Protein AF-0000000068499571 (afdb_homodimer)

Foldseek 3Di:
DAEEEEAADADPVLQVLCVVVVYHYHYHHDDQVCQLQVLLRHQEYEYEDPAAADPVSLVSNVVSVRHAEYEYLEQDPVRHPQVNCVVSRHHYYYQNQLQLLLLLVVQVVVVCCLQQVVLLCVPVVVVVDDPVVVGPGDQQAAFEEEEEADDSNNVSNCVVSVVSRYAYEYEDPVFDDPPPVSHHYDDLLVSQQRHLEYEYADDDDPVVWACAALVSLVSHAQAHEYEYLHEARNHDQVRVLVCCVVRSYNAYEYQYHVDPVDPPVSQVVPSRYHYHPNCSQPDPRSSVSSSVVVSVVVVVVVVVVCVVVVVVD/DAEEEEAADADPVLQVVCVVVVYHYHYHHDDQVCQLQVLLRHQEYEYEDPAAADPVSLVSNVVSVRHAEYEYLEQDPVRHPQVNCVVSRHHYYYQNQLQLLLLLVVQVVVVCCLQQVVLLCVPVVVVVDDPVVVGDGDQQAAFEEEEEADDSNNVSNCVVSVVSRYAYEYEDPVFDDPPPVSHHYDDLLVSQQRHLEYEYADDDDPVVFACAALVSLVSHAQAHEYEYLHEARNHDQVRVLVCCVVRSYNAYEYQYHVDPVDPPVSQVVPSRYHYHPNCSQPDPRSSVSSSVSVSVVVVVVVVVVCVVVVVVD

Sequence (626 aa):
MYNILVTDGIEKEAARKLRELDFNVIEQFYEKDVLGDKLKDVDVLVVRSATKVTKDVIDKALEGKKLKLIVRGGVGLDNIDVKYAQANGIKVMNTPNASSISVAELTIGQLFVLARFINTANVTMRDGKWEKKKYKGTEINGKTLGLIGFGRIAKEVAKRAELLGMNVIYTDIMGEAQGFNNYKFCDMEEVLENADFLSLHIPFDKNKGAVITEKEINKMKKGAYLINCARGGLVDEKDLLKALDEGKLSAAAIDVYEQEPTLNLDLVNHPRVSPTPHIGASTVEAQERIGDEIVNVIQDFFLDFNNLIGVALMYNILVTDGIEKEAARKLRELDFNVIEQFYEKDVLGDKLKDVDVLVVRSATKVTKDVIDKALEGKKLKLIVRGGVGLDNIDVKYAQANGIKVMNTPNASSISVAELTIGQLFVLARFINTANVTMRDGKWEKKKYKGTEINGKTLGLIGFGRIAKEVAKRAELLGMNVIYTDIMGEAQGFNNYKFCDMEEVLENADFLSLHIPFDKNKGAVITEKEINKMKKGAYLINCARGGLVDEKDLLKALDEGKLSAAAIDVYEQEPTLNLDLVNHPRVSPTPHIGASTVEAQERIGDEIVNVIQDFFLDFNNLIGVAL

Radius of gyration: 28.55 Å; Cα contacts (8 Å, |Δi|>4): 1311; chains: 2; bounding box: 55×104×70 Å

Secondary structure (DSSP, 8-state):
--EEEESS---HHHHHHHHHTT-EEEE----HHHHHHHGGG-SEEEE-SS--B-HHHHHHHHHHT---EEEESSS--TTB-HHHHHHTT-EEEE-TTTTHHHHHHHHHHHHHHHHTTHHHHHHHGGGT---GGG--B--STTPEEEEE--SHHHHHHHHHHHHTT-EEEEE-TT-SPTT-TTSEE--HHHHHHH-SEEEE-S---TTT--SB-HHHHHHSPTTEEEEE-S-TTSB-HHHHHHHHHTTSEEEEEES--SSSS---HHHHH-TTEEE--S-TT-BHHHHHHHHHHHHHHHHHHHHHHHHHHHHH-/--EEEESS---HHHHHHHHHTT-EEEE----HHHHHHHGGG-SEEEE-SS--B-HHHHHHHHHHT---EEEESSS--TTB-HHHHHHTT-EEEE-TTTTHHHHHHHHHHHHHHHHTTHHHHHHHGGGT---GGG--B--STTPEEEEE--SHHHHHHHHHHHHTT-EEEEE-TT-SPTT-TTSEE--HHHHHHH-SEEEE-S---TTT--SB-HHHHHHSPTTEEEEE-S-TTSB-HHHHHHHHHTTSEEEEEES--SSSS---HHHHH-TTEEE--S-TT-BHHHHHHHHHHHHHHHHHHHHHHHHHHHHH-

Solvent-accessible surface area (backbone atoms only — not comparable to full-atom values): 31541 Å² total; per-residue (Å²): 118,54,32,32,38,25,39,62,70,72,40,68,66,30,54,51,51,40,41,73,70,53,34,47,75,44,78,54,69,61,54,64,91,51,37,14,66,60,30,24,74,19,31,30,41,36,32,37,83,83,51,62,44,39,67,70,31,50,56,41,16,56,73,42,70,41,49,41,38,37,36,31,60,34,66,74,62,85,45,40,44,55,69,63,39,46,75,71,67,22,47,75,47,63,24,66,72,34,29,27,64,38,32,21,48,49,54,55,21,42,52,35,29,60,32,54,38,42,47,41,30,44,46,43,39,57,72,71,47,75,60,45,87,76,41,63,23,46,61,60,56,74,33,30,38,16,30,43,25,68,45,75,38,37,47,49,34,46,55,45,40,43,67,56,42,25,42,47,32,29,24,39,95,86,50,77,63,84,92,46,79,89,40,46,73,41,54,67,65,56,30,36,48,60,18,46,32,38,37,47,42,48,85,66,46,82,91,74,45,46,73,38,36,60,73,50,55,69,47,29,33,80,49,20,34,41,37,36,70,52,42,36,39,32,52,32,65,69,41,50,51,51,32,45,76,70,49,43,27,60,31,36,31,38,25,42,46,77,46,84,80,66,79,58,56,71,59,44,55,33,71,49,35,38,35,40,62,60,45,41,50,34,22,57,60,20,44,50,38,26,21,51,43,50,44,50,52,54,51,52,50,52,54,51,47,48,52,53,51,54,66,74,98,120,55,32,32,39,27,39,63,70,75,40,68,66,30,54,50,52,41,40,74,71,54,34,47,77,44,80,54,70,61,56,67,89,50,37,13,66,60,30,23,77,19,30,31,40,36,34,38,82,83,52,63,43,42,67,68,29,49,55,41,16,56,74,44,71,41,51,40,37,38,36,31,60,35,65,75,61,86,45,40,42,55,69,62,39,46,76,70,67,22,46,75,47,62,24,64,72,32,29,27,64,40,32,20,48,49,52,55,21,43,53,35,28,60,32,54,37,42,47,41,30,45,47,43,39,58,71,72,47,77,59,46,88,76,40,63,23,48,61,61,56,73,34,31,38,16,29,43,26,69,47,74,38,36,48,49,35,48,55,45,41,42,68,55,43,25,43,48,32,29,24,41,96,86,49,75,65,85,92,46,79,88,39,46,71,41,54,67,66,57,29,35,48,60,17,46,32,37,38,46,41,48,86,65,44,81,90,74,45,47,72,38,35,58,73,50,56,69,49,29,34,80,47,20,32,41,39,35,70,51,42,37,40,33,51,34,65,68,41,49,50,51,33,46,74,71,49,43,27,60,32,35,32,37,24,43,46,77,44,84,79,68,80,58,56,70,60,45,54,33,72,50,34,39,34,40,60,60,45,43,50,34,21,56,60,22,43,50,39,25,20,50,43,50,44,50,51,54,51,50,49,51,54,52,49,47,52,52,51,56,65,72,98

Nearest PDB structures (foldseek):
  1yba-assembly1_C  TM=8.613E-01  e=1.405E-28  Escherichia coli
  2p9g-assembly1_A  TM=8.781E-01  e=6.003E-27  Escherichia coli
  2p9e-assembly1_C  TM=8.666E-01  e=3.652E-27  Escherichia coli
  2yq5-assembly1_A  TM=8.136E-01  e=5.345E-24  Lactobacillus delbrueckii subsp. bulgaricus
  4xkj-assembly1_B  TM=7.640E-01  e=1.640E-22  Sporolactobacillus inulinus CASD

InterPro domains:
  IPR006139 D-isomer specific 2-hydroxyacid dehydrogenase, catalytic domain [PF00389] (4-302)
  IPR006140 D-isomer specific 2-hydroxyacid dehydrogenase, NAD-binding domain [PF02826] (109-280)
  IPR029753 D-isomer specific 2-hydroxyacid dehydrogenase, NAD-binding domain conserved site [PS00671] (220-236)
  IPR036291 NAD(P)-binding domain superfamily [SSF51735] (102-281)
  IPR050418 D-isomer specific 2-hydroxyacid dehydrogenase, PdxB subfamily [PTHR43761] (11-302)

Organism: Clostridioides difficile (strain 630) (NCBI:txid272563)

Structure (mmCIF, N/CA/C/O backbone):
data_AF-0000000068499571-model_v1
#
loop_
_entity.id
_entity.type
_entity.pdbx_description
1 polymer 'D-3-phosphoglycerate dehydrogenase'
#
loop_
_atom_site.group_PDB
_atom_site.id
_atom_site.type_symbol
_atom_site.label_atom_id
_atom_site.label_alt_id
_atom_site.label_comp_id
_atom_site.label_asym_id
_atom_site.label_entity_id
_atom_site.label_seq_id
_atom_site.pdbx_PDB_ins_code
_atom_site.Cartn_x
_atom_site.Cartn_y
_atom_site.Cartn_z
_atom_site.occupancy
_atom_site.B_iso_or_equiv
_atom_site.auth_seq_id
_atom_site.auth_comp_id
_atom_site.auth_asym_id
_atom_site.auth_atom_id
_atom_site.pdbx_PDB_model_num
ATOM 1 N N . MET A 1 1 ? 10.773 44.812 13 1 88.44 1 MET A N 1
ATOM 2 C CA . MET A 1 1 ? 10.914 43.406 12.68 1 88.44 1 MET A CA 1
ATOM 3 C C . MET A 1 1 ? 9.852 42.562 13.406 1 88.44 1 MET A C 1
ATOM 5 O O . MET A 1 1 ? 9.664 42.719 14.617 1 88.44 1 MET A O 1
ATOM 9 N N . TYR A 1 2 ? 9.031 41.844 12.688 1 95.25 2 TYR A N 1
ATOM 10 C CA . TYR A 1 2 ? 7.961 41.062 13.289 1 95.25 2 TYR A CA 1
ATOM 11 C C . TYR A 1 2 ? 8.5 39.781 13.891 1 95.25 2 TYR A C 1
ATOM 13 O O . TYR A 1 2 ? 9.398 39.156 13.32 1 95.25 2 TYR A O 1
ATOM 21 N N . ASN A 1 3 ? 7.945 39.406 15.07 1 97.88 3 ASN A N 1
ATOM 22 C CA . ASN A 1 3 ? 8.344 38.219 15.781 1 97.88 3 ASN A CA 1
ATOM 23 C C . ASN A 1 3 ? 7.434 37.031 15.43 1 97.88 3 ASN A C 1
ATOM 25 O O . ASN A 1 3 ? 6.211 37.156 15.516 1 97.88 3 ASN A O 1
ATOM 29 N N . ILE A 1 4 ? 8.062 35.969 14.992 1 98.5 4 ILE A N 1
ATOM 30 C CA . ILE A 1 4 ? 7.359 34.75 14.703 1 98.5 4 ILE A CA 1
ATOM 31 C C . ILE A 1 4 ? 7.77 33.656 15.711 1 98.5 4 ILE A C 1
ATOM 33 O O . ILE A 1 4 ? 8.961 33.344 15.852 1 98.5 4 ILE A O 1
ATOM 37 N N . LEU A 1 5 ? 6.816 33.125 16.438 1 98.62 5 LEU A N 1
ATOM 38 C CA . LEU A 1 5 ? 7.074 32 17.328 1 98.62 5 LEU A CA 1
ATOM 39 C C . LEU A 1 5 ? 6.633 30.688 16.688 1 98.62 5 LEU A C 1
ATOM 41 O O . LEU A 1 5 ? 5.473 30.547 16.281 1 98.62 5 LEU A O 1
ATOM 45 N N . VAL A 1 6 ? 7.559 29.797 16.5 1 98.38 6 VAL A N 1
ATOM 46 C CA . VAL A 1 6 ? 7.305 28.438 16.016 1 98.38 6 VAL A CA 1
ATOM 47 C C . VAL A 1 6 ? 7.422 27.453 17.172 1 98.38 6 VAL A C 1
ATOM 49 O O . VAL A 1 6 ? 8.523 27.219 17.688 1 98.38 6 VAL A O 1
ATOM 52 N N . THR A 1 7 ? 6.32 26.828 17.484 1 97.25 7 THR A N 1
ATOM 53 C CA . THR A 1 7 ? 6.332 26.047 18.719 1 97.25 7 THR A CA 1
ATOM 54 C C . THR A 1 7 ? 6.586 24.578 18.438 1 97.25 7 THR A C 1
ATOM 56 O O . THR A 1 7 ? 7.199 23.875 19.25 1 97.25 7 THR A O 1
ATOM 59 N N . ASP A 1 8 ? 6.113 24.047 17.344 1 95 8 ASP A N 1
ATOM 60 C CA . ASP A 1 8 ? 6.113 22.609 17.094 1 95 8 ASP A CA 1
ATOM 61 C C . ASP A 1 8 ? 7.148 22.234 16.047 1 95 8 ASP A C 1
ATOM 63 O O . ASP A 1 8 ? 7.113 21.125 15.5 1 95 8 ASP A O 1
ATOM 67 N N . GLY A 1 9 ? 7.949 23.172 15.711 1 93.25 9 GLY A N 1
ATOM 68 C CA . GLY A 1 9 ? 8.953 22.938 14.688 1 93.25 9 GLY A CA 1
ATOM 69 C C . GLY A 1 9 ? 8.508 23.328 13.297 1 93.25 9 GLY A C 1
ATOM 70 O O . GLY A 1 9 ? 7.305 23.406 13.023 1 93.25 9 GLY A O 1
ATOM 71 N N . ILE A 1 10 ? 9.5 23.609 12.422 1 95.19 10 ILE A N 1
ATOM 72 C CA . ILE A 1 10 ? 9.312 23.984 11.023 1 95.19 10 ILE A CA 1
ATOM 73 C C . ILE A 1 10 ? 10.523 23.547 10.203 1 95.19 10 ILE A C 1
ATOM 75 O O . ILE A 1 10 ? 11.609 23.359 10.742 1 95.19 10 ILE A O 1
ATOM 79 N N . GLU A 1 11 ? 10.258 23.328 8.977 1 95.31 11 GLU A N 1
ATOM 80 C CA . GLU A 1 11 ? 11.383 22.953 8.125 1 95.31 11 GLU A CA 1
ATOM 81 C C . GLU A 1 11 ? 12.461 24.031 8.133 1 95.31 11 GLU A C 1
ATOM 83 O O . GLU A 1 11 ? 12.156 25.234 8.125 1 95.31 11 GLU A O 1
ATOM 88 N N . LYS A 1 12 ? 13.734 23.609 8.125 1 96.5 12 LYS A N 1
ATOM 89 C CA . LYS A 1 12 ? 14.867 24.516 8.219 1 96.5 12 LYS A CA 1
ATOM 90 C C . LYS A 1 12 ? 14.844 25.547 7.098 1 96.5 12 LYS A C 1
ATOM 92 O O . LYS A 1 12 ? 15.102 26.734 7.332 1 96.5 12 LYS A O 1
ATOM 97 N N . GLU A 1 13 ? 14.523 25.078 5.965 1 97.06 13 GLU A N 1
ATOM 98 C CA . GLU A 1 13 ? 14.5 25.969 4.816 1 97.06 13 GLU A CA 1
ATOM 99 C C . GLU A 1 13 ? 13.414 27.031 4.969 1 97.06 13 GLU A C 1
ATOM 101 O O . GLU A 1 13 ? 13.594 28.188 4.539 1 97.06 13 GLU A O 1
ATOM 106 N N . ALA A 1 14 ? 12.312 26.656 5.48 1 97.81 14 ALA A N 1
ATOM 107 C CA . ALA A 1 14 ? 11.227 27.594 5.703 1 97.81 14 ALA A CA 1
ATOM 108 C C . ALA A 1 14 ? 11.617 28.656 6.727 1 97.81 14 ALA A C 1
ATOM 110 O O . ALA A 1 14 ? 11.359 29.844 6.531 1 97.81 14 ALA A O 1
ATOM 111 N N . ALA A 1 15 ? 12.25 28.266 7.816 1 97.88 15 ALA A N 1
ATOM 112 C CA . ALA A 1 15 ? 12.734 29.203 8.828 1 97.88 15 ALA A CA 1
ATOM 113 C C . ALA A 1 15 ? 13.758 30.172 8.234 1 97.88 15 ALA A C 1
ATOM 115 O O . ALA A 1 15 ? 13.719 31.375 8.523 1 97.88 15 ALA A O 1
ATOM 116 N N . ARG A 1 16 ? 14.633 29.594 7.453 1 98.06 16 ARG A N 1
ATOM 117 C CA . ARG A 1 16 ? 15.648 30.422 6.801 1 98.06 16 ARG A CA 1
ATOM 118 C C . ARG A 1 16 ? 15.016 31.469 5.895 1 98.06 16 ARG A C 1
ATOM 120 O O . ARG A 1 16 ? 15.398 32.625 5.922 1 98.06 16 ARG A O 1
ATOM 127 N N . LYS A 1 17 ? 14.062 31.031 5.141 1 97.94 17 LYS A N 1
ATOM 128 C CA . LYS A 1 17 ? 13.383 31.953 4.234 1 97.94 17 LYS A CA 1
ATOM 129 C C . LYS A 1 17 ? 12.688 33.062 5.004 1 97.94 17 LYS A C 1
ATOM 131 O O . LYS A 1 17 ? 12.727 34.25 4.586 1 97.94 17 LYS A O 1
ATOM 136 N N . LEU A 1 18 ? 12.07 32.75 6.102 1 97.94 18 LEU A N 1
ATOM 137 C CA . LEU A 1 18 ? 11.398 33.75 6.922 1 97.94 18 LEU A CA 1
ATOM 138 C C . LEU A 1 18 ? 12.406 34.75 7.48 1 97.94 18 LEU A C 1
ATOM 140 O O . LEU A 1 18 ? 12.141 35.969 7.508 1 97.94 18 LEU A O 1
ATOM 144 N N . ARG A 1 19 ? 13.539 34.25 7.879 1 97.81 19 ARG A N 1
ATOM 145 C CA . ARG A 1 19 ? 14.586 35.125 8.383 1 97.81 19 ARG A CA 1
ATOM 146 C C . ARG A 1 19 ? 15.125 36.031 7.277 1 97.81 19 ARG A C 1
ATOM 148 O O . ARG A 1 19 ? 15.414 37.219 7.512 1 97.81 19 ARG A O 1
ATOM 155 N N . GLU A 1 20 ? 15.211 35.469 6.133 1 97.12 20 GLU A N 1
ATOM 156 C CA . GLU A 1 20 ? 15.664 36.25 4.98 1 97.12 20 GLU A CA 1
ATOM 157 C C . GLU A 1 20 ? 14.664 37.344 4.633 1 97.12 20 GLU A C 1
ATOM 159 O O . GLU A 1 20 ? 15.039 38.375 4.062 1 97.12 20 GLU A O 1
ATOM 164 N N . LEU A 1 21 ? 13.461 37.125 4.992 1 95.5 21 LEU A N 1
ATOM 165 C CA . LEU A 1 21 ? 12.422 38.125 4.758 1 95.5 21 LEU A CA 1
ATOM 166 C C . LEU A 1 21 ? 12.352 39.125 5.91 1 95.5 21 LEU A C 1
ATOM 168 O O . LEU A 1 21 ? 11.383 39.875 6.023 1 95.5 21 LEU A O 1
ATOM 172 N N . ASP A 1 22 ? 13.328 39.031 6.84 1 95.12 22 ASP A N 1
ATOM 173 C CA . ASP A 1 22 ? 13.539 40 7.93 1 95.12 22 ASP A CA 1
ATOM 174 C C . ASP A 1 22 ? 12.539 39.75 9.062 1 95.12 22 ASP A C 1
ATOM 176 O O . ASP A 1 22 ? 12.07 40.719 9.688 1 95.12 22 ASP A O 1
ATOM 180 N N . PHE A 1 23 ? 12.078 38.531 9.195 1 97.25 23 PHE A N 1
ATOM 181 C CA . PHE A 1 23 ? 11.336 38.156 10.383 1 97.25 23 PHE A CA 1
ATOM 182 C C . PHE A 1 23 ? 12.273 37.594 11.453 1 97.25 23 PHE A C 1
ATOM 184 O O . PHE A 1 23 ? 13.289 36.969 11.141 1 97.25 23 PHE A O 1
ATOM 191 N N . ASN A 1 24 ? 11.953 37.938 12.695 1 98.06 24 ASN A N 1
ATOM 192 C CA . ASN A 1 24 ? 12.625 37.25 13.805 1 98.06 24 ASN A CA 1
ATOM 193 C C . ASN A 1 24 ? 11.922 35.938 14.164 1 98.06 24 ASN A C 1
ATOM 195 O O . ASN A 1 24 ? 10.852 35.938 14.781 1 98.06 24 ASN A O 1
ATOM 199 N N . VAL A 1 25 ? 12.562 34.812 13.789 1 98.38 25 VAL A N 1
ATOM 200 C CA . VAL A 1 25 ? 11.938 33.5 13.977 1 98.38 25 VAL A CA 1
ATOM 201 C C . VAL A 1 25 ? 12.453 32.844 15.258 1 98.38 25 VAL A C 1
ATOM 203 O O . VAL A 1 25 ? 13.648 32.562 15.375 1 98.38 25 VAL A O 1
ATOM 206 N N . ILE A 1 26 ? 11.57 32.625 16.203 1 97.88 26 ILE A N 1
ATOM 207 C CA . ILE A 1 26 ? 11.875 31.969 17.469 1 97.88 26 ILE A CA 1
ATOM 208 C C . ILE A 1 26 ? 11.312 30.547 17.438 1 97.88 26 ILE A C 1
ATOM 210 O O . ILE A 1 26 ? 10.102 30.344 17.359 1 97.88 26 ILE A O 1
ATOM 214 N N . GLU A 1 27 ? 12.164 29.516 17.438 1 97.62 27 GLU A N 1
ATOM 215 C CA . GLU A 1 27 ? 11.742 28.125 17.469 1 97.62 27 GLU A CA 1
ATOM 216 C C . GLU A 1 27 ? 11.867 27.547 18.875 1 97.62 27 GLU A C 1
ATOM 218 O O . GLU A 1 27 ? 12.961 27.203 19.312 1 97.62 27 GLU A O 1
ATOM 223 N N . GLN A 1 28 ? 10.75 27.438 19.516 1 97.06 28 GLN A N 1
ATOM 224 C CA . GLN A 1 28 ? 10.75 26.953 20.891 1 97.06 28 GLN A CA 1
ATOM 225 C C . GLN A 1 28 ? 9.359 26.469 21.312 1 97.06 28 GLN A C 1
ATOM 227 O O . GLN A 1 28 ? 8.367 27.172 21.094 1 97.06 28 GLN A O 1
ATOM 232 N N . PHE A 1 29 ? 9.336 25.297 21.891 1 96 29 PHE A N 1
ATOM 233 C CA . PHE A 1 29 ? 8.078 24.766 22.422 1 96 29 PHE A CA 1
ATOM 234 C C . PHE A 1 29 ? 7.785 25.344 23.797 1 96 29 PHE A C 1
ATOM 236 O O . PHE A 1 29 ? 8.688 25.5 24.625 1 96 29 PHE A O 1
ATOM 243 N N . TYR A 1 30 ? 6.574 25.688 24.031 1 95.69 30 TYR A N 1
ATOM 244 C CA . TYR A 1 30 ? 6.098 26.109 25.344 1 95.69 30 TYR A CA 1
ATOM 245 C C . TYR A 1 30 ? 4.848 25.344 25.75 1 95.69 30 TYR A C 1
ATOM 247 O O . TYR A 1 30 ? 3.975 25.078 24.922 1 95.69 30 TYR A O 1
ATOM 255 N N . GLU A 1 31 ? 4.801 25.031 26.984 1 93.62 31 GLU A N 1
ATOM 256 C CA . GLU A 1 31 ? 3.574 24.438 27.516 1 93.62 31 GLU A CA 1
ATOM 257 C C . GLU A 1 31 ? 2.434 25.453 27.516 1 93.62 31 GLU A C 1
ATOM 259 O O . GLU A 1 31 ? 2.668 26.656 27.484 1 93.62 31 GLU A O 1
ATOM 264 N N . LYS A 1 32 ? 1.321 24.891 27.578 1 91 32 LYS A N 1
ATOM 265 C CA . LYS A 1 32 ? 0.109 25.688 27.453 1 91 32 LYS A CA 1
ATOM 266 C C . LYS A 1 32 ? 0.099 26.828 28.484 1 91 32 LYS A C 1
ATOM 268 O O . LYS A 1 32 ? -0.304 27.938 28.172 1 91 32 LYS A O 1
ATOM 273 N N . ASP A 1 33 ? 0.549 26.578 29.703 1 90.62 33 ASP A N 1
ATOM 274 C CA . ASP A 1 33 ? 0.456 27.531 30.812 1 90.62 33 ASP A CA 1
ATOM 275 C C . ASP A 1 33 ? 1.426 28.703 30.625 1 90.62 33 ASP A C 1
ATOM 277 O O . ASP A 1 33 ? 1.234 29.781 31.188 1 90.62 33 ASP A O 1
ATOM 281 N N . VAL A 1 34 ? 2.445 28.438 29.781 1 96.06 34 VAL A N 1
ATOM 282 C CA . VAL A 1 34 ? 3.461 29.469 29.562 1 96.06 34 VAL A CA 1
ATOM 283 C C . VAL A 1 34 ? 3.244 30.125 28.203 1 96.06 34 VAL A C 1
ATOM 285 O O . VAL A 1 34 ? 3.621 31.281 28 1 96.06 34 VAL A O 1
ATOM 288 N N . LEU A 1 35 ? 2.645 29.438 27.25 1 97.56 35 LEU A N 1
ATOM 289 C CA . LEU A 1 35 ? 2.506 29.844 25.859 1 97.56 35 LEU A CA 1
ATOM 290 C C . LEU A 1 35 ? 1.808 31.203 25.766 1 97.56 35 LEU A C 1
ATOM 292 O O . LEU A 1 35 ? 2.256 32.094 25.031 1 97.56 35 LEU A O 1
ATOM 296 N N . GLY A 1 36 ? 0.755 31.359 26.531 1 96.69 36 GLY A N 1
ATOM 297 C CA . GLY A 1 36 ? 0.006 32.594 26.5 1 96.69 36 GLY A CA 1
ATOM 298 C C . GLY A 1 36 ? 0.856 33.812 26.797 1 96.69 36 GLY A C 1
ATOM 299 O O . GLY A 1 36 ? 0.752 34.844 26.125 1 96.69 36 GLY A O 1
ATOM 300 N N . ASP A 1 37 ? 1.643 33.719 27.844 1 97.25 37 ASP A N 1
ATOM 301 C CA . ASP A 1 37 ? 2.512 34.812 28.25 1 97.25 37 ASP A CA 1
ATOM 302 C C . ASP A 1 37 ? 3.533 35.125 27.172 1 97.25 37 ASP A C 1
ATOM 304 O O . ASP A 1 37 ? 3.824 36.312 26.906 1 97.25 37 ASP A O 1
ATOM 308 N N . LYS A 1 38 ? 4.082 34.125 26.547 1 97.62 38 LYS A N 1
ATOM 309 C CA . LYS A 1 38 ? 5.086 34.312 25.5 1 97.62 38 LYS A CA 1
ATOM 310 C C . LYS A 1 38 ? 4.473 34.969 24.266 1 97.62 38 LYS A C 1
ATOM 312 O O . LYS A 1 38 ? 5.152 35.719 23.547 1 97.62 38 LYS A O 1
ATOM 317 N N . LEU A 1 39 ? 3.207 34.781 24.047 1 98.06 39 LEU A N 1
ATOM 318 C CA . LEU A 1 39 ? 2.525 35.25 22.859 1 98.06 39 LEU A CA 1
ATOM 319 C C . LEU A 1 39 ? 2.266 36.75 22.953 1 98.06 39 LEU A C 1
ATOM 321 O O . LEU A 1 39 ? 1.938 37.406 21.953 1 98.06 39 LEU A O 1
ATOM 325 N N . LYS A 1 40 ? 2.48 37.375 24.156 1 97.12 40 LYS A N 1
ATOM 326 C CA . LYS A 1 40 ? 2.277 38.812 24.359 1 97.12 40 LYS A CA 1
ATOM 327 C C . LYS A 1 40 ? 3.252 39.625 23.5 1 97.12 40 LYS A C 1
ATOM 329 O O . LYS A 1 40 ? 2.963 40.781 23.141 1 97.12 40 LYS A O 1
ATOM 334 N N . ASP A 1 41 ? 4.367 39 23.172 1 96.25 41 ASP A N 1
ATOM 335 C CA . ASP A 1 41 ? 5.41 39.719 22.453 1 96.25 41 ASP A CA 1
ATOM 336 C C . ASP A 1 41 ? 5.602 39.125 21.047 1 96.25 41 ASP A C 1
ATOM 338 O O . ASP A 1 41 ? 6.652 39.344 20.438 1 96.25 41 ASP A O 1
ATOM 342 N N . VAL A 1 42 ? 4.68 38.406 20.547 1 97.56 42 VAL A N 1
ATOM 343 C CA . VAL A 1 42 ? 4.797 37.688 19.281 1 97.56 42 VAL A CA 1
ATOM 344 C C . VAL A 1 42 ? 3.742 38.219 18.297 1 97.56 42 VAL A C 1
ATOM 346 O O . VAL A 1 42 ? 2.602 38.469 18.688 1 97.56 42 VAL A O 1
ATOM 349 N N . ASP A 1 43 ? 4.125 38.375 17.031 1 97.81 43 ASP A N 1
ATOM 350 C CA . ASP A 1 43 ? 3.207 38.844 16 1 97.81 43 ASP A CA 1
ATOM 351 C C . ASP A 1 43 ? 2.518 37.688 15.297 1 97.81 43 ASP A C 1
ATOM 353 O O . ASP A 1 43 ? 1.365 37.812 14.875 1 97.81 43 ASP A O 1
ATOM 357 N N . VAL A 1 44 ? 3.254 36.562 15.094 1 98.5 44 VAL A N 1
ATOM 358 C CA . VAL A 1 44 ? 2.768 35.406 14.383 1 98.5 44 VAL A CA 1
ATOM 359 C C . VAL A 1 44 ? 3.102 34.125 15.18 1 98.5 44 VAL A C 1
ATOM 361 O O . VAL A 1 44 ? 4.227 33.969 15.656 1 98.5 44 VAL A O 1
ATOM 364 N N . LEU A 1 45 ? 2.148 33.312 15.367 1 98.69 45 LEU A N 1
ATOM 365 C CA . LEU A 1 45 ? 2.348 31.984 15.961 1 98.69 45 LEU A CA 1
ATOM 366 C C . LEU A 1 45 ? 2.205 30.891 14.906 1 98.69 45 LEU A C 1
ATOM 368 O O . LEU A 1 45 ? 1.212 30.844 14.18 1 98.69 45 LEU A O 1
ATOM 372 N N . VAL A 1 46 ? 3.205 30.109 14.75 1 98.5 46 VAL A N 1
ATOM 373 C CA . VAL A 1 46 ? 3.16 28.938 13.875 1 98.5 46 VAL A CA 1
ATOM 374 C C . VAL A 1 46 ? 3.111 27.672 14.727 1 98.5 46 VAL A C 1
ATOM 376 O O . VAL A 1 46 ? 3.986 27.438 15.562 1 98.5 46 VAL A O 1
ATOM 379 N N . VAL A 1 47 ? 2.066 26.906 14.508 1 97.75 47 VAL A N 1
ATOM 380 C CA . VAL A 1 47 ? 1.905 25.688 15.305 1 97.75 47 VAL A CA 1
ATOM 381 C C . VAL A 1 47 ? 1.636 24.5 14.383 1 97.75 47 VAL A C 1
ATOM 383 O O . VAL A 1 47 ? 1.438 24.672 13.18 1 97.75 47 VAL A O 1
ATOM 386 N N . ARG A 1 48 ? 1.791 23.312 14.969 1 93.81 48 ARG A N 1
ATOM 387 C CA . ARG A 1 48 ? 1.265 22.078 14.406 1 93.81 48 ARG A CA 1
ATOM 388 C C . ARG A 1 48 ? 0.279 21.406 15.367 1 93.81 48 ARG A C 1
ATOM 390 O O . ARG A 1 48 ? -0.556 22.094 15.969 1 93.81 48 ARG A O 1
ATOM 397 N N . SER A 1 49 ? 0.315 20.078 15.5 1 90.25 49 SER A N 1
ATOM 398 C CA . SER A 1 49 ? -0.743 19.391 16.219 1 90.25 49 SER A CA 1
ATOM 399 C C . SER A 1 49 ? -0.467 19.375 17.719 1 90.25 49 SER A C 1
ATOM 401 O O . SER A 1 49 ? -1.391 19.234 18.531 1 90.25 49 SER A O 1
ATOM 403 N N . ALA A 1 50 ? 0.714 19.562 18.094 1 89.75 50 ALA A N 1
ATOM 404 C CA . ALA A 1 50 ? 1.087 19.375 19.484 1 89.75 50 ALA A CA 1
ATOM 405 C C . ALA A 1 50 ? 0.642 20.578 20.328 1 89.75 50 ALA A C 1
ATOM 407 O O . ALA A 1 50 ? 0.261 20.406 21.5 1 89.75 50 ALA A O 1
ATOM 408 N N . THR A 1 51 ? 0.71 21.766 19.812 1 95.25 51 THR A N 1
ATOM 409 C CA . THR A 1 51 ? 0.359 22.969 20.531 1 95.25 51 THR A CA 1
ATOM 410 C C . THR A 1 51 ? -1.141 23.25 20.438 1 95.25 51 THR A C 1
ATOM 412 O O . THR A 1 51 ? -1.708 23.266 19.344 1 95.25 51 THR A O 1
ATOM 415 N N . LYS A 1 52 ? -1.743 23.422 21.578 1 94.88 52 LYS A N 1
ATOM 416 C CA . LYS A 1 52 ? -3.156 23.781 21.656 1 94.88 52 LYS A CA 1
ATOM 417 C C . LYS A 1 52 ? -3.334 25.266 21.906 1 94.88 52 LYS A C 1
ATOM 419 O O . LYS A 1 52 ? -2.83 25.797 22.906 1 94.88 52 LYS A O 1
ATOM 424 N N . VAL A 1 53 ? -4.016 25.922 21.062 1 97.69 53 VAL A N 1
ATOM 425 C CA . VAL A 1 53 ? -4.27 27.359 21.188 1 97.69 53 VAL A CA 1
ATOM 426 C C . VAL A 1 53 ? -5.73 27.578 21.562 1 97.69 53 VAL A C 1
ATOM 428 O O . VAL A 1 53 ? -6.551 27.953 20.719 1 97.69 53 VAL A O 1
ATOM 431 N N . THR A 1 54 ? -5.965 27.469 22.875 1 97.06 54 THR A N 1
ATOM 432 C CA . THR A 1 54 ? -7.316 27.547 23.422 1 97.06 54 THR A CA 1
ATOM 433 C C . THR A 1 54 ? -7.66 28.984 23.812 1 97.06 54 THR A C 1
ATOM 435 O O . THR A 1 54 ? -6.82 29.875 23.688 1 97.06 54 THR A O 1
ATOM 438 N N . LYS A 1 55 ? -8.898 29.125 24.234 1 97.56 55 LYS A N 1
ATOM 439 C CA . LYS A 1 55 ? -9.398 30.453 24.609 1 97.56 55 LYS A CA 1
ATOM 440 C C . LYS A 1 55 ? -8.5 31.094 25.656 1 97.56 55 LYS A C 1
ATOM 442 O O . LYS A 1 55 ? -8.203 32.281 25.578 1 97.56 55 LYS A O 1
ATOM 447 N N . ASP A 1 56 ? -8.094 30.312 26.609 1 97.44 56 ASP A N 1
ATOM 448 C CA . ASP A 1 56 ? -7.277 30.859 27.703 1 97.44 56 ASP A CA 1
ATOM 449 C C . ASP A 1 56 ? -5.922 31.328 27.188 1 97.44 56 ASP A C 1
ATOM 451 O O . ASP A 1 56 ? -5.406 32.344 27.641 1 97.44 56 ASP A O 1
ATOM 455 N N . VAL A 1 57 ? -5.34 30.594 26.25 1 97.94 57 VAL A N 1
ATOM 456 C CA . VAL A 1 57 ? -4.066 30.969 25.641 1 97.94 57 VAL A CA 1
ATOM 457 C C . VAL A 1 57 ? -4.234 32.25 24.859 1 97.94 57 VAL A C 1
ATOM 459 O O . VAL A 1 57 ? -3.393 33.156 24.953 1 97.94 57 VAL A O 1
ATOM 462 N N . ILE A 1 58 ? -5.336 32.406 24.141 1 98 58 ILE A N 1
ATOM 463 C CA . ILE A 1 58 ? -5.621 33.594 23.312 1 98 58 ILE A CA 1
ATOM 464 C C . ILE A 1 58 ? -5.863 34.781 24.219 1 98 58 ILE A C 1
ATOM 466 O O . ILE A 1 58 ? -5.371 35.875 23.938 1 98 58 ILE A O 1
ATOM 470 N N . ASP A 1 59 ? -6.605 34.562 25.312 1 97.62 59 ASP A N 1
ATOM 471 C CA . ASP A 1 59 ? -6.863 35.625 26.266 1 97.62 59 ASP A CA 1
ATOM 472 C C . ASP A 1 59 ? -5.559 36.25 26.75 1 97.62 59 ASP A C 1
ATOM 474 O O . ASP A 1 59 ? -5.43 37.469 26.797 1 97.62 59 ASP A O 1
ATOM 478 N N . LYS A 1 60 ? -4.684 35.438 27.094 1 97.38 60 LYS A N 1
ATOM 479 C CA . LYS A 1 60 ? -3.391 35.906 27.578 1 97.38 60 LYS A CA 1
ATOM 480 C C . LYS A 1 60 ? -2.641 36.656 26.469 1 97.38 60 LYS A C 1
ATOM 482 O O . LYS A 1 60 ? -2.037 37.688 26.719 1 97.38 60 LYS A O 1
ATOM 487 N N . ALA A 1 61 ? -2.625 36.094 25.281 1 96.94 61 ALA A N 1
ATOM 488 C CA . ALA A 1 61 ? -1.952 36.719 24.141 1 96.94 61 ALA A CA 1
ATOM 489 C C . ALA A 1 61 ? -2.484 38.125 23.875 1 96.94 61 ALA A C 1
ATOM 491 O O . ALA A 1 61 ? -1.722 39.031 23.531 1 96.94 61 ALA A O 1
ATOM 492 N N . LEU A 1 62 ? -3.764 38.312 24.062 1 96.69 62 LEU A N 1
ATOM 493 C CA . LEU A 1 62 ? -4.434 39.562 23.75 1 96.69 62 LEU A CA 1
ATOM 494 C C . LEU A 1 62 ? -3.979 40.688 24.703 1 96.69 62 LEU A C 1
ATOM 496 O O . LEU A 1 62 ? -4.09 41.875 24.375 1 96.69 62 LEU A O 1
ATOM 500 N N . GLU A 1 63 ? -3.488 40.219 25.844 1 96.75 63 GLU A N 1
ATOM 501 C CA . GLU A 1 63 ? -2.945 41.219 26.781 1 96.75 63 GLU A CA 1
ATOM 502 C C . GLU A 1 63 ? -1.759 41.938 26.156 1 96.75 63 GLU A C 1
ATOM 504 O O . GLU A 1 63 ? -1.498 43.094 26.5 1 96.75 63 GLU A O 1
ATOM 509 N N . GLY A 1 64 ? -1.055 41.344 25.344 1 94.62 64 GLY A N 1
ATOM 510 C CA . GLY A 1 64 ? 0.091 41.938 24.672 1 94.62 64 GLY A CA 1
ATOM 511 C C . GLY A 1 64 ? -0.286 42.75 23.453 1 94.62 64 GLY A C 1
ATOM 512 O O . GLY A 1 64 ? 0.478 43.625 23.016 1 94.62 64 GLY A O 1
ATOM 513 N N . LYS A 1 65 ? -1.411 42.469 22.781 1 93.5 65 LYS A N 1
ATOM 514 C CA . LYS A 1 65 ? -1.979 43.188 21.641 1 93.5 65 LYS A CA 1
ATOM 515 C C . LYS A 1 65 ? -1.045 43.125 20.438 1 93.5 65 LYS A C 1
ATOM 517 O O . LYS A 1 65 ? -0.987 44.062 19.641 1 93.5 65 LYS A O 1
ATOM 522 N N . LYS A 1 66 ? -0.267 42.125 20.281 1 96.19 66 LYS A N 1
ATOM 523 C CA . LYS A 1 66 ? 0.684 42.062 19.172 1 96.19 66 LYS A CA 1
ATOM 524 C C . LYS A 1 66 ? 0.296 40.938 18.203 1 96.19 66 LYS A C 1
ATOM 526 O O . LYS A 1 66 ? 0.448 41.094 17 1 96.19 66 LYS A O 1
ATOM 531 N N . LEU A 1 67 ? -0.193 39.844 18.719 1 97.94 67 LEU A N 1
ATOM 532 C CA . LEU A 1 67 ? -0.47 38.688 17.922 1 97.94 67 LEU A CA 1
ATOM 533 C C . LEU A 1 67 ? -1.49 39 16.828 1 97.94 67 LEU A C 1
ATOM 535 O O . LEU A 1 67 ? -2.6 39.438 17.125 1 97.94 67 LEU A O 1
ATOM 539 N N . LYS A 1 68 ? -1.137 38.719 15.586 1 97.25 68 LYS A N 1
ATOM 540 C CA . LYS A 1 68 ? -1.974 39.062 14.438 1 97.25 68 LYS A CA 1
ATOM 541 C C . LYS A 1 68 ? -2.398 37.844 13.656 1 97.25 68 LYS A C 1
ATOM 543 O O . LYS A 1 68 ? -3.459 37.812 13.031 1 97.25 68 LYS A O 1
ATOM 548 N N . LEU A 1 69 ? -1.546 36.812 13.664 1 98.12 69 LEU A N 1
ATOM 549 C CA . LEU A 1 69 ? -1.724 35.688 12.766 1 98.12 69 LEU A CA 1
ATOM 550 C C . LEU A 1 69 ? -1.298 34.375 13.445 1 98.12 69 LEU A C 1
ATOM 552 O O . LEU A 1 69 ? -0.256 34.344 14.102 1 98.12 69 LEU A O 1
ATOM 556 N N . ILE A 1 70 ? -2.129 33.406 13.438 1 98.56 70 ILE A N 1
ATOM 557 C CA . ILE A 1 70 ? -1.79 32.031 13.797 1 98.56 70 ILE A CA 1
ATOM 558 C C . ILE A 1 70 ? -1.818 31.141 12.555 1 98.56 70 ILE A C 1
ATOM 560 O O . ILE A 1 70 ? -2.809 31.125 11.82 1 98.56 70 ILE A O 1
ATOM 564 N N . VAL A 1 71 ? -0.697 30.484 12.266 1 98.44 71 VAL A N 1
ATOM 565 C CA . VAL A 1 71 ? -0.617 29.578 11.125 1 98.44 71 VAL A CA 1
ATOM 566 C C . VAL A 1 71 ? -0.435 28.141 11.617 1 98.44 71 VAL A C 1
ATOM 568 O O . VAL A 1 71 ? 0.505 27.844 12.359 1 98.44 71 VAL A O 1
ATOM 571 N N . ARG A 1 72 ? -1.312 27.344 11.289 1 97.81 72 ARG A N 1
ATOM 572 C CA . ARG A 1 72 ? -1.174 25.922 11.609 1 97.81 72 ARG A CA 1
ATOM 573 C C . ARG A 1 72 ? -0.576 25.156 10.43 1 97.81 72 ARG A C 1
ATOM 575 O O . ARG A 1 72 ? -1.158 25.125 9.344 1 97.81 72 ARG A O 1
ATOM 582 N N . GLY A 1 73 ? 0.599 24.594 10.633 1 96 73 GLY A N 1
ATOM 583 C CA . GLY A 1 73 ? 1.166 23.688 9.641 1 96 73 GLY A CA 1
ATOM 584 C C . GLY A 1 73 ? 0.416 22.375 9.523 1 96 73 GLY A C 1
ATOM 585 O O . GLY A 1 73 ? 0.746 21.406 10.211 1 96 73 GLY A O 1
ATOM 586 N N . GLY A 1 74 ? -0.473 22.234 8.586 1 94 74 GLY A N 1
ATOM 587 C CA . GLY A 1 74 ? -1.342 21.078 8.406 1 94 74 GLY A CA 1
ATOM 588 C C . GLY A 1 74 ? -2.715 21.438 7.875 1 94 74 GLY A C 1
ATOM 589 O O . GLY A 1 74 ? -3.016 22.625 7.676 1 94 74 GLY A O 1
ATOM 590 N N . VAL A 1 75 ? -3.549 20.438 7.715 1 90.12 75 VAL A N 1
ATOM 591 C CA . VAL A 1 75 ? -4.859 20.641 7.105 1 90.12 75 VAL A CA 1
ATOM 592 C C . VAL A 1 75 ? -5.871 21.031 8.18 1 90.12 75 VAL A C 1
ATOM 594 O O . VAL A 1 75 ? -6.59 22.031 8.031 1 90.12 75 VAL A O 1
ATOM 597 N N . GLY A 1 76 ? -5.945 20.297 9.258 1 89.81 76 GLY A N 1
ATOM 598 C CA . GLY A 1 76 ? -6.941 20.516 10.305 1 89.81 76 GLY A CA 1
ATOM 599 C C . GLY A 1 76 ? -6.59 21.641 11.242 1 89.81 76 GLY A C 1
ATOM 600 O O . GLY A 1 76 ? -5.41 21.969 11.414 1 89.81 76 GLY A O 1
ATOM 601 N N . LEU A 1 77 ? -7.594 22.266 11.898 1 93.81 77 LEU A N 1
ATOM 602 C CA . LEU A 1 77 ? -7.426 23.359 12.836 1 93.81 77 LEU A CA 1
ATOM 603 C C . LEU A 1 77 ? -7.996 23 14.203 1 93.81 77 LEU A C 1
ATOM 605 O O . LEU A 1 77 ? -8.336 23.891 14.992 1 93.81 77 LEU A O 1
ATOM 609 N N . ASP A 1 78 ? -8.055 21.719 14.453 1 89.44 78 ASP A N 1
ATOM 610 C CA . ASP A 1 78 ? -8.758 21.188 15.617 1 89.44 78 ASP A CA 1
ATOM 611 C C . ASP A 1 78 ? -8.102 21.641 16.906 1 89.44 78 ASP A C 1
ATOM 613 O O . ASP A 1 78 ? -8.758 21.719 17.953 1 89.44 78 ASP A O 1
ATOM 617 N N . ASN A 1 79 ? -6.863 22.047 16.859 1 92.56 79 ASN A N 1
ATOM 618 C CA . ASN A 1 79 ? -6.137 22.391 18.078 1 92.56 79 ASN A CA 1
ATOM 619 C C . ASN A 1 79 ? -6.145 23.891 18.328 1 92.56 79 ASN A C 1
ATOM 621 O O . ASN A 1 79 ? -5.488 24.375 19.266 1 92.56 79 ASN A O 1
ATOM 625 N N . ILE A 1 80 ? -6.883 24.672 17.594 1 96.94 80 ILE A N 1
ATOM 626 C CA . ILE A 1 80 ? -6.98 26.109 17.719 1 96.94 80 ILE A CA 1
ATOM 627 C C . ILE A 1 80 ? -8.445 26.531 17.891 1 96.94 80 ILE A C 1
ATOM 629 O O . ILE A 1 80 ? -9.32 26.016 17.188 1 96.94 80 ILE A O 1
ATOM 633 N N . ASP A 1 81 ? -8.734 27.359 18.844 1 97.31 81 ASP A N 1
ATOM 634 C CA . ASP A 1 81 ? -10.047 27.984 18.922 1 97.31 81 ASP A CA 1
ATOM 635 C C . ASP A 1 81 ? -10.188 29.094 17.859 1 97.31 81 ASP A C 1
ATOM 637 O O . ASP A 1 81 ? -10.109 30.281 18.188 1 97.31 81 ASP A O 1
ATOM 641 N N . VAL A 1 82 ? -10.5 28.672 16.703 1 97.75 82 VAL A N 1
ATOM 642 C CA . VAL A 1 82 ? -10.477 29.531 15.523 1 97.75 82 VAL A CA 1
ATOM 643 C C . VAL A 1 82 ? -11.508 30.656 15.688 1 97.75 82 VAL A C 1
ATOM 645 O O . VAL A 1 82 ? -11.195 31.828 15.469 1 97.75 82 VAL A O 1
ATOM 648 N N . LYS A 1 83 ? -12.719 30.328 16.062 1 96.94 83 LYS A N 1
ATOM 649 C CA . LYS A 1 83 ? -13.789 31.312 16.203 1 96.94 83 LYS A CA 1
ATOM 650 C C . LYS A 1 83 ? -13.406 32.406 17.188 1 96.94 83 LYS A C 1
ATOM 652 O O . LYS A 1 83 ? -13.594 33.594 16.906 1 96.94 83 LYS A O 1
ATOM 657 N N . TYR A 1 84 ? -12.891 31.969 18.312 1 97.88 84 TYR A N 1
ATOM 658 C CA . TYR A 1 84 ? -12.523 32.938 19.344 1 97.88 84 TYR A CA 1
ATOM 659 C C . TYR A 1 84 ? -11.367 33.812 18.891 1 97.88 84 TYR A C 1
ATOM 661 O O . TYR A 1 84 ? -11.367 35.031 19.141 1 97.88 84 TYR A O 1
ATOM 669 N N . ALA A 1 85 ? -10.352 33.219 18.25 1 98.25 85 ALA A N 1
ATOM 670 C CA . ALA A 1 85 ? -9.219 34 17.734 1 98.25 85 ALA A CA 1
ATOM 671 C C . ALA A 1 85 ? -9.688 35.062 16.75 1 98.25 85 ALA A C 1
ATOM 673 O O . ALA A 1 85 ? -9.344 36.219 16.891 1 98.25 85 ALA A O 1
ATOM 674 N N . GLN A 1 86 ? -10.492 34.656 15.82 1 97.81 86 GLN A N 1
ATOM 675 C CA . GLN A 1 86 ? -10.961 35.562 14.773 1 97.81 86 GLN A CA 1
ATOM 676 C C . GLN A 1 86 ? -11.852 36.656 15.352 1 97.81 86 GLN A C 1
ATOM 678 O O . GLN A 1 86 ? -11.781 37.812 14.922 1 97.81 86 GLN A O 1
ATOM 683 N N . ALA A 1 87 ? -12.672 36.312 16.328 1 97.62 87 ALA A N 1
ATOM 684 C CA . ALA A 1 87 ? -13.547 37.281 16.984 1 97.62 87 ALA A CA 1
ATOM 685 C C . ALA A 1 87 ? -12.727 38.344 17.703 1 97.62 87 ALA A C 1
ATOM 687 O O . ALA A 1 87 ? -13.227 39.438 17.984 1 97.62 87 ALA A O 1
ATOM 688 N N . ASN A 1 88 ? -11.531 38.062 18 1 97.44 88 ASN A N 1
ATOM 689 C CA . ASN A 1 88 ? -10.68 39.031 18.719 1 97.44 88 ASN A CA 1
ATOM 690 C C . ASN A 1 88 ? -9.602 39.594 17.812 1 97.44 88 ASN A C 1
ATOM 692 O O . ASN A 1 88 ? -8.562 40.062 18.297 1 97.44 88 ASN A O 1
ATOM 696 N N . GLY A 1 89 ? -9.812 39.469 16.516 1 96.31 89 GLY A N 1
ATOM 697 C CA . GLY A 1 89 ? -9 40.188 15.555 1 96.31 89 GLY A CA 1
ATOM 698 C C . GLY A 1 89 ? -7.746 39.438 15.148 1 96.31 89 GLY A C 1
ATOM 699 O O . GLY A 1 89 ? -6.852 40 14.516 1 96.31 89 GLY A O 1
ATOM 700 N N . ILE A 1 90 ? -7.586 38.188 15.523 1 97.75 90 ILE A N 1
ATOM 701 C CA . ILE A 1 90 ? -6.441 37.375 15.148 1 97.75 90 ILE A CA 1
ATOM 702 C C . ILE A 1 90 ? -6.805 36.5 13.953 1 97.75 90 ILE A C 1
ATOM 704 O O . ILE A 1 90 ? -7.754 35.719 14.016 1 97.75 90 ILE A O 1
ATOM 708 N N . LYS A 1 91 ? -6.07 36.625 12.852 1 97.81 91 LYS A N 1
ATOM 709 C CA . LYS A 1 91 ? -6.297 35.781 11.68 1 97.81 91 LYS A CA 1
ATOM 710 C C . LYS A 1 91 ? -5.742 34.375 11.906 1 97.81 91 LYS A C 1
ATOM 712 O O . LYS A 1 91 ? -4.684 34.219 12.516 1 97.81 91 LYS A O 1
ATOM 717 N N . VAL A 1 92 ? -6.469 33.375 11.508 1 98.38 92 VAL A N 1
ATOM 718 C CA . VAL A 1 92 ? -6.016 31.984 11.586 1 98.38 92 VAL A CA 1
ATOM 719 C C . VAL A 1 92 ? -5.969 31.375 10.188 1 98.38 92 VAL A C 1
ATOM 721 O O . VAL A 1 92 ? -6.949 31.438 9.445 1 98.38 92 VAL A O 1
ATOM 724 N N . MET A 1 93 ? -4.801 30.875 9.797 1 97.69 93 MET A N 1
ATOM 725 C CA . MET A 1 93 ? -4.598 30.234 8.5 1 97.69 93 MET A CA 1
ATOM 726 C C . MET A 1 93 ? -3.941 28.875 8.672 1 97.69 93 MET A C 1
ATOM 728 O O . MET A 1 93 ? -3.336 28.594 9.711 1 97.69 93 MET A O 1
ATOM 732 N N . ASN A 1 94 ? -4.16 28 7.762 1 97.25 94 ASN A N 1
ATOM 733 C CA . ASN A 1 94 ? -3.51 26.688 7.746 1 97.25 94 ASN A CA 1
ATOM 734 C C . ASN A 1 94 ? -2.832 26.422 6.406 1 97.25 94 ASN A C 1
ATOM 736 O O . ASN A 1 94 ? -2.611 27.344 5.621 1 97.25 94 ASN A O 1
ATOM 740 N N . THR A 1 95 ? -2.264 25.219 6.215 1 95.56 95 THR A N 1
ATOM 741 C CA . THR A 1 95 ? -1.587 24.797 4.988 1 95.56 95 THR A CA 1
ATOM 742 C C . THR A 1 95 ? -2.293 23.609 4.355 1 95.56 95 THR A C 1
ATOM 744 O O . THR A 1 95 ? -1.728 22.516 4.281 1 95.56 95 THR A O 1
ATOM 747 N N . PRO A 1 96 ? -3.471 23.75 3.799 1 91.75 96 PRO A N 1
ATOM 748 C CA . PRO A 1 96 ? -4.375 22.672 3.414 1 91.75 96 PRO A CA 1
ATOM 749 C C . PRO A 1 96 ? -3.898 21.922 2.176 1 91.75 96 PRO A C 1
ATOM 751 O O . PRO A 1 96 ? -4.328 20.781 1.933 1 91.75 96 PRO A O 1
ATOM 754 N N . ASN A 1 97 ? -3.027 22.422 1.358 1 91 97 ASN A N 1
ATOM 755 C CA . ASN A 1 97 ? -2.652 21.812 0.088 1 91 97 ASN A CA 1
ATOM 756 C C . ASN A 1 97 ? -1.403 20.953 0.229 1 91 97 ASN A C 1
ATOM 758 O O . ASN A 1 97 ? -1.15 20.078 -0.603 1 91 97 ASN A O 1
ATOM 762 N N . ALA A 1 98 ? -0.707 21.172 1.234 1 93.56 98 ALA A N 1
ATOM 763 C CA . ALA A 1 98 ? 0.677 20.703 1.328 1 93.56 98 ALA A CA 1
ATOM 764 C C . ALA A 1 98 ? 0.745 19.188 1.508 1 93.56 98 ALA A C 1
ATOM 766 O O . ALA A 1 98 ? 1.717 18.562 1.095 1 93.56 98 ALA A O 1
ATOM 767 N N . SER A 1 99 ? -0.291 18.594 2.051 1 95.88 99 SER A N 1
ATOM 768 C CA . SER A 1 99 ? -0.138 17.188 2.43 1 95.88 99 SER A CA 1
ATOM 769 C C . SER A 1 99 ? -1.089 16.297 1.642 1 95.88 99 SER A C 1
ATOM 771 O O . SER A 1 99 ? -1.17 15.094 1.895 1 95.88 99 SER A O 1
ATOM 773 N N . SER A 1 100 ? -1.781 16.812 0.652 1 97 100 SER A N 1
ATOM 774 C CA . SER A 1 100 ? -2.842 16.094 -0.044 1 97 100 SER A CA 1
ATOM 775 C C . SER A 1 100 ? -2.312 14.812 -0.688 1 97 100 SER A C 1
ATOM 777 O O . SER A 1 100 ? -2.893 13.742 -0.521 1 97 100 SER A O 1
ATOM 779 N N . ILE A 1 101 ? -1.166 14.906 -1.333 1 97.62 101 ILE A N 1
ATOM 780 C CA . ILE A 1 101 ? -0.598 13.758 -2.029 1 97.62 101 ILE A CA 1
ATOM 781 C C . ILE A 1 101 ? -0.141 12.719 -1.012 1 97.62 101 ILE A C 1
ATOM 783 O O . ILE A 1 101 ? -0.404 11.523 -1.177 1 97.62 101 ILE A O 1
ATOM 787 N N . SER A 1 102 ? 0.498 13.18 0.039 1 98.38 102 SER A N 1
ATOM 788 C CA . SER A 1 102 ? 1.009 12.273 1.064 1 98.38 102 SER A CA 1
ATOM 789 C C . SER A 1 102 ? -0.121 11.484 1.715 1 98.38 102 SER A C 1
ATOM 791 O O . SER A 1 102 ? -0.017 10.266 1.881 1 98.38 102 SER A O 1
ATOM 793 N N . VAL A 1 103 ? -1.177 12.148 2.053 1 98.5 103 VAL A N 1
ATOM 794 C CA . VAL A 1 103 ? -2.299 11.477 2.699 1 98.5 103 VAL A CA 1
ATOM 795 C C . VAL A 1 103 ? -2.963 10.516 1.716 1 98.5 103 VAL A C 1
ATOM 797 O O . VAL A 1 103 ? -3.363 9.406 2.092 1 98.5 103 VAL A O 1
ATOM 800 N N . ALA A 1 104 ? -3.072 10.922 0.455 1 98.56 104 ALA A N 1
ATOM 801 C CA . ALA A 1 104 ? -3.65 10.062 -0.574 1 98.56 104 ALA A CA 1
ATOM 802 C C . ALA A 1 104 ? -2.83 8.789 -0.749 1 98.56 104 ALA A C 1
ATOM 804 O O . ALA A 1 104 ? -3.389 7.695 -0.868 1 98.56 104 ALA A O 1
ATOM 805 N N . GLU A 1 105 ? -1.508 8.93 -0.726 1 98.69 105 GLU A N 1
ATOM 806 C CA . GLU A 1 105 ? -0.632 7.773 -0.89 1 98.69 105 GLU A CA 1
ATOM 807 C C . GLU A 1 105 ? -0.768 6.809 0.283 1 98.69 105 GLU A C 1
ATOM 809 O O . GLU A 1 105 ? -0.778 5.59 0.093 1 98.69 105 GLU A O 1
ATOM 814 N N . LEU A 1 106 ? -0.876 7.379 1.456 1 98.88 106 LEU A N 1
ATOM 815 C CA . LEU A 1 106 ? -1.082 6.5 2.602 1 98.88 106 LEU A CA 1
ATOM 816 C C . LEU A 1 106 ? -2.406 5.75 2.482 1 98.88 106 LEU A C 1
ATOM 818 O O . LEU A 1 106 ? -2.475 4.551 2.764 1 98.88 106 LEU A O 1
ATOM 822 N N . THR A 1 107 ? -3.436 6.457 2.047 1 98.88 107 THR A N 1
ATOM 823 C CA . THR A 1 107 ? -4.754 5.855 1.874 1 98.88 107 THR A CA 1
ATOM 824 C C . THR A 1 107 ? -4.695 4.707 0.874 1 98.88 107 THR A C 1
ATOM 826 O O . THR A 1 107 ? -5.16 3.602 1.164 1 98.88 107 THR A O 1
ATOM 829 N N . ILE A 1 108 ? -4.059 4.922 -0.283 1 98.81 108 ILE A N 1
ATOM 830 C CA . ILE A 1 108 ? -3.928 3.902 -1.317 1 98.81 108 ILE A CA 1
ATOM 831 C C . ILE A 1 108 ? -3.094 2.736 -0.79 1 98.81 108 ILE A C 1
ATOM 833 O O . ILE A 1 108 ? -3.441 1.571 -1 1 98.81 108 ILE A O 1
ATOM 837 N N . GLY A 1 109 ? -1.981 3.068 -0.125 1 98.81 109 GLY A N 1
ATOM 838 C CA . GLY A 1 109 ? -1.175 2.023 0.484 1 98.81 109 GLY A CA 1
ATOM 839 C C . GLY A 1 109 ? -1.965 1.13 1.421 1 98.81 109 GLY A C 1
ATOM 840 O O . GLY A 1 109 ? -1.821 -0.094 1.389 1 98.81 109 GLY A O 1
ATOM 841 N N . GLN A 1 110 ? -2.822 1.741 2.189 1 98.88 110 GLN A N 1
ATOM 842 C CA . GLN A 1 110 ? -3.615 0.999 3.162 1 98.88 110 GLN A CA 1
ATOM 843 C C . GLN A 1 110 ? -4.645 0.107 2.471 1 98.88 110 GLN A C 1
ATOM 845 O O . GLN A 1 110 ? -4.961 -0.978 2.961 1 98.88 110 GLN A O 1
ATOM 850 N N . LEU A 1 111 ? -5.176 0.525 1.311 1 98.75 111 LEU A N 1
ATOM 851 C CA . LEU A 1 111 ? -6.051 -0.34 0.525 1 98.75 111 LEU A CA 1
ATOM 852 C C . LEU A 1 111 ? -5.367 -1.668 0.217 1 98.75 111 LEU A C 1
ATOM 854 O O . LEU A 1 111 ? -5.934 -2.734 0.458 1 98.75 111 LEU A O 1
ATOM 858 N N . PHE A 1 112 ? -4.141 -1.586 -0.217 1 98.81 112 PHE A N 1
ATOM 859 C CA . PHE A 1 112 ? -3.389 -2.783 -0.575 1 98.81 112 PHE A CA 1
ATOM 860 C C . PHE A 1 112 ? -3.064 -3.609 0.664 1 98.81 112 PHE A C 1
ATOM 862 O O . PHE A 1 112 ? -3.129 -4.84 0.63 1 98.81 112 PHE A O 1
ATOM 869 N N . VAL A 1 113 ? -2.689 -2.895 1.718 1 98.88 113 VAL A N 1
ATOM 870 C CA . VAL A 1 113 ? -2.301 -3.553 2.959 1 98.88 113 VAL A CA 1
ATOM 871 C C . VAL A 1 113 ? -3.443 -4.441 3.453 1 98.88 113 VAL A C 1
ATOM 873 O O . VAL A 1 113 ? -3.227 -5.602 3.803 1 98.88 113 VAL A O 1
ATOM 876 N N . LEU A 1 114 ? -4.656 -3.914 3.391 1 98.88 114 LEU A N 1
ATOM 877 C CA . LEU A 1 114 ? -5.824 -4.66 3.842 1 98.88 114 LEU A CA 1
ATOM 878 C C . LEU A 1 114 ? -6.172 -5.773 2.859 1 98.88 114 LEU A C 1
ATOM 880 O O . LEU A 1 114 ? -6.391 -6.918 3.264 1 98.88 114 LEU A O 1
ATOM 884 N N . ALA A 1 115 ? -6.152 -5.453 1.605 1 98.81 115 ALA A N 1
ATOM 885 C CA . ALA A 1 115 ? -6.582 -6.371 0.555 1 98.81 115 ALA A CA 1
ATOM 886 C C . ALA A 1 115 ? -5.668 -7.586 0.479 1 98.81 115 ALA A C 1
ATOM 888 O O . ALA A 1 115 ? -6.102 -8.672 0.087 1 98.81 115 ALA A O 1
ATOM 889 N N . ARG A 1 116 ? -4.43 -7.387 0.938 1 98.81 116 ARG A N 1
ATOM 890 C CA . ARG A 1 116 ? -3.438 -8.414 0.646 1 98.81 116 ARG A CA 1
ATOM 891 C C . ARG A 1 116 ? -2.824 -8.961 1.931 1 98.81 116 ARG A C 1
ATOM 893 O O . ARG A 1 116 ? -1.771 -9.602 1.898 1 98.81 116 ARG A O 1
ATOM 900 N N . PHE A 1 117 ? -3.389 -8.656 3.074 1 98.75 117 PHE A N 1
ATOM 901 C CA . PHE A 1 117 ? -3.023 -9.211 4.375 1 98.75 117 PHE A CA 1
ATOM 902 C C . PHE A 1 117 ? -1.604 -8.812 4.754 1 98.75 117 PHE A C 1
ATOM 904 O O . PHE A 1 117 ? -0.923 -9.531 5.484 1 98.75 117 PHE A O 1
ATOM 911 N N . ILE A 1 118 ? -1.129 -7.668 4.234 1 98.75 118 ILE A N 1
ATOM 912 C CA . ILE A 1 118 ? 0.241 -7.266 4.535 1 98.75 118 ILE A CA 1
ATOM 913 C C . ILE A 1 118 ? 0.373 -6.953 6.023 1 98.75 118 ILE A C 1
ATOM 915 O O . ILE A 1 118 ? 1.335 -7.375 6.672 1 98.75 118 ILE A O 1
ATOM 919 N N . ASN A 1 119 ? -0.629 -6.238 6.598 1 98.44 119 ASN A N 1
ATOM 920 C CA . ASN A 1 119 ? -0.632 -5.926 8.023 1 98.44 119 ASN A CA 1
ATOM 921 C C . ASN A 1 119 ? -0.59 -7.191 8.875 1 98.44 119 ASN A C 1
ATOM 923 O O . ASN A 1 119 ? 0.223 -7.301 9.797 1 98.44 119 ASN A O 1
ATOM 927 N N . THR A 1 120 ? -1.41 -8.18 8.547 1 98.06 120 THR A N 1
ATOM 928 C CA . THR A 1 120 ? -1.504 -9.438 9.281 1 98.06 120 THR A CA 1
ATOM 929 C C . THR A 1 120 ? -0.199 -10.219 9.172 1 98.06 120 THR A C 1
ATOM 931 O O . THR A 1 120 ? 0.316 -10.719 10.18 1 98.06 120 THR A O 1
ATOM 934 N N . ALA A 1 121 ? 0.335 -10.266 7.988 1 98.5 121 ALA A N 1
ATOM 935 C CA . ALA A 1 121 ? 1.556 -11.023 7.734 1 98.5 121 ALA A CA 1
ATOM 936 C C . ALA A 1 121 ? 2.738 -10.43 8.492 1 98.5 121 ALA A C 1
ATOM 938 O O . ALA A 1 121 ? 3.574 -11.164 9.031 1 98.5 121 ALA A O 1
ATOM 939 N N . ASN A 1 122 ? 2.83 -9.07 8.539 1 97.94 122 ASN A N 1
ATOM 940 C CA . ASN A 1 122 ? 3.934 -8.406 9.227 1 97.94 122 ASN A CA 1
ATOM 941 C C . ASN A 1 122 ? 3.951 -8.75 10.711 1 97.94 122 ASN A C 1
ATOM 943 O O . ASN A 1 122 ? 5.008 -8.719 11.352 1 97.94 122 ASN A O 1
ATOM 947 N N . VAL A 1 123 ? 2.828 -9.133 11.227 1 97.25 123 VAL A N 1
ATOM 948 C CA . VAL A 1 123 ? 2.738 -9.461 12.641 1 97.25 123 VAL A CA 1
ATOM 949 C C . VAL A 1 123 ? 2.955 -10.961 12.836 1 97.25 123 VAL A C 1
ATOM 951 O O . VAL A 1 123 ? 3.824 -11.375 13.609 1 97.25 123 VAL A O 1
ATOM 954 N N . THR A 1 124 ? 2.256 -11.789 12.062 1 97.5 124 THR A N 1
ATOM 955 C CA . THR A 1 124 ? 2.238 -13.227 12.305 1 97.5 124 THR A CA 1
ATOM 956 C C . THR A 1 124 ? 3.58 -13.852 11.93 1 97.5 124 THR A C 1
ATOM 958 O O . THR A 1 124 ? 4.023 -14.805 12.578 1 97.5 124 THR A O 1
ATOM 961 N N . MET A 1 125 ? 4.258 -13.367 10.914 1 98 125 MET A N 1
ATOM 962 C CA . MET A 1 125 ? 5.535 -13.945 10.508 1 98 125 MET A CA 1
ATOM 963 C C . MET A 1 125 ? 6.613 -13.68 11.555 1 98 125 MET A C 1
ATOM 965 O O . MET A 1 125 ? 7.535 -14.477 11.719 1 98 125 MET A O 1
ATOM 969 N N . ARG A 1 126 ? 6.516 -12.586 12.234 1 96.94 126 ARG A N 1
ATOM 970 C CA . ARG A 1 126 ? 7.453 -12.289 13.312 1 96.94 126 ARG A CA 1
ATOM 971 C C . ARG A 1 126 ? 7.223 -13.211 14.508 1 96.94 126 ARG A C 1
ATOM 973 O O . ARG A 1 126 ? 8.086 -13.336 15.375 1 96.94 126 ARG A O 1
ATOM 980 N N . ASP A 1 127 ? 6.094 -13.781 14.547 1 95.31 127 ASP A N 1
ATOM 981 C CA . ASP A 1 127 ? 5.793 -14.797 15.547 1 95.31 127 ASP A CA 1
ATOM 982 C C . ASP A 1 127 ? 6.211 -16.188 15.062 1 95.31 127 ASP A C 1
ATOM 984 O O . ASP A 1 127 ? 5.906 -17.188 15.711 1 95.31 127 ASP A O 1
ATOM 988 N N . GLY A 1 128 ? 6.828 -16.266 13.914 1 96.19 128 GLY A N 1
ATOM 989 C CA . GLY A 1 128 ? 7.32 -17.516 13.367 1 96.19 128 GLY A CA 1
ATOM 990 C C . GLY A 1 128 ? 6.273 -18.266 12.57 1 96.19 128 GLY A C 1
ATOM 991 O O . GLY A 1 128 ? 6.461 -19.438 12.242 1 96.19 128 GLY A O 1
ATOM 992 N N . LYS A 1 129 ? 5.164 -17.609 12.234 1 96.69 129 LYS A N 1
ATOM 993 C CA . LYS A 1 129 ? 4.078 -18.297 11.539 1 96.69 129 LYS A CA 1
ATOM 994 C C . LYS A 1 129 ? 4.18 -18.109 10.031 1 96.69 129 LYS A C 1
ATOM 996 O O . LYS A 1 129 ? 4.531 -17.016 9.562 1 96.69 129 LYS A O 1
ATOM 1001 N N . TRP A 1 130 ? 4.035 -19.156 9.328 1 96.94 130 TRP A N 1
ATOM 1002 C CA . TRP A 1 130 ? 3.914 -19.156 7.875 1 96.94 130 TRP A CA 1
ATOM 1003 C C . TRP A 1 130 ? 2.496 -19.5 7.441 1 96.94 130 TRP A C 1
ATOM 1005 O O . TRP A 1 130 ? 2.203 -20.672 7.145 1 96.94 130 TRP A O 1
ATOM 1015 N N . GLU A 1 131 ? 1.603 -18.516 7.332 1 96.75 131 GLU A N 1
ATOM 1016 C CA . GLU A 1 131 ? 0.17 -18.734 7.16 1 96.75 131 GLU A CA 1
ATOM 1017 C C . GLU A 1 131 ? -0.274 -18.422 5.738 1 96.75 131 GLU A C 1
ATOM 1019 O O . GLU A 1 131 ? -1.299 -17.766 5.535 1 96.75 131 GLU A O 1
ATOM 1024 N N . LYS A 1 132 ? 0.518 -18.828 4.809 1 94.75 132 LYS A N 1
ATOM 1025 C CA . LYS A 1 132 ? 0.256 -18.578 3.393 1 94.75 132 LYS A CA 1
ATOM 1026 C C . LYS A 1 132 ? -1.172 -18.969 3.021 1 94.75 132 LYS A C 1
ATOM 1028 O O . LYS A 1 132 ? -1.866 -18.234 2.33 1 94.75 132 LYS A O 1
ATOM 1033 N N . LYS A 1 133 ? -1.683 -20.094 3.496 1 92.38 133 LYS A N 1
ATOM 1034 C CA . LYS A 1 133 ? -2.979 -20.656 3.125 1 92.38 133 LYS A CA 1
ATOM 1035 C C . LYS A 1 133 ? -4.121 -19.797 3.67 1 92.38 133 LYS A C 1
ATOM 1037 O O . LYS A 1 133 ? -5.234 -19.828 3.139 1 92.38 133 LYS A O 1
ATOM 1042 N N . LYS A 1 134 ? -3.82 -19.031 4.699 1 96.56 134 LYS A N 1
ATOM 1043 C CA . LYS A 1 134 ? -4.852 -18.234 5.348 1 96.56 134 LYS A CA 1
ATOM 1044 C C . LYS A 1 134 ? -4.973 -16.859 4.691 1 96.56 134 LYS A C 1
ATOM 1046 O O . LYS A 1 134 ? -5.945 -16.141 4.922 1 96.56 134 LYS A O 1
ATOM 1051 N N . TYR A 1 135 ? -4.047 -16.531 3.865 1 97.56 135 TYR A N 1
ATOM 1052 C CA . TYR A 1 135 ? -3.973 -15.156 3.369 1 97.56 135 TYR A CA 1
ATOM 1053 C C . TYR A 1 135 ? -4.348 -15.086 1.894 1 97.56 135 TYR A C 1
ATOM 1055 O O . TYR A 1 135 ? -3.566 -14.609 1.068 1 97.56 135 TYR A O 1
ATOM 1063 N N . LYS A 1 136 ? -5.535 -15.617 1.56 1 97.44 136 LYS A N 1
ATOM 1064 C CA . LYS A 1 136 ? -6.109 -15.383 0.238 1 97.44 136 LYS A CA 1
ATOM 1065 C C . LYS A 1 136 ? -6.797 -14.023 0.172 1 97.44 136 LYS A C 1
ATOM 1067 O O . LYS A 1 136 ? -7.91 -13.859 0.674 1 97.44 136 LYS A O 1
ATOM 1072 N N . GLY A 1 137 ? -6.129 -13.086 -0.39 1 98.38 137 GLY A N 1
ATOM 1073 C CA . GLY A 1 137 ? -6.637 -11.727 -0.458 1 98.38 137 GLY A CA 1
ATOM 1074 C C . GLY A 1 137 ? -7.484 -11.469 -1.689 1 98.38 137 GLY A C 1
ATOM 1075 O O . GLY A 1 137 ? -8.023 -12.398 -2.285 1 98.38 137 GLY A O 1
ATOM 1076 N N . THR A 1 138 ? -7.684 -10.18 -1.996 1 98.69 138 THR A N 1
ATOM 1077 C CA . THR A 1 138 ? -8.422 -9.742 -3.178 1 98.69 138 THR A CA 1
ATOM 1078 C C . THR A 1 138 ? -7.625 -8.688 -3.945 1 98.69 138 THR A C 1
ATOM 1080 O O . THR A 1 138 ? -6.805 -7.977 -3.363 1 98.69 138 THR A O 1
ATOM 1083 N N . GLU A 1 139 ? -7.715 -8.672 -5.219 1 98.69 139 GLU A N 1
ATOM 1084 C CA . GLU A 1 139 ? -7.242 -7.527 -6 1 98.69 139 GLU A CA 1
ATOM 1085 C C . GLU A 1 139 ? -8.117 -6.301 -5.766 1 98.69 139 GLU A C 1
ATOM 1087 O O . GLU A 1 139 ? -9.305 -6.426 -5.465 1 98.69 139 GLU A O 1
ATOM 1092 N N . ILE A 1 140 ? -7.5 -5.086 -5.895 1 98.62 140 ILE A N 1
ATOM 1093 C CA . ILE A 1 140 ? -8.336 -3.895 -5.836 1 98.62 140 ILE A CA 1
ATOM 1094 C C . ILE A 1 140 ? -8.836 -3.547 -7.238 1 98.62 140 ILE A C 1
ATOM 1096 O O . ILE A 1 140 ? -9.828 -2.826 -7.387 1 98.62 140 ILE A O 1
ATOM 1100 N N . ASN A 1 141 ? -8.055 -4.051 -8.25 1 97.81 141 ASN A N 1
ATOM 1101 C CA . ASN A 1 141 ? -8.508 -3.9 -9.633 1 97.81 141 ASN A CA 1
ATOM 1102 C C . ASN A 1 141 ? -9.93 -4.414 -9.812 1 97.81 141 ASN A C 1
ATOM 1104 O O . ASN A 1 141 ? -10.242 -5.543 -9.43 1 97.81 141 ASN A O 1
ATOM 1108 N N . GLY A 1 142 ? -10.789 -3.561 -10.328 1 98 142 GLY A N 1
ATOM 1109 C CA . GLY A 1 142 ? -12.164 -3.947 -10.594 1 98 142 GLY A CA 1
ATOM 1110 C C . GLY A 1 142 ? -13.086 -3.725 -9.414 1 98 142 GLY A C 1
ATOM 1111 O O . GLY A 1 142 ? -14.305 -3.852 -9.539 1 98 142 GLY A O 1
ATOM 1112 N N . LYS A 1 143 ? -12.586 -3.406 -8.273 1 98.81 143 LYS A N 1
ATOM 1113 C CA . LYS A 1 143 ? -13.398 -3.186 -7.09 1 98.81 143 LYS A CA 1
ATOM 1114 C C . LYS A 1 143 ? -13.875 -1.736 -7.008 1 98.81 143 LYS A C 1
ATOM 1116 O O . LYS A 1 143 ? -13.352 -0.867 -7.707 1 98.81 143 LYS A O 1
ATOM 1121 N N . THR A 1 144 ? -14.82 -1.483 -6.188 1 98.94 144 THR A N 1
ATOM 1122 C CA . THR A 1 144 ? -15.398 -0.151 -6.047 1 98.94 144 THR A CA 1
ATOM 1123 C C . THR A 1 144 ? -14.891 0.527 -4.777 1 98.94 144 THR A C 1
ATOM 1125 O O . THR A 1 144 ? -14.969 -0.042 -3.689 1 98.94 144 THR A O 1
ATOM 1128 N N . LEU A 1 145 ? -14.352 1.7 -4.98 1 98.94 145 LEU A N 1
ATOM 1129 C CA . LEU A 1 145 ? -13.977 2.562 -3.865 1 98.94 145 LEU A CA 1
ATOM 1130 C C . LEU A 1 145 ? -15.039 3.625 -3.617 1 98.94 145 LEU A C 1
ATOM 1132 O O . LEU A 1 145 ? -15.383 4.395 -4.52 1 98.94 145 LEU A O 1
ATOM 1136 N N . GLY A 1 146 ? -15.633 3.582 -2.418 1 98.94 146 GLY A N 1
ATOM 1137 C CA . GLY A 1 146 ? -16.516 4.648 -1.979 1 98.94 146 GLY A CA 1
ATOM 1138 C C . GLY A 1 146 ? -15.805 5.715 -1.164 1 98.94 146 GLY A C 1
ATOM 1139 O O . GLY A 1 146 ? -15.047 5.398 -0.245 1 98.94 146 GLY A O 1
ATOM 1140 N N . LEU A 1 147 ? -16.016 6.977 -1.514 1 98.94 147 LEU A N 1
ATOM 1141 C CA . LEU A 1 147 ? -15.43 8.102 -0.802 1 98.94 147 LEU A CA 1
ATOM 1142 C C . LEU A 1 147 ? -16.5 8.938 -0.109 1 98.94 147 LEU A C 1
ATOM 1144 O O . LEU A 1 147 ? -17.469 9.359 -0.743 1 98.94 147 LEU A O 1
ATOM 1148 N N . ILE A 1 148 ? -16.375 9.117 1.205 1 98.88 148 ILE A N 1
ATOM 1149 C CA . ILE A 1 148 ? -17.203 10.062 1.938 1 98.88 148 ILE A CA 1
ATOM 1150 C C . ILE A 1 148 ? -16.453 11.391 2.082 1 98.88 148 ILE A C 1
ATOM 1152 O O . ILE A 1 148 ? -15.539 11.508 2.895 1 98.88 148 ILE A O 1
ATOM 1156 N N . GLY A 1 149 ? -16.938 12.359 1.423 1 98.56 149 GLY A N 1
ATOM 1157 C CA . GLY A 1 149 ? -16.188 13.586 1.201 1 98.56 149 GLY A CA 1
ATOM 1158 C C . GLY A 1 149 ? -15.398 13.57 -0.095 1 98.56 149 GLY A C 1
ATOM 1159 O O . GLY A 1 149 ? -14.828 12.547 -0.475 1 98.56 149 GLY A O 1
ATOM 1160 N N . PHE A 1 150 ? -15.406 14.688 -0.761 1 98.38 150 PHE A N 1
ATOM 1161 C CA . PHE A 1 150 ? -14.727 14.766 -2.049 1 98.38 150 PHE A CA 1
ATOM 1162 C C . PHE A 1 150 ? -13.961 16.078 -2.184 1 98.38 150 PHE A C 1
ATOM 1164 O O . PHE A 1 150 ? -14.125 16.797 -3.168 1 98.38 150 PHE A O 1
ATOM 1171 N N . GLY A 1 151 ? -13.195 16.344 -1.129 1 96.81 151 GLY A N 1
ATOM 1172 C CA . GLY A 1 151 ? -12.297 17.484 -1.136 1 96.81 151 GLY A CA 1
ATOM 1173 C C . GLY A 1 151 ? -10.961 17.203 -1.791 1 96.81 151 GLY A C 1
ATOM 1174 O O . GLY A 1 151 ? -10.859 16.297 -2.631 1 96.81 151 GLY A O 1
ATOM 1175 N N . ARG A 1 152 ? -9.945 17.938 -1.51 1 95.56 152 ARG A N 1
ATOM 1176 C CA . ARG A 1 152 ? -8.633 17.906 -2.139 1 95.56 152 ARG A CA 1
ATOM 1177 C C . ARG A 1 152 ? -8.008 16.516 -2.012 1 95.56 152 ARG A C 1
ATOM 1179 O O . ARG A 1 152 ? -7.562 15.938 -3.006 1 95.56 152 ARG A O 1
ATOM 1186 N N . ILE A 1 153 ? -7.984 15.977 -0.809 1 97.62 153 ILE A N 1
ATOM 1187 C CA . ILE A 1 153 ? -7.348 14.688 -0.557 1 97.62 153 ILE A CA 1
ATOM 1188 C C . ILE A 1 153 ? -8.133 13.578 -1.253 1 97.62 153 ILE A C 1
ATOM 1190 O O . ILE A 1 153 ? -7.547 12.719 -1.913 1 97.62 153 ILE A O 1
ATOM 1194 N N . ALA A 1 154 ? -9.484 13.602 -1.123 1 98.5 154 ALA A N 1
ATOM 1195 C CA . ALA A 1 154 ? -10.328 12.586 -1.746 1 98.5 154 ALA A CA 1
ATOM 1196 C C . ALA A 1 154 ? -10.148 12.57 -3.262 1 98.5 154 ALA A C 1
ATOM 1198 O O . ALA A 1 154 ? -10.164 11.508 -3.889 1 98.5 154 ALA A O 1
ATOM 1199 N N . LYS A 1 155 ? -10.023 13.742 -3.812 1 98 155 LYS A N 1
ATOM 1200 C CA . LYS A 1 155 ? -9.812 13.836 -5.254 1 98 155 LYS A CA 1
ATOM 1201 C C . LYS A 1 155 ? -8.5 13.188 -5.664 1 98 155 LYS A C 1
ATOM 1203 O O . LYS A 1 155 ? -8.43 12.5 -6.688 1 98 155 LYS A O 1
ATOM 1208 N N . GLU A 1 156 ? -7.441 13.422 -4.883 1 97.5 156 GLU A N 1
ATOM 1209 C CA . GLU A 1 156 ? -6.164 12.766 -5.141 1 97.5 156 GLU A CA 1
ATOM 1210 C C . GLU A 1 156 ? -6.289 11.25 -4.996 1 97.5 156 GLU A C 1
ATOM 1212 O O . GLU A 1 156 ? -5.703 10.5 -5.777 1 97.5 156 GLU A O 1
ATOM 1217 N N . VAL A 1 157 ? -7.051 10.773 -4.008 1 98.62 157 VAL A N 1
ATOM 1218 C CA . VAL A 1 157 ? -7.285 9.344 -3.811 1 98.62 157 VAL A CA 1
ATOM 1219 C C . VAL A 1 157 ? -8.055 8.773 -5 1 98.62 157 VAL A C 1
ATOM 1221 O O . VAL A 1 157 ? -7.691 7.723 -5.535 1 98.62 157 VAL A O 1
ATOM 1224 N N . ALA A 1 158 ? -9.086 9.492 -5.414 1 98.62 158 ALA A N 1
ATOM 1225 C CA . ALA A 1 158 ? -9.93 9.055 -6.523 1 98.62 158 ALA A CA 1
ATOM 1226 C C . ALA A 1 158 ? -9.109 8.883 -7.801 1 98.62 158 ALA A C 1
ATOM 1228 O O . ALA A 1 158 ? -9.234 7.867 -8.492 1 98.62 158 ALA A O 1
ATOM 1229 N N . LYS A 1 159 ? -8.305 9.859 -8.07 1 97.06 159 LYS A N 1
ATOM 1230 C CA . LYS A 1 159 ? -7.465 9.82 -9.258 1 97.06 159 LYS A CA 1
ATOM 1231 C C . LYS A 1 159 ? -6.574 8.586 -9.258 1 97.06 159 LYS A C 1
ATOM 1233 O O . LYS A 1 159 ? -6.508 7.859 -10.258 1 97.06 159 LYS A O 1
ATOM 1238 N N . ARG A 1 160 ? -5.949 8.305 -8.227 1 97.56 160 ARG A N 1
ATOM 1239 C CA . ARG A 1 160 ? -5.027 7.18 -8.109 1 97.56 160 ARG A CA 1
ATOM 1240 C C . ARG A 1 160 ? -5.777 5.852 -8.148 1 97.56 160 ARG A C 1
ATOM 1242 O O . ARG A 1 160 ? -5.344 4.906 -8.812 1 97.56 160 ARG A O 1
ATOM 1249 N N . ALA A 1 161 ? -6.906 5.797 -7.453 1 98.25 161 ALA A N 1
ATOM 1250 C CA . ALA A 1 161 ? -7.715 4.582 -7.43 1 98.25 161 ALA A CA 1
ATOM 1251 C C . ALA A 1 161 ? -8.195 4.215 -8.828 1 98.25 161 ALA A C 1
ATOM 1253 O O . ALA A 1 161 ? -8.141 3.051 -9.234 1 98.25 161 ALA A O 1
ATOM 1254 N N . GLU A 1 162 ? -8.672 5.203 -9.539 1 97.12 162 GLU A N 1
ATOM 1255 C CA . GLU A 1 162 ? -9.133 4.973 -10.906 1 97.12 162 GLU A CA 1
ATOM 1256 C C . GLU A 1 162 ? -8.008 4.422 -11.781 1 97.12 162 GLU A C 1
ATOM 1258 O O . GLU A 1 162 ? -8.211 3.475 -12.539 1 97.12 162 GLU A O 1
ATOM 1263 N N . LEU A 1 163 ? -6.906 5.008 -11.641 1 93.75 163 LEU A N 1
ATOM 1264 C CA . LEU A 1 163 ? -5.754 4.609 -12.438 1 93.75 163 LEU A CA 1
ATOM 1265 C C . LEU A 1 163 ? -5.305 3.197 -12.078 1 93.75 163 LEU A C 1
ATOM 1267 O O . LEU A 1 163 ? -4.707 2.504 -12.906 1 93.75 163 LEU A O 1
ATOM 1271 N N . LEU A 1 164 ? -5.566 2.717 -10.922 1 97.25 164 LEU A N 1
ATOM 1272 C CA . LEU A 1 164 ? -5.238 1.375 -10.453 1 97.25 164 LEU A CA 1
ATOM 1273 C C . LEU A 1 164 ? -6.344 0.389 -10.805 1 97.25 164 LEU A C 1
ATOM 1275 O O . LEU A 1 164 ? -6.289 -0.779 -10.414 1 97.25 164 LEU A O 1
ATOM 1279 N N . GLY A 1 165 ? -7.383 0.864 -11.5 1 97 165 GLY A N 1
ATOM 1280 C CA . GLY A 1 165 ? -8.398 -0.014 -12.055 1 97 165 GLY A CA 1
ATOM 1281 C C . GLY A 1 165 ? -9.641 -0.115 -11.188 1 97 165 GLY A C 1
ATOM 1282 O O . GLY A 1 165 ? -10.484 -0.99 -11.398 1 97 165 GLY A O 1
ATOM 1283 N N . MET A 1 166 ? -9.789 0.748 -10.227 1 98.44 166 MET A N 1
ATOM 1284 C CA . MET A 1 166 ? -10.969 0.72 -9.367 1 98.44 166 MET A CA 1
ATOM 1285 C C . MET A 1 166 ? -12.086 1.568 -9.961 1 98.44 166 MET A C 1
ATOM 1287 O O . MET A 1 166 ? -11.828 2.492 -10.734 1 98.44 166 MET A O 1
ATOM 1291 N N . ASN A 1 167 ? -13.297 1.183 -9.609 1 98.56 167 ASN A N 1
ATOM 1292 C CA . ASN A 1 167 ? -14.438 2.082 -9.758 1 98.56 167 ASN A CA 1
ATOM 1293 C C . ASN A 1 167 ? -14.578 3.016 -8.562 1 98.56 167 ASN A C 1
ATOM 1295 O O . ASN A 1 167 ? -14.406 2.596 -7.418 1 98.56 167 ASN A O 1
ATOM 1299 N N . VAL A 1 168 ? -14.852 4.309 -8.836 1 98.88 168 VAL A N 1
ATOM 1300 C CA . VAL A 1 168 ? -14.922 5.258 -7.73 1 98.88 168 VAL A CA 1
ATOM 1301 C C . VAL A 1 168 ? -16.328 5.852 -7.652 1 98.88 168 VAL A C 1
ATOM 1303 O O . VAL A 1 168 ? -16.859 6.328 -8.656 1 98.88 168 VAL A O 1
ATOM 1306 N N . ILE A 1 169 ? -16.938 5.793 -6.508 1 98.94 169 ILE A N 1
ATOM 1307 C CA . ILE A 1 169 ? -18.188 6.488 -6.184 1 98.94 169 ILE A CA 1
ATOM 1308 C C . ILE A 1 169 ? -17.984 7.371 -4.957 1 98.94 169 ILE A C 1
ATOM 1310 O O . ILE A 1 169 ? -17.109 7.094 -4.125 1 98.94 169 ILE A O 1
ATOM 1314 N N . TYR A 1 170 ? -18.688 8.477 -4.91 1 98.88 170 TYR A N 1
ATOM 1315 C CA . TYR A 1 170 ? -18.438 9.375 -3.791 1 98.88 170 TYR A CA 1
ATOM 1316 C C . TYR A 1 170 ? -19.688 10.148 -3.414 1 98.88 170 TYR A C 1
ATOM 1318 O O . TYR A 1 170 ? -20.641 10.211 -4.195 1 98.88 170 TYR A O 1
ATOM 1326 N N . THR A 1 171 ? -19.719 10.625 -2.195 1 98.75 171 THR A N 1
ATOM 1327 C CA . THR A 1 171 ? -20.719 11.586 -1.729 1 98.75 171 THR A CA 1
ATOM 1328 C C . THR A 1 171 ? -20.047 12.797 -1.093 1 98.75 171 THR A C 1
ATOM 1330 O O . THR A 1 171 ? -18.922 12.695 -0.589 1 98.75 171 THR A O 1
ATOM 1333 N N . ASP A 1 172 ? -20.656 13.859 -1.223 1 98.19 172 ASP A N 1
ATOM 1334 C CA . ASP A 1 172 ? -20.188 15.117 -0.645 1 98.19 172 ASP A CA 1
ATOM 1335 C C . ASP A 1 172 ? -21.359 16.031 -0.315 1 98.19 172 ASP A C 1
ATOM 1337 O O . ASP A 1 172 ? -22.328 16.109 -1.069 1 98.19 172 ASP A O 1
ATOM 1341 N N . ILE A 1 173 ? -21.25 16.719 0.745 1 96.38 173 ILE A N 1
ATOM 1342 C CA . ILE A 1 173 ? -22.328 17.594 1.188 1 96.38 173 ILE A CA 1
ATOM 1343 C C . ILE A 1 173 ? -22.484 18.766 0.217 1 96.38 173 ILE A C 1
ATOM 1345 O O . ILE A 1 173 ? -23.562 19.359 0.128 1 96.38 173 ILE A O 1
ATOM 1349 N N . MET A 1 174 ? -21.484 19.062 -0.539 1 96.31 174 MET A N 1
ATOM 1350 C CA . MET A 1 174 ? -21.531 20.188 -1.47 1 96.31 174 MET A CA 1
ATOM 1351 C C . MET A 1 174 ? -22.109 19.766 -2.812 1 96.31 174 MET A C 1
ATOM 1353 O O . MET A 1 174 ? -22.234 20.578 -3.727 1 96.31 174 MET A O 1
ATOM 1357 N N . GLY A 1 175 ? -22.375 18.5 -2.936 1 96.56 175 GLY A N 1
ATOM 1358 C CA . GLY A 1 175 ? -22.953 18 -4.172 1 96.56 175 GLY A CA 1
ATOM 1359 C C . GLY A 1 175 ? -21.922 17.469 -5.148 1 96.56 175 GLY A C 1
ATOM 1360 O O . GLY A 1 175 ? -20.797 17.172 -4.758 1 96.56 175 GLY A O 1
ATOM 1361 N N . GLU A 1 176 ? -22.375 17.297 -6.336 1 97.12 176 GLU A N 1
ATOM 1362 C CA . GLU A 1 176 ? -21.516 16.719 -7.379 1 97.12 176 GLU A CA 1
ATOM 1363 C C . GLU A 1 176 ? -20.406 17.703 -7.773 1 97.12 176 GLU A C 1
ATOM 1365 O O . GLU A 1 176 ? -20.672 18.875 -8.008 1 97.12 176 GLU A O 1
ATOM 1370 N N . ALA A 1 177 ? -19.219 17.234 -7.789 1 96.25 177 ALA A N 1
ATOM 1371 C CA . ALA A 1 177 ? -18.062 18.062 -8.141 1 96.25 177 ALA A CA 1
ATOM 1372 C C . ALA A 1 177 ? -18 18.297 -9.648 1 96.25 177 ALA A C 1
ATOM 1374 O O . ALA A 1 177 ? -18.156 17.375 -10.43 1 96.25 177 ALA A O 1
ATOM 1375 N N . GLN A 1 178 ? -17.75 19.484 -10 1 95.06 178 GLN A N 1
ATOM 1376 C CA . GLN A 1 178 ? -17.609 19.828 -11.406 1 95.06 178 GLN A CA 1
ATOM 1377 C C . GLN A 1 178 ? -16.281 19.344 -11.969 1 95.06 178 GLN A C 1
ATOM 1379 O O . GLN A 1 178 ? -15.234 19.516 -11.336 1 95.06 178 GLN A O 1
ATOM 1384 N N . GLY A 1 179 ? -16.328 18.734 -13.117 1 94.88 179 GLY A N 1
ATOM 1385 C CA . GLY A 1 179 ? -15.102 18.312 -13.781 1 94.88 179 GLY A CA 1
ATOM 1386 C C . GLY A 1 179 ? -14.648 16.922 -13.391 1 94.88 179 GLY A C 1
ATOM 1387 O O . GLY A 1 179 ? -13.594 16.453 -13.836 1 94.88 179 GLY A O 1
ATOM 1388 N N . PHE A 1 180 ? -15.383 16.266 -12.539 1 96.06 180 PHE A N 1
ATOM 1389 C CA . PHE A 1 180 ? -15.031 14.938 -12.07 1 96.06 180 PHE A CA 1
ATOM 1390 C C . PHE A 1 180 ? -16.109 13.93 -12.438 1 96.06 180 PHE A C 1
ATOM 1392 O O . PHE A 1 180 ? -16.5 13.102 -11.609 1 96.06 180 PHE A O 1
ATOM 1399 N N . ASN A 1 181 ? -16.531 13.922 -13.656 1 93.62 181 ASN A N 1
ATOM 1400 C CA . ASN A 1 181 ? -17.688 13.156 -14.133 1 93.62 181 ASN A CA 1
ATOM 1401 C C . ASN A 1 181 ? -17.344 11.68 -14.289 1 93.62 181 ASN A C 1
ATOM 1403 O O . ASN A 1 181 ? -18.234 10.844 -14.422 1 93.62 181 ASN A O 1
ATOM 1407 N N . ASN A 1 182 ? -16.062 11.367 -14.242 1 95.12 182 ASN A N 1
ATOM 1408 C CA . ASN A 1 182 ? -15.656 9.969 -14.336 1 95.12 182 ASN A CA 1
ATOM 1409 C C . ASN A 1 182 ? -15.969 9.211 -13.047 1 95.12 182 ASN A C 1
ATOM 1411 O O . ASN A 1 182 ? -15.945 7.977 -13.031 1 95.12 182 ASN A O 1
ATOM 1415 N N . TYR A 1 183 ? -16.219 9.969 -11.969 1 97.62 183 TYR A N 1
ATOM 1416 C CA . TYR A 1 183 ? -16.609 9.359 -10.695 1 97.62 183 TYR A CA 1
ATOM 1417 C C . TYR A 1 183 ? -18.094 9.539 -10.438 1 97.62 183 TYR A C 1
ATOM 1419 O O . TYR A 1 183 ? -18.656 10.617 -10.68 1 97.62 183 TYR A O 1
ATOM 1427 N N . LYS A 1 184 ? -18.719 8.547 -10.047 1 98.31 184 LYS A N 1
ATOM 1428 C CA . LYS A 1 184 ? -20.172 8.609 -9.852 1 98.31 184 LYS A CA 1
ATOM 1429 C C . LYS A 1 184 ? -20.516 9.25 -8.516 1 98.31 184 LYS A C 1
ATOM 1431 O O . LYS A 1 184 ? -20.109 8.758 -7.461 1 98.31 184 LYS A O 1
ATOM 1436 N N . PHE A 1 185 ? -21.25 10.344 -8.609 1 98.5 185 PHE A N 1
ATOM 1437 C CA . PHE A 1 185 ? -21.797 10.969 -7.414 1 98.5 185 PHE A CA 1
ATOM 1438 C C . PHE A 1 185 ? -23.031 10.219 -6.926 1 98.5 185 PHE A C 1
ATOM 1440 O O . PHE A 1 185 ? -23.938 9.906 -7.715 1 98.5 185 PHE A O 1
ATOM 1447 N N . CYS A 1 186 ? -23 9.891 -5.59 1 98 186 CYS A N 1
ATOM 1448 C CA . CYS A 1 186 ? -24.078 9.133 -4.949 1 98 186 CYS A CA 1
ATOM 1449 C C . CYS A 1 186 ? -24.5 9.789 -3.639 1 98 186 CYS A C 1
ATOM 1451 O O . CYS A 1 186 ? -23.812 10.688 -3.141 1 98 186 CYS A O 1
ATOM 1453 N N . ASP A 1 187 ? -25.625 9.375 -3.209 1 97.94 187 ASP A N 1
ATOM 1454 C CA . ASP A 1 187 ? -25.906 9.727 -1.82 1 97.94 187 ASP A CA 1
ATOM 1455 C C . ASP A 1 187 ? -25.156 8.797 -0.857 1 97.94 187 ASP A C 1
ATOM 1457 O O . ASP A 1 187 ? -24.531 7.824 -1.281 1 97.94 187 ASP A O 1
ATOM 1461 N N . MET A 1 188 ? -25.25 9.086 0.351 1 98.12 188 MET A N 1
ATOM 1462 C CA . MET A 1 188 ? -24.5 8.375 1.386 1 98.12 188 MET A CA 1
ATOM 1463 C C . MET A 1 188 ? -24.875 6.895 1.396 1 98.12 188 MET A C 1
ATOM 1465 O O . MET A 1 188 ? -23.984 6.035 1.459 1 98.12 188 MET A O 1
ATOM 1469 N N . GLU A 1 189 ? -26.094 6.555 1.343 1 98.44 189 GLU A N 1
ATOM 1470 C CA . GLU A 1 189 ? -26.562 5.172 1.396 1 98.44 189 GLU A CA 1
ATOM 1471 C C . GLU A 1 189 ? -26.031 4.367 0.21 1 98.44 189 GLU A C 1
ATOM 1473 O O . GLU A 1 189 ? -25.594 3.225 0.373 1 98.44 189 GLU A O 1
ATOM 1478 N N . GLU A 1 190 ? -26.109 4.949 -0.916 1 98.69 190 GLU A N 1
ATOM 1479 C CA . GLU A 1 190 ? -25.641 4.277 -2.121 1 98.69 190 GLU A CA 1
ATOM 1480 C C . GLU A 1 190 ? -24.141 3.984 -2.033 1 98.69 190 GLU A C 1
ATOM 1482 O O . GLU A 1 190 ? -23.688 2.928 -2.475 1 98.69 190 GLU A O 1
ATOM 1487 N N . VAL A 1 191 ? -23.391 4.938 -1.528 1 98.88 191 VAL A N 1
ATOM 1488 C CA . VAL A 1 191 ? -21.953 4.73 -1.368 1 98.88 191 VAL A CA 1
ATOM 1489 C C . VAL A 1 191 ? -21.703 3.562 -0.417 1 98.88 191 VAL A C 1
ATOM 1491 O O . VAL A 1 191 ? -20.922 2.664 -0.72 1 98.88 191 VAL A O 1
ATOM 1494 N N . LEU A 1 192 ? -22.391 3.553 0.695 1 98.88 192 LEU A N 1
ATOM 1495 C CA . LEU A 1 192 ? -22.219 2.51 1.699 1 98.88 192 LEU A CA 1
ATOM 1496 C C . LEU A 1 192 ? -22.578 1.142 1.128 1 98.88 192 LEU A C 1
ATOM 1498 O O . LEU A 1 192 ? -21.844 0.169 1.326 1 98.88 192 LEU A O 1
ATOM 1502 N N . GLU A 1 193 ? -23.594 1.044 0.325 1 98.81 193 GLU A N 1
ATOM 1503 C CA . GLU A 1 193 ? -24.156 -0.218 -0.148 1 98.81 193 GLU A CA 1
ATOM 1504 C C . GLU A 1 193 ? -23.328 -0.805 -1.28 1 98.81 193 GLU A C 1
ATOM 1506 O O . GLU A 1 193 ? -23.344 -2.016 -1.515 1 98.81 193 GLU A O 1
ATOM 1511 N N . ASN A 1 194 ? -22.562 0.022 -1.921 1 98.81 194 ASN A N 1
ATOM 1512 C CA . ASN A 1 194 ? -21.953 -0.45 -3.16 1 98.81 194 ASN A CA 1
ATOM 1513 C C . ASN A 1 194 ? -20.438 -0.508 -3.051 1 98.81 194 ASN A C 1
ATOM 1515 O O . ASN A 1 194 ? -19.781 -1.143 -3.873 1 98.81 194 ASN A O 1
ATOM 1519 N N . ALA A 1 195 ? -19.875 0.109 -2.088 1 98.94 195 ALA A N 1
ATOM 1520 C CA . ALA A 1 195 ? -18.422 0.176 -1.963 1 98.94 195 ALA A CA 1
ATOM 1521 C C . ALA A 1 195 ? -17.844 -1.143 -1.445 1 98.94 195 ALA A C 1
ATOM 1523 O O . ALA A 1 195 ? -18.375 -1.718 -0.488 1 98.94 195 ALA A O 1
ATOM 1524 N N . ASP A 1 196 ? -16.828 -1.664 -2.135 1 98.94 196 ASP A N 1
ATOM 1525 C CA . ASP A 1 196 ? -16.016 -2.732 -1.566 1 98.94 196 ASP A CA 1
ATOM 1526 C C . ASP A 1 196 ? -15.039 -2.184 -0.525 1 98.94 196 ASP A C 1
ATOM 1528 O O . ASP A 1 196 ? -14.758 -2.846 0.476 1 98.94 196 ASP A O 1
ATOM 1532 N N . PHE A 1 197 ? -14.5 -1.012 -0.798 1 98.94 197 PHE A N 1
ATOM 1533 C CA . PHE A 1 197 ? -13.648 -0.221 0.077 1 98.94 197 PHE A CA 1
ATOM 1534 C C . PHE A 1 197 ? -14.273 1.142 0.358 1 98.94 197 PHE A C 1
ATOM 1536 O O . PHE A 1 197 ? -14.695 1.839 -0.566 1 98.94 197 PHE A O 1
ATOM 1543 N N . LEU A 1 198 ? -14.344 1.507 1.652 1 99 198 LEU A N 1
ATOM 1544 C CA . LEU A 1 198 ? -14.859 2.812 2.049 1 99 198 LEU A CA 1
ATOM 1545 C C . LEU A 1 198 ? -13.766 3.656 2.693 1 99 198 LEU A C 1
ATOM 1547 O O . LEU A 1 198 ? -13.062 3.188 3.594 1 99 198 LEU A O 1
ATOM 1551 N N . SER A 1 199 ? -13.578 4.836 2.221 1 98.94 199 SER A N 1
ATOM 1552 C CA . SER A 1 199 ? -12.594 5.754 2.795 1 98.94 199 SER A CA 1
ATOM 1553 C C . SER A 1 199 ? -13.242 7.086 3.162 1 98.94 199 SER A C 1
ATOM 1555 O O . SER A 1 199 ? -14.07 7.605 2.418 1 98.94 199 SER A O 1
ATOM 1557 N N . LEU A 1 200 ? -12.883 7.656 4.301 1 98.88 200 LEU A N 1
ATOM 1558 C CA . LEU A 1 200 ? -13.469 8.891 4.812 1 98.88 200 LEU A CA 1
ATOM 1559 C C . LEU A 1 200 ? -12.531 10.07 4.586 1 98.88 200 LEU A C 1
ATOM 1561 O O . LEU A 1 200 ? -11.32 9.953 4.766 1 98.88 200 LEU A O 1
ATOM 1565 N N . HIS A 1 201 ? -13.109 11.188 4.195 1 98.44 201 HIS A N 1
ATOM 1566 C CA . HIS A 1 201 ? -12.352 12.391 3.867 1 98.44 201 HIS A CA 1
ATOM 1567 C C . HIS A 1 201 ? -13.125 13.648 4.238 1 98.44 201 HIS A C 1
ATOM 1569 O O . HIS A 1 201 ? -13.203 14.594 3.449 1 98.44 201 HIS A O 1
ATOM 1575 N N . ILE A 1 202 ? -13.68 13.641 5.402 1 97.12 202 ILE A N 1
ATOM 1576 C CA . ILE A 1 202 ? -14.469 14.773 5.887 1 97.12 202 ILE A CA 1
ATOM 1577 C C . ILE A 1 202 ? -13.938 15.219 7.25 1 97.12 202 ILE A C 1
ATOM 1579 O O . ILE A 1 202 ? -13.273 14.445 7.945 1 97.12 202 ILE A O 1
ATOM 1583 N N . PRO A 1 203 ? -14.203 16.469 7.641 1 93.94 203 PRO A N 1
ATOM 1584 C CA . PRO A 1 203 ? -13.875 16.875 9 1 93.94 203 PRO A CA 1
ATOM 1585 C C . PRO A 1 203 ? -14.758 16.219 10.055 1 93.94 203 PRO A C 1
ATOM 1587 O O . PRO A 1 203 ? -15.781 15.609 9.719 1 93.94 203 PRO A O 1
ATOM 1590 N N . PHE A 1 204 ? -14.32 16.281 11.266 1 94.19 204 PHE A N 1
ATOM 1591 C CA . PHE A 1 204 ? -15.102 15.75 12.383 1 94.19 204 PHE A CA 1
ATOM 1592 C C . PHE A 1 204 ? -15.906 16.859 13.047 1 94.19 204 PHE A C 1
ATOM 1594 O O . PHE A 1 204 ? -15.375 17.938 13.328 1 94.19 204 PHE A O 1
ATOM 1601 N N . ASP A 1 205 ? -17.141 16.609 13.195 1 92.5 205 ASP A N 1
ATOM 1602 C CA . ASP A 1 205 ? -18.031 17.5 13.938 1 92.5 205 ASP A CA 1
ATOM 160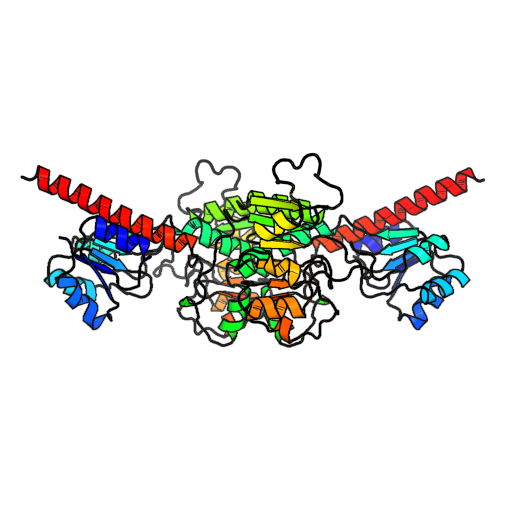3 C C . ASP A 1 205 ? -18.391 16.922 15.305 1 92.5 205 ASP A C 1
ATOM 1605 O O . ASP A 1 205 ? -19.203 16 15.398 1 92.5 205 ASP A O 1
ATOM 1609 N N . LYS A 1 206 ? -17.875 17.516 16.297 1 88.75 206 LYS A N 1
ATOM 1610 C CA . LYS A 1 206 ? -18.062 17 17.656 1 88.75 206 LYS A CA 1
ATOM 1611 C C . LYS A 1 206 ? -19.531 17 18.047 1 88.75 206 LYS A C 1
ATOM 1613 O O . LYS A 1 206 ? -19.969 16.172 18.844 1 88.75 206 LYS A O 1
ATOM 1618 N N . ASN A 1 207 ? -20.266 17.969 17.531 1 91.81 207 ASN A N 1
ATOM 1619 C CA . ASN A 1 207 ? -21.672 18.078 17.875 1 91.81 207 ASN A CA 1
ATOM 1620 C C . ASN A 1 207 ? -22.5 16.984 17.219 1 91.81 207 ASN A C 1
ATOM 1622 O O . ASN A 1 207 ? -23.547 16.578 17.75 1 91.81 207 ASN A O 1
ATOM 1626 N N . LYS A 1 208 ? -22.078 16.438 16.062 1 93.81 208 LYS A N 1
ATOM 1627 C CA . LYS A 1 208 ? -22.797 15.398 15.32 1 93.81 208 LYS A CA 1
ATOM 1628 C C . LYS A 1 208 ? -22.312 14.008 15.695 1 93.81 208 LYS A C 1
ATOM 1630 O O . LYS A 1 208 ? -23.062 13.031 15.594 1 93.81 208 LYS A O 1
ATOM 1635 N N . GLY A 1 209 ? -21.047 14 16.156 1 95.38 209 GLY A N 1
ATOM 1636 C CA . GLY A 1 209 ? -20.469 12.719 16.516 1 95.38 209 GLY A CA 1
ATOM 1637 C C . GLY A 1 209 ? -20 11.914 15.312 1 95.38 209 GLY A C 1
ATOM 1638 O O . GLY A 1 209 ? -19.688 12.477 14.266 1 95.38 209 GLY A O 1
ATOM 1639 N N . ALA A 1 210 ? -19.953 10.547 15.539 1 98.06 210 ALA A N 1
ATOM 1640 C CA . ALA A 1 210 ? -19.406 9.656 14.523 1 98.06 210 ALA A CA 1
ATOM 1641 C C . ALA A 1 210 ? -20.328 9.578 13.312 1 98.06 210 ALA A C 1
ATOM 1643 O O . ALA A 1 210 ? -21.562 9.547 13.461 1 98.06 210 ALA A O 1
ATOM 1644 N N . VAL A 1 211 ? -19.734 9.562 12.172 1 98.31 211 VAL A N 1
ATOM 1645 C CA . VAL A 1 211 ? -20.469 9.43 10.914 1 98.31 211 VAL A CA 1
ATOM 1646 C C . VAL A 1 211 ? -20.703 7.949 10.609 1 98.31 211 VAL A C 1
ATOM 1648 O O . VAL A 1 211 ? -21.734 7.582 10.039 1 98.31 211 VAL A O 1
ATOM 1651 N N . ILE A 1 212 ? -19.734 7.09 10.93 1 98.81 212 ILE A N 1
ATOM 1652 C CA . ILE A 1 212 ? -19.828 5.648 10.719 1 98.81 212 ILE A CA 1
ATOM 1653 C C . ILE A 1 212 ? -20.047 4.953 12.062 1 98.81 212 ILE A C 1
ATOM 1655 O O . ILE A 1 212 ? -19.125 4.824 12.867 1 98.81 212 ILE A O 1
ATOM 1659 N N . THR A 1 213 ? -21.219 4.598 12.281 1 98.75 213 THR A N 1
ATOM 1660 C CA . THR A 1 213 ? -21.656 3.822 13.438 1 98.75 213 THR A CA 1
ATOM 1661 C C . THR A 1 213 ? -22.219 2.471 13.008 1 98.75 213 THR A C 1
ATOM 1663 O O . THR A 1 213 ? -22.125 2.102 11.836 1 98.75 213 THR A O 1
ATOM 1666 N N . GLU A 1 214 ? -22.75 1.754 13.945 1 98.69 214 GLU A N 1
ATOM 1667 C CA . GLU A 1 214 ? -23.359 0.463 13.641 1 98.69 214 GLU A CA 1
ATOM 1668 C C . GLU A 1 214 ? -24.391 0.586 12.516 1 98.69 214 GLU A C 1
ATOM 1670 O O . GLU A 1 214 ? -24.469 -0.285 11.648 1 98.69 214 GLU A O 1
ATOM 1675 N N . LYS A 1 215 ? -25.109 1.663 12.539 1 98.62 215 LYS A N 1
ATOM 1676 C CA . LYS A 1 215 ? -26.156 1.896 11.547 1 98.62 215 LYS A CA 1
ATOM 1677 C C . LYS A 1 215 ? -25.578 1.938 10.141 1 98.62 215 LYS A C 1
ATOM 1679 O O . LYS A 1 215 ? -26.062 1.244 9.242 1 98.62 215 LYS A O 1
ATOM 1684 N N . GLU A 1 216 ? -24.578 2.719 9.914 1 98.88 216 GLU A N 1
ATOM 1685 C CA . GLU A 1 216 ? -23.969 2.844 8.602 1 98.88 216 GLU A CA 1
ATOM 1686 C C . GLU A 1 216 ? -23.234 1.562 8.219 1 98.88 216 GLU A C 1
ATOM 1688 O O . GLU A 1 216 ? -23.266 1.14 7.059 1 98.88 216 GLU A O 1
ATOM 1693 N N . ILE A 1 217 ? -22.562 0.904 9.141 1 98.88 217 ILE A N 1
ATOM 1694 C CA . ILE A 1 217 ? -21.828 -0.33 8.891 1 98.88 217 ILE A CA 1
ATOM 1695 C C . ILE A 1 217 ? -22.781 -1.416 8.406 1 98.88 217 ILE A C 1
ATOM 1697 O O . ILE A 1 217 ? -22.453 -2.174 7.488 1 98.88 217 ILE A O 1
ATOM 1701 N N . ASN A 1 218 ? -23.938 -1.462 8.977 1 98.62 218 ASN A N 1
ATOM 1702 C CA . ASN A 1 218 ? -24.922 -2.465 8.594 1 98.62 218 ASN A CA 1
ATOM 1703 C C . ASN A 1 218 ? -25.359 -2.301 7.145 1 98.62 218 ASN A C 1
ATOM 1705 O O . ASN A 1 218 ? -25.797 -3.264 6.508 1 98.62 218 ASN A O 1
ATOM 1709 N N . LYS A 1 219 ? -25.219 -1.122 6.641 1 98.75 219 LYS A N 1
ATOM 1710 C CA . LYS A 1 219 ? -25.609 -0.853 5.258 1 98.75 219 LYS A CA 1
ATOM 1711 C C . LYS A 1 219 ? -24.5 -1.239 4.289 1 98.75 219 LYS A C 1
ATOM 1713 O O . LYS A 1 219 ? -24.734 -1.377 3.088 1 98.75 219 LYS A O 1
ATOM 1718 N N . MET A 1 220 ? -23.312 -1.358 4.773 1 98.88 220 MET A N 1
ATOM 1719 C CA . MET A 1 220 ? -22.172 -1.696 3.922 1 98.88 220 MET A CA 1
ATOM 1720 C C . MET A 1 220 ? -22.266 -3.137 3.43 1 98.88 220 MET A C 1
ATOM 1722 O O . MET A 1 220 ? -22.953 -3.959 4.035 1 98.88 220 MET A O 1
ATOM 1726 N N . LYS A 1 221 ? -21.562 -3.43 2.338 1 98.56 221 LYS A N 1
ATOM 1727 C CA . LYS A 1 221 ? -21.438 -4.809 1.871 1 98.56 221 LYS A CA 1
ATOM 1728 C C . LYS A 1 221 ? -20.828 -5.703 2.943 1 98.56 221 LYS A C 1
ATOM 1730 O O . LYS A 1 221 ? -19.922 -5.281 3.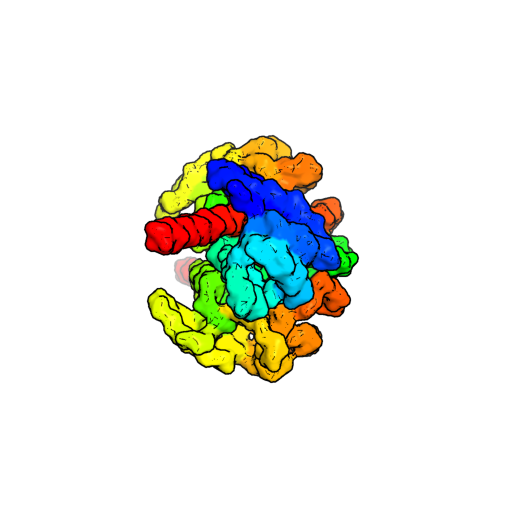666 1 98.56 221 LYS A O 1
ATOM 1735 N N . LYS A 1 222 ? -21.375 -6.898 3.049 1 98.38 222 LYS A N 1
ATOM 1736 C CA . LYS A 1 222 ? -20.672 -7.867 3.873 1 98.38 222 LYS A CA 1
ATOM 1737 C C . LYS A 1 222 ? -19.234 -8.062 3.381 1 98.38 222 LYS A C 1
ATOM 1739 O O . LYS A 1 222 ? -19 -8.258 2.186 1 98.38 222 LYS A O 1
ATOM 1744 N N . GLY A 1 223 ? -18.281 -7.883 4.309 1 98.38 223 GLY A N 1
ATOM 1745 C CA . GLY A 1 223 ? -16.891 -8.094 3.951 1 98.38 223 GLY A CA 1
ATOM 1746 C C . GLY A 1 223 ? -16.203 -6.844 3.438 1 98.38 223 GLY A C 1
ATOM 1747 O O . GLY A 1 223 ? -15.055 -6.891 2.996 1 98.38 223 GLY A O 1
ATOM 1748 N N . ALA A 1 224 ? -16.859 -5.684 3.475 1 98.88 224 ALA A N 1
ATOM 1749 C CA . ALA A 1 224 ? -16.25 -4.438 3.012 1 98.88 224 ALA A CA 1
ATOM 1750 C C . ALA A 1 224 ? -15.039 -4.062 3.863 1 98.88 224 ALA A C 1
ATOM 1752 O O . ALA A 1 224 ? -14.844 -4.621 4.945 1 98.88 224 ALA A O 1
ATOM 1753 N N . TYR A 1 225 ? -14.211 -3.213 3.312 1 98.94 225 TYR A N 1
ATOM 1754 C CA . TYR A 1 225 ? -13.039 -2.666 3.982 1 98.94 225 TYR A CA 1
ATOM 1755 C C . TYR A 1 225 ? -13.242 -1.197 4.332 1 98.94 225 TYR A C 1
ATOM 1757 O O . TYR A 1 225 ? -13.883 -0.458 3.582 1 98.94 225 TYR A O 1
ATOM 1765 N N . LEU A 1 226 ? -12.703 -0.799 5.484 1 98.94 226 LEU A N 1
ATOM 1766 C CA . LEU A 1 226 ? -12.867 0.582 5.922 1 98.94 226 LEU A CA 1
ATOM 1767 C C . LEU A 1 226 ? -11.508 1.244 6.152 1 98.94 226 LEU A C 1
ATOM 1769 O O . LEU A 1 226 ? -10.633 0.664 6.797 1 98.94 226 LEU A O 1
ATOM 1773 N N . ILE A 1 227 ? -11.312 2.432 5.574 1 98.94 227 ILE A N 1
ATOM 1774 C CA . ILE A 1 227 ? -10.086 3.207 5.75 1 98.94 227 ILE A CA 1
ATOM 1775 C C . ILE A 1 227 ? -10.43 4.586 6.309 1 98.94 227 ILE A C 1
ATOM 1777 O O . ILE A 1 227 ? -11.297 5.281 5.781 1 98.94 227 ILE A O 1
ATOM 1781 N N . ASN A 1 228 ? -9.758 4.945 7.387 1 98.88 228 ASN A N 1
ATOM 1782 C CA . ASN A 1 228 ? -9.906 6.293 7.93 1 98.88 228 ASN A CA 1
ATOM 1783 C C . ASN A 1 228 ? -8.555 6.953 8.188 1 98.88 228 ASN A C 1
ATOM 1785 O O . ASN A 1 228 ? -7.895 6.656 9.18 1 98.88 228 ASN A O 1
ATOM 1789 N N . CYS A 1 229 ? -8.18 7.852 7.293 1 98.25 229 CYS A N 1
ATOM 1790 C CA . CYS A 1 229 ? -6.988 8.68 7.441 1 98.25 229 CYS A CA 1
ATOM 1791 C C . CYS A 1 229 ? -7.359 10.148 7.602 1 98.25 229 CYS A C 1
ATOM 1793 O O . CYS A 1 229 ? -6.535 11.031 7.363 1 98.25 229 CYS A O 1
ATOM 1795 N N . ALA A 1 230 ? -8.609 10.414 7.895 1 97.19 230 ALA A N 1
ATOM 1796 C CA . ALA A 1 230 ? -9.117 11.781 7.965 1 97.19 230 ALA A CA 1
ATOM 1797 C C . ALA A 1 230 ? -9.055 12.32 9.391 1 97.19 230 ALA A C 1
ATOM 1799 O O . ALA A 1 230 ? -8.062 12.93 9.789 1 97.19 230 ALA A O 1
ATOM 1800 N N . ARG A 1 231 ? -10.102 11.93 10.188 1 97 231 ARG A N 1
ATOM 1801 C CA . ARG A 1 231 ? -10.133 12.398 11.57 1 97 231 ARG A CA 1
ATOM 1802 C C . ARG A 1 231 ? -10.609 11.305 12.516 1 97 231 ARG A C 1
ATOM 1804 O O . ARG A 1 231 ? -11.492 10.516 12.164 1 97 231 ARG A O 1
ATOM 1811 N N . GLY A 1 232 ? -9.984 11.344 13.703 1 96.75 232 GLY A N 1
ATOM 1812 C CA . GLY A 1 232 ? -10.539 10.5 14.75 1 96.75 232 GLY A CA 1
ATOM 1813 C C . GLY A 1 232 ? -11.953 10.891 15.141 1 96.75 232 GLY A C 1
ATOM 1814 O O . GLY A 1 232 ? -12.312 12.07 15.125 1 96.75 232 GLY A O 1
ATOM 1815 N N . GLY A 1 233 ? -12.719 9.922 15.508 1 97.06 233 GLY A N 1
ATOM 1816 C CA . GLY A 1 233 ? -14.086 10.195 15.914 1 97.06 233 GLY A CA 1
ATOM 1817 C C . GLY A 1 233 ? -15.094 10.031 14.781 1 97.06 233 GLY A C 1
ATOM 1818 O O . GLY A 1 233 ? -16.297 9.891 15.031 1 97.06 233 GLY A O 1
ATOM 1819 N N . LEU A 1 234 ? -14.641 10.016 13.555 1 98.56 234 LEU A N 1
ATOM 1820 C CA . LEU A 1 234 ? -15.539 9.828 12.422 1 98.56 234 LEU A CA 1
ATOM 1821 C C . LEU A 1 234 ? -16.125 8.422 12.422 1 98.56 234 LEU A C 1
ATOM 1823 O O . LEU A 1 234 ? -17.25 8.211 11.953 1 98.56 234 LEU A O 1
ATOM 1827 N N . VAL A 1 235 ? -15.383 7.48 12.859 1 98.81 235 VAL A N 1
ATOM 1828 C CA . VAL A 1 235 ? -15.805 6.094 13.016 1 98.81 235 VAL A CA 1
ATOM 1829 C C . VAL A 1 235 ? -15.922 5.746 14.492 1 98.81 235 VAL A C 1
ATOM 1831 O O . VAL A 1 235 ? -14.984 5.969 15.266 1 98.81 235 VAL A O 1
ATOM 1834 N N . ASP A 1 236 ? -17.109 5.289 14.898 1 98.75 236 ASP A N 1
ATOM 1835 C CA . ASP A 1 236 ? -17.234 4.785 16.266 1 98.75 236 ASP A CA 1
ATOM 1836 C C . ASP A 1 236 ? -16.359 3.545 16.469 1 98.75 236 ASP A C 1
ATOM 1838 O O . ASP A 1 236 ? -16.609 2.504 15.859 1 98.75 236 ASP A O 1
ATOM 1842 N N . GLU A 1 237 ? -15.383 3.664 17.375 1 98.75 237 GLU A N 1
ATOM 1843 C CA . GLU A 1 237 ? -14.391 2.609 17.5 1 98.75 237 GLU A CA 1
ATOM 1844 C C . GLU A 1 237 ? -15.008 1.334 18.062 1 98.75 237 GLU A C 1
ATOM 1846 O O . GLU A 1 237 ? -14.594 0.228 17.703 1 98.75 237 GLU A O 1
ATOM 1851 N N . LYS A 1 238 ? -15.922 1.499 18.953 1 98.56 238 LYS A N 1
ATOM 1852 C CA . LYS A 1 238 ? -16.594 0.329 19.5 1 98.56 238 LYS A CA 1
ATOM 1853 C C . LYS A 1 238 ? -17.406 -0.404 18.438 1 98.56 238 LYS A C 1
ATOM 1855 O O . LYS A 1 238 ? -17.344 -1.632 18.344 1 98.56 238 LYS A O 1
ATOM 1860 N N . ASP A 1 239 ? -18.109 0.343 17.656 1 98.81 239 ASP A N 1
ATOM 1861 C CA . ASP A 1 239 ? -18.906 -0.246 16.594 1 98.81 239 ASP A CA 1
ATOM 1862 C C . ASP A 1 239 ? -18.016 -0.886 15.531 1 98.81 239 ASP A C 1
ATOM 1864 O O . ASP A 1 239 ? -18.359 -1.931 14.969 1 98.81 239 ASP A O 1
ATOM 1868 N N . LEU A 1 240 ? -16.938 -0.241 15.266 1 98.88 240 LEU A N 1
ATOM 1869 C CA . LEU A 1 240 ? -15.984 -0.79 14.312 1 98.88 240 LEU A CA 1
ATOM 1870 C C . LEU A 1 240 ? -15.469 -2.15 14.773 1 98.88 240 LEU A C 1
ATOM 1872 O O . LEU A 1 240 ? -15.453 -3.109 14 1 98.88 240 LEU A O 1
ATOM 1876 N N . LEU A 1 241 ? -15.078 -2.209 16.031 1 98.81 241 LEU A N 1
ATOM 1877 C CA . LEU A 1 241 ? -14.562 -3.455 16.594 1 98.81 241 LEU A CA 1
ATOM 1878 C C . LEU A 1 241 ? -15.617 -4.555 16.516 1 98.81 241 LEU A C 1
ATOM 1880 O O . LEU A 1 241 ? -15.312 -5.688 16.125 1 98.81 241 LEU A O 1
ATOM 1884 N N . LYS A 1 242 ? -16.812 -4.18 16.891 1 98.75 242 LYS A N 1
ATOM 1885 C CA . LYS A 1 242 ? -17.906 -5.141 16.828 1 98.75 242 LYS A CA 1
ATOM 1886 C C . LYS A 1 242 ? -18.094 -5.664 15.406 1 98.75 242 LYS A C 1
ATOM 1888 O O . LYS A 1 242 ? -18.25 -6.867 15.195 1 98.75 242 LYS A O 1
ATOM 1893 N N . ALA A 1 243 ? -18.078 -4.797 14.422 1 98.88 243 ALA A N 1
ATOM 1894 C CA . ALA A 1 243 ? -18.281 -5.156 13.016 1 98.88 243 ALA A CA 1
ATOM 1895 C C . ALA A 1 243 ? -17.172 -6.082 12.531 1 98.88 243 ALA A C 1
ATOM 1897 O O . ALA A 1 243 ? -17.422 -6.996 11.734 1 98.88 243 ALA A O 1
ATOM 1898 N N . LEU A 1 244 ? -15.953 -5.875 12.961 1 98.81 244 LEU A N 1
ATOM 1899 C CA . LEU A 1 244 ? -14.82 -6.723 12.602 1 98.81 244 LEU A CA 1
ATOM 1900 C C . LEU A 1 244 ? -14.945 -8.102 13.25 1 98.81 244 LEU A C 1
ATOM 1902 O O . LEU A 1 244 ? -14.758 -9.117 12.586 1 98.81 244 LEU A O 1
ATOM 1906 N N . ASP A 1 245 ? -15.312 -8.086 14.477 1 98.44 245 ASP A N 1
ATOM 1907 C CA . ASP A 1 245 ? -15.43 -9.336 15.227 1 98.44 245 ASP A CA 1
ATOM 1908 C C . ASP A 1 245 ? -16.531 -10.219 14.656 1 98.44 245 ASP A C 1
ATOM 1910 O O . ASP A 1 245 ? -16.422 -11.445 14.625 1 98.44 245 ASP A O 1
ATOM 1914 N N . GLU A 1 246 ? -17.562 -9.586 14.164 1 98.06 246 GLU A N 1
ATOM 1915 C CA . GLU A 1 246 ? -18.719 -10.32 13.648 1 98.06 246 GLU A CA 1
ATOM 1916 C C . GLU A 1 246 ? -18.547 -10.664 12.172 1 98.06 246 GLU A C 1
ATOM 1918 O O . GLU A 1 246 ? -19.375 -11.367 11.594 1 98.06 246 GLU A O 1
ATOM 1923 N N . GLY A 1 247 ? -17.594 -10.141 11.586 1 97.69 247 GLY A N 1
ATOM 1924 C CA . GLY A 1 247 ? -17.312 -10.477 10.195 1 97.69 247 GLY A CA 1
ATOM 1925 C C . GLY A 1 247 ? -18.078 -9.617 9.203 1 97.69 247 GLY A C 1
ATOM 1926 O O . GLY A 1 247 ? -18.109 -9.922 8.008 1 97.69 247 GLY A O 1
ATOM 1927 N N . LYS A 1 248 ? -18.734 -8.633 9.734 1 98.62 248 LYS A N 1
ATOM 1928 C CA . LYS A 1 248 ? -19.406 -7.688 8.844 1 98.62 248 LYS A CA 1
ATOM 1929 C C . LYS A 1 248 ? -18.391 -6.922 7.996 1 98.62 248 LYS A C 1
ATOM 1931 O O . LYS A 1 248 ? -18.609 -6.723 6.797 1 98.62 248 LYS A O 1
ATOM 1936 N N . LEU A 1 249 ? -17.359 -6.488 8.594 1 98.88 249 LEU A N 1
ATOM 1937 C CA . LEU A 1 249 ? -16.219 -5.902 7.895 1 98.88 249 LEU A CA 1
ATOM 1938 C C . LEU A 1 249 ? -15.055 -6.875 7.848 1 98.88 249 LEU A C 1
ATOM 1940 O O . LEU A 1 249 ? -14.781 -7.578 8.828 1 98.88 249 LEU A O 1
ATOM 1944 N N . SER A 1 250 ? -14.367 -6.879 6.719 1 98.75 250 SER A N 1
ATOM 1945 C CA . SER A 1 250 ? -13.219 -7.773 6.551 1 98.75 250 SER A CA 1
ATOM 1946 C C . SER A 1 250 ? -11.992 -7.234 7.273 1 98.75 250 SER A C 1
ATOM 1948 O O . SER A 1 250 ? -11.219 -8.008 7.852 1 98.75 250 SER A O 1
ATOM 1950 N N . ALA A 1 251 ? -11.781 -5.926 7.191 1 98.88 251 ALA A N 1
ATOM 1951 C CA . ALA A 1 251 ? -10.594 -5.293 7.758 1 98.88 251 ALA A CA 1
ATOM 1952 C C . ALA A 1 251 ? -10.75 -3.775 7.797 1 98.88 251 ALA A C 1
ATOM 1954 O O . ALA A 1 251 ? -11.664 -3.221 7.184 1 98.88 251 ALA A O 1
ATOM 1955 N N . ALA A 1 252 ? -9.883 -3.133 8.539 1 98.94 252 ALA A N 1
ATOM 1956 C CA . ALA A 1 252 ? -9.891 -1.674 8.609 1 98.94 252 ALA A CA 1
ATOM 1957 C C . ALA A 1 252 ? -8.477 -1.122 8.742 1 98.94 252 ALA A C 1
ATOM 1959 O O . ALA A 1 252 ? -7.609 -1.751 9.352 1 98.94 252 ALA A O 1
ATOM 1960 N N . ALA A 1 253 ? -8.227 -0.012 8.109 1 98.94 253 ALA A N 1
ATOM 1961 C CA . ALA A 1 253 ? -6.996 0.758 8.289 1 98.94 253 ALA A CA 1
ATOM 1962 C C . ALA A 1 253 ? -7.281 2.096 8.969 1 98.94 253 ALA A C 1
ATOM 1964 O O . ALA A 1 253 ? -8.125 2.869 8.5 1 98.94 253 ALA A O 1
ATOM 1965 N N . ILE A 1 254 ? -6.559 2.324 10.047 1 98.81 254 ILE A N 1
ATOM 1966 C CA . ILE A 1 254 ? -6.848 3.486 10.883 1 98.81 254 ILE A CA 1
ATOM 1967 C C . ILE A 1 254 ? -5.562 4.27 11.133 1 98.81 254 ILE A C 1
ATOM 1969 O O . ILE A 1 254 ? -4.602 3.734 11.688 1 98.81 254 ILE A O 1
ATOM 1973 N N . ASP A 1 255 ? -5.602 5.551 10.75 1 98.75 255 ASP A N 1
ATOM 1974 C CA . ASP A 1 255 ? -4.457 6.43 10.984 1 98.75 255 ASP A CA 1
ATOM 1975 C C . ASP A 1 255 ? -4.781 7.488 12.039 1 98.75 255 ASP A C 1
ATOM 1977 O O . ASP A 1 255 ? -3.887 8.18 12.523 1 98.75 255 ASP A O 1
ATOM 1981 N N . VAL A 1 256 ? -6.059 7.621 12.312 1 98.25 256 VAL A N 1
ATOM 1982 C CA . VAL A 1 256 ? -6.531 8.633 13.25 1 98.25 256 VAL A CA 1
ATOM 1983 C C . VAL A 1 256 ? -7.5 8 14.25 1 98.25 256 VAL A C 1
ATOM 1985 O O . VAL A 1 256 ? -8.25 7.09 13.898 1 98.25 256 VAL A O 1
ATOM 1988 N N . TYR A 1 257 ? -7.508 8.469 15.445 1 97.81 257 TYR A N 1
ATOM 1989 C CA . TYR A 1 257 ? -8.195 7.797 16.547 1 97.81 257 TYR A CA 1
ATOM 1990 C C . TYR A 1 257 ? -8.992 8.789 17.375 1 97.81 257 TYR A C 1
ATOM 1992 O O . TYR A 1 257 ? -8.711 9.992 17.359 1 97.81 257 TYR A O 1
ATOM 2000 N N . GLU A 1 258 ? -9.922 8.289 18.109 1 96.31 258 GLU A N 1
ATOM 2001 C CA . GLU A 1 258 ? -10.742 9.125 18.984 1 96.31 258 GLU A CA 1
ATOM 2002 C C . GLU A 1 258 ? -9.875 9.867 20 1 96.31 258 GLU A C 1
ATOM 2004 O O . GLU A 1 258 ? -10.125 11.039 20.297 1 96.31 258 GLU A O 1
ATOM 2009 N N . GLN A 1 259 ? -8.945 9.164 20.453 1 94.69 259 GLN A N 1
ATOM 2010 C CA . GLN A 1 259 ? -7.945 9.734 21.359 1 94.69 259 GLN A CA 1
ATOM 2011 C C . GLN A 1 259 ? -6.535 9.469 20.844 1 94.69 259 GLN A C 1
ATOM 2013 O O . GLN A 1 259 ? -6.207 8.344 20.469 1 94.69 259 GLN A O 1
ATOM 2018 N N . GLU A 1 260 ? -5.715 10.555 20.844 1 94.12 260 GLU A N 1
ATOM 2019 C CA . GLU A 1 260 ? -4.336 10.406 20.391 1 94.12 260 GLU A CA 1
ATOM 2020 C C . GLU A 1 260 ? -3.354 10.977 21.406 1 94.12 260 GLU A C 1
ATOM 2022 O O . GLU A 1 260 ? -3.545 12.086 21.906 1 94.12 260 GLU A O 1
ATOM 2027 N N . PRO A 1 261 ? -2.35 10.211 21.75 1 94.88 261 PRO A N 1
ATOM 2028 C CA . PRO A 1 261 ? -2.08 8.828 21.344 1 94.88 261 PRO A CA 1
ATOM 2029 C C . PRO A 1 261 ? -3.166 7.859 21.797 1 94.88 261 PRO A C 1
ATOM 2031 O O . PRO A 1 261 ? -3.723 8.016 22.891 1 94.88 261 PRO A O 1
ATOM 2034 N N . THR A 1 262 ? -3.389 6.84 20.953 1 96.56 262 THR A N 1
ATOM 2035 C CA . THR A 1 262 ? -4.5 5.949 21.266 1 96.56 262 THR A CA 1
ATOM 2036 C C . THR A 1 262 ? -4.113 4.973 22.375 1 96.56 262 THR A C 1
ATOM 2038 O O . THR A 1 262 ? -2.98 4.488 22.422 1 96.56 262 THR A O 1
ATOM 2041 N N . LEU A 1 263 ? -5.051 4.742 23.203 1 92.88 263 LEU A N 1
ATOM 2042 C CA . LEU A 1 263 ? -4.914 3.74 24.25 1 92.88 263 LEU A CA 1
ATOM 2043 C C . LEU A 1 263 ? -5.832 2.551 24 1 92.88 263 LEU A C 1
ATOM 2045 O O . LEU A 1 263 ? -5.945 1.655 24.828 1 92.88 263 LEU A O 1
ATOM 2049 N N . ASN A 1 264 ? -6.504 2.639 22.859 1 96.25 264 ASN A N 1
ATOM 2050 C CA . ASN A 1 264 ? -7.422 1.568 22.484 1 96.25 264 ASN A CA 1
ATOM 2051 C C . AS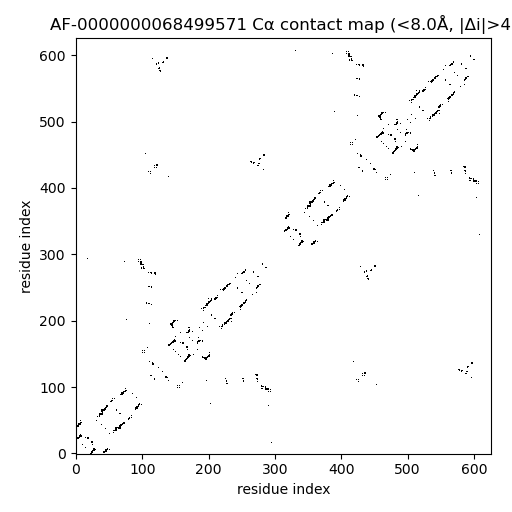N A 1 264 ? -6.676 0.357 21.938 1 96.25 264 ASN A C 1
ATOM 2053 O O . ASN A 1 264 ? -6.688 0.117 20.719 1 96.25 264 ASN A O 1
ATOM 2057 N N . LEU A 1 265 ? -6.121 -0.399 22.781 1 95.19 265 LEU A N 1
ATOM 2058 C CA . LEU A 1 265 ? -5.281 -1.528 22.391 1 95.19 265 LEU A CA 1
ATOM 2059 C C . LEU A 1 265 ? -6.113 -2.625 21.734 1 95.19 265 LEU A C 1
ATOM 2061 O O . LEU A 1 265 ? -5.598 -3.408 20.938 1 95.19 265 LEU A O 1
ATOM 2065 N N . ASP A 1 266 ? -7.41 -2.672 22.078 1 97.56 266 ASP A N 1
ATOM 2066 C CA . ASP A 1 266 ? -8.281 -3.627 21.406 1 97.56 266 ASP A CA 1
ATOM 2067 C C . ASP A 1 266 ? -8.352 -3.342 19.906 1 97.56 266 ASP A C 1
ATOM 2069 O O . ASP A 1 266 ? -8.312 -4.266 19.094 1 97.56 266 ASP A O 1
ATOM 2073 N N . LEU A 1 267 ? -8.406 -2.109 19.609 1 98.25 267 LEU A N 1
ATOM 2074 C CA . LEU A 1 267 ? -8.469 -1.709 18.203 1 98.25 267 LEU A CA 1
ATOM 2075 C C . LEU A 1 267 ? -7.129 -1.949 17.516 1 98.25 267 LEU A C 1
ATOM 2077 O O . LEU A 1 267 ? -7.078 -2.564 16.453 1 98.25 267 LEU A O 1
ATOM 2081 N N . VAL A 1 268 ? -6.074 -1.567 18.156 1 98.06 268 VAL A N 1
ATOM 2082 C CA . VAL A 1 268 ? -4.734 -1.605 17.578 1 98.06 268 VAL A CA 1
ATOM 2083 C C . VAL A 1 268 ? -4.289 -3.055 17.391 1 98.06 268 VAL A C 1
ATOM 2085 O O . VAL A 1 268 ? -3.611 -3.389 16.422 1 98.06 268 VAL A O 1
ATOM 2088 N N . ASN A 1 269 ? -4.691 -3.898 18.266 1 97.69 269 ASN A N 1
ATOM 2089 C CA . ASN A 1 269 ? -4.211 -5.277 18.281 1 97.69 269 ASN A CA 1
ATOM 2090 C C . ASN A 1 269 ? -5.145 -6.199 17.5 1 97.69 269 ASN A C 1
ATOM 2092 O O . ASN A 1 269 ? -4.859 -7.387 17.344 1 97.69 269 ASN A O 1
ATOM 2096 N N . HIS A 1 270 ? -6.305 -5.688 17.078 1 98.38 270 HIS A N 1
ATOM 2097 C CA . HIS A 1 270 ? -7.164 -6.539 16.266 1 98.38 270 HIS A CA 1
ATOM 2098 C C . HIS A 1 270 ? -6.418 -7.074 15.047 1 98.38 270 HIS A C 1
ATOM 2100 O O . HIS A 1 270 ? -5.77 -6.312 14.328 1 98.38 270 HIS A O 1
ATOM 2106 N N . PRO A 1 271 ? -6.512 -8.32 14.742 1 97.06 271 PRO A N 1
ATOM 2107 C CA . PRO A 1 271 ? -5.676 -8.938 13.703 1 97.06 271 PRO A CA 1
ATOM 2108 C C . PRO A 1 271 ? -5.949 -8.383 12.312 1 97.06 271 PRO A C 1
ATOM 2110 O O . PRO A 1 271 ? -5.102 -8.484 11.422 1 97.06 271 PRO A O 1
ATOM 2113 N N . ARG A 1 272 ? -7.113 -7.785 12.125 1 98 272 ARG A N 1
ATOM 2114 C CA . ARG A 1 272 ? -7.457 -7.312 10.789 1 98 272 ARG A CA 1
ATOM 2115 C C . ARG A 1 272 ? -7.492 -5.789 10.734 1 98 272 ARG A C 1
ATOM 2117 O O . ARG A 1 272 ? -8.094 -5.207 9.836 1 98 272 ARG A O 1
ATOM 2124 N N . VAL A 1 273 ? -6.863 -5.156 11.703 1 98.88 273 VAL A N 1
ATOM 2125 C CA . VAL A 1 273 ? -6.711 -3.707 11.68 1 98.88 273 VAL A CA 1
ATOM 2126 C C . VAL A 1 273 ? -5.27 -3.344 11.336 1 98.88 273 VAL A C 1
ATOM 2128 O O . VAL A 1 273 ? -4.328 -3.957 11.844 1 98.88 273 VAL A O 1
ATOM 2131 N N . SER A 1 274 ? -5.07 -2.48 10.391 1 98.88 274 SER A N 1
ATOM 2132 C CA . SER A 1 274 ? -3.777 -1.869 10.102 1 98.88 274 SER A CA 1
ATOM 2133 C C . SER A 1 274 ? -3.662 -0.492 10.75 1 98.88 274 SER A C 1
ATOM 2135 O O . SER A 1 274 ? -4.141 0.5 10.195 1 98.88 274 SER A O 1
ATOM 2137 N N . PRO A 1 275 ? -2.992 -0.419 11.859 1 98.81 275 PRO A N 1
ATOM 2138 C CA . PRO A 1 275 ? -2.877 0.855 12.578 1 98.81 275 PRO A CA 1
ATOM 2139 C C . PRO A 1 275 ? -1.626 1.639 12.188 1 98.81 275 PRO A C 1
ATOM 2141 O O . PRO A 1 275 ? -0.554 1.053 12.023 1 98.81 275 PRO A O 1
ATOM 2144 N N . THR A 1 276 ? -1.743 2.902 11.953 1 98.81 276 THR A N 1
ATOM 2145 C CA . THR A 1 276 ? -0.651 3.863 11.836 1 98.81 276 THR A CA 1
ATOM 2146 C C . THR A 1 276 ? -0.895 5.07 12.742 1 98.81 276 THR A C 1
ATOM 2148 O O . THR A 1 276 ? -2.043 5.406 13.039 1 98.81 276 THR A O 1
ATOM 2151 N N . PRO A 1 277 ? 0.116 5.656 13.281 1 98.38 277 PRO A N 1
ATOM 2152 C CA . PRO A 1 277 ? -0.044 6.691 14.305 1 98.38 277 PRO A CA 1
ATOM 2153 C C . PRO A 1 277 ? -0.1 8.102 13.719 1 98.38 277 PRO A C 1
ATOM 2155 O O . PRO A 1 277 ? 0.754 8.938 14.023 1 98.38 277 PRO A O 1
ATOM 2158 N N . HIS A 1 278 ? -1.161 8.352 12.977 1 97.56 278 HIS A N 1
ATOM 2159 C CA . HIS A 1 278 ? -1.454 9.688 12.453 1 97.56 278 HIS A CA 1
ATOM 2160 C C . HIS A 1 278 ? -0.279 10.234 11.648 1 97.56 278 HIS A C 1
ATOM 2162 O O . HIS A 1 278 ? 0.2 11.336 11.914 1 97.56 278 HIS A O 1
ATOM 2168 N N . ILE A 1 279 ? 0.066 9.492 10.57 1 98.06 279 ILE A N 1
ATOM 2169 C CA . ILE A 1 279 ? 1.263 9.852 9.82 1 98.06 279 ILE A CA 1
ATOM 2170 C C . ILE A 1 279 ? 0.879 10.227 8.391 1 98.06 279 ILE A C 1
ATOM 2172 O O . ILE A 1 279 ? 1.715 10.188 7.484 1 98.06 279 ILE A O 1
ATOM 2176 N N . GLY A 1 280 ? -0.358 10.531 8.125 1 97.38 280 GLY A N 1
ATOM 2177 C CA . GLY A 1 280 ? -0.823 10.867 6.793 1 97.38 280 GLY A CA 1
ATOM 2178 C C . GLY A 1 280 ? 0.01 11.945 6.125 1 97.38 280 GLY A C 1
ATOM 2179 O O . GLY A 1 280 ? 0.352 11.836 4.945 1 97.38 280 GLY A O 1
ATOM 2180 N N . ALA A 1 281 ? 0.393 12.945 6.922 1 96.12 281 ALA A N 1
ATOM 2181 C CA . ALA A 1 281 ? 1.124 14.086 6.383 1 96.12 281 ALA A CA 1
ATOM 2182 C C . ALA A 1 281 ? 2.617 13.977 6.68 1 96.12 281 ALA A C 1
ATOM 2184 O O . ALA A 1 281 ? 3.381 14.906 6.406 1 96.12 281 ALA A O 1
ATOM 2185 N N . SER A 1 282 ? 3.033 12.867 7.223 1 96.5 282 SER A N 1
ATOM 2186 C CA . SER A 1 282 ? 4.398 12.719 7.711 1 96.5 282 SER A CA 1
ATOM 2187 C C . SER A 1 282 ? 5.32 12.172 6.629 1 96.5 282 SER A C 1
ATOM 2189 O O . SER A 1 282 ? 5.828 11.055 6.746 1 96.5 282 SER A O 1
ATOM 2191 N N . THR A 1 283 ? 5.594 12.977 5.586 1 97.88 283 THR A N 1
ATOM 2192 C CA . THR A 1 283 ? 6.594 12.688 4.562 1 97.88 283 THR A CA 1
ATOM 2193 C C . THR A 1 283 ? 7.551 13.867 4.406 1 97.88 283 THR A C 1
ATOM 2195 O O . THR A 1 283 ? 7.215 15 4.746 1 97.88 283 THR A O 1
ATOM 2198 N N . VAL A 1 284 ? 8.711 13.562 3.939 1 97.44 284 VAL A N 1
ATOM 2199 C CA . VAL A 1 284 ? 9.688 14.609 3.67 1 97.44 284 VAL A CA 1
ATOM 2200 C C . VAL A 1 284 ? 9.094 15.641 2.717 1 97.44 284 VAL A C 1
ATOM 2202 O O . VAL A 1 284 ? 9.219 16.844 2.941 1 97.44 284 VAL A O 1
ATOM 2205 N N . GLU A 1 285 ? 8.414 15.227 1.747 1 98.06 285 GLU A N 1
ATOM 2206 C CA . GLU A 1 285 ? 7.828 16.094 0.73 1 98.06 285 GLU A CA 1
ATOM 2207 C C . GLU A 1 285 ? 6.73 16.969 1.319 1 98.06 285 GLU A C 1
ATOM 2209 O O . GLU A 1 285 ? 6.688 18.172 1.064 1 98.06 285 GLU A O 1
ATOM 2214 N N . ALA A 1 286 ? 5.809 16.344 2.059 1 97.31 286 ALA A N 1
ATOM 2215 C CA . ALA A 1 286 ? 4.715 17.109 2.66 1 97.31 286 ALA A CA 1
ATOM 2216 C C . ALA A 1 286 ? 5.246 18.188 3.605 1 97.31 286 ALA A C 1
ATOM 2218 O O . ALA A 1 286 ? 4.766 19.312 3.598 1 97.31 286 ALA A O 1
ATOM 2219 N N . GLN A 1 287 ? 6.23 17.812 4.453 1 96.31 287 GLN A N 1
ATOM 2220 C CA . GLN A 1 287 ? 6.785 18.75 5.418 1 96.31 287 GLN A CA 1
ATOM 2221 C C . GLN A 1 287 ? 7.457 19.922 4.711 1 96.31 287 GLN A C 1
ATOM 2223 O O . GLN A 1 287 ? 7.352 21.062 5.16 1 96.31 287 GLN A O 1
ATOM 2228 N N . GLU A 1 288 ? 8.133 19.641 3.631 1 97 288 GLU A N 1
ATOM 2229 C CA . GLU A 1 288 ? 8.734 20.703 2.834 1 97 288 GLU A CA 1
ATOM 2230 C C . GLU A 1 288 ? 7.668 21.641 2.256 1 97 288 GLU A C 1
ATOM 2232 O O . GLU A 1 288 ? 7.789 22.859 2.344 1 97 288 GLU A O 1
ATOM 2237 N N . ARG A 1 289 ? 6.641 21.047 1.717 1 97.62 289 ARG A N 1
ATOM 2238 C CA . ARG A 1 289 ? 5.562 21.844 1.148 1 97.62 289 ARG A CA 1
ATOM 2239 C C . ARG A 1 289 ? 4.859 22.672 2.229 1 97.62 289 ARG A C 1
ATOM 2241 O O . ARG A 1 289 ? 4.449 23.797 1.985 1 97.62 289 ARG A O 1
ATOM 2248 N N . ILE A 1 290 ? 4.668 22.078 3.377 1 97.38 290 ILE A N 1
ATOM 2249 C CA . ILE A 1 290 ? 4.055 22.781 4.496 1 97.38 290 ILE A CA 1
ATOM 2250 C C . ILE A 1 290 ? 4.898 24 4.863 1 97.38 290 ILE A C 1
ATOM 2252 O O . ILE A 1 290 ? 4.371 25.109 5.039 1 97.38 290 ILE A O 1
ATOM 2256 N N . GLY A 1 291 ? 6.188 23.812 4.961 1 97.56 291 GLY A N 1
ATOM 2257 C CA . GLY A 1 291 ? 7.086 24.938 5.223 1 97.56 291 GLY A CA 1
ATOM 2258 C C . GLY A 1 291 ? 6.961 26.047 4.211 1 97.56 291 GLY A C 1
ATOM 2259 O O . GLY A 1 291 ? 6.836 27.219 4.582 1 97.56 291 GLY A O 1
ATOM 2260 N N . ASP A 1 292 ? 6.965 25.672 2.975 1 97.62 292 ASP A N 1
ATOM 2261 C CA . ASP A 1 292 ? 6.84 26.656 1.903 1 97.62 292 ASP A CA 1
ATOM 2262 C C . ASP A 1 292 ? 5.516 27.406 1.997 1 97.62 292 ASP A C 1
ATOM 2264 O O . ASP A 1 292 ? 5.469 28.625 1.812 1 97.62 292 ASP A O 1
ATOM 2268 N N . GLU A 1 293 ? 4.508 26.641 2.25 1 97.25 293 GLU A N 1
ATOM 2269 C CA . GLU A 1 293 ? 3.188 27.266 2.336 1 97.25 293 GLU A CA 1
ATOM 2270 C C . GLU A 1 293 ? 3.094 28.203 3.535 1 97.25 293 GLU A C 1
ATOM 2272 O O . GLU A 1 293 ? 2.412 29.219 3.475 1 97.25 293 GLU A O 1
ATOM 2277 N N . ILE A 1 294 ? 3.711 27.828 4.613 1 97.94 294 ILE A N 1
ATOM 2278 C CA . ILE A 1 294 ? 3.75 28.688 5.789 1 97.94 294 ILE A CA 1
ATOM 2279 C C . ILE A 1 294 ? 4.422 30.016 5.434 1 97.94 294 ILE A C 1
ATOM 2281 O O . ILE A 1 294 ? 3.902 31.094 5.746 1 97.94 294 ILE A O 1
ATOM 2285 N N . VAL A 1 295 ? 5.555 29.953 4.75 1 98.06 295 VAL A N 1
ATOM 2286 C CA . VAL A 1 295 ? 6.289 31.141 4.34 1 98.06 295 VAL A CA 1
ATOM 2287 C C . VAL A 1 295 ? 5.398 32.031 3.469 1 98.06 295 VAL A C 1
ATOM 2289 O O . VAL A 1 295 ? 5.305 33.219 3.691 1 98.06 295 VAL A O 1
ATOM 2292 N N . ASN A 1 296 ? 4.719 31.406 2.531 1 97.44 296 ASN A N 1
ATOM 2293 C CA . ASN A 1 296 ? 3.857 32.156 1.62 1 97.44 296 ASN A CA 1
ATOM 2294 C C . ASN A 1 296 ? 2.705 32.844 2.361 1 97.44 296 ASN A C 1
ATOM 2296 O O . ASN A 1 296 ? 2.361 33.969 2.072 1 97.44 296 ASN A O 1
ATOM 2300 N N . VAL A 1 297 ? 2.088 32.125 3.285 1 97.25 297 VAL A N 1
ATOM 2301 C CA . VAL A 1 297 ? 0.964 32.625 4.059 1 97.25 297 VAL A CA 1
ATOM 2302 C C . VAL A 1 297 ? 1.401 33.875 4.84 1 97.25 297 VAL A C 1
ATOM 2304 O O . VAL A 1 297 ? 0.722 34.906 4.82 1 97.25 297 VAL A O 1
ATOM 2307 N N . ILE A 1 298 ? 2.547 33.812 5.473 1 97.5 298 ILE A N 1
ATOM 2308 C CA . ILE A 1 298 ? 3.041 34.875 6.312 1 97.5 298 ILE A CA 1
ATOM 2309 C C . ILE A 1 298 ? 3.439 36.062 5.438 1 97.5 298 ILE A C 1
ATOM 2311 O O . ILE A 1 298 ? 3.076 37.219 5.727 1 97.5 298 ILE A O 1
ATOM 2315 N N . GLN A 1 299 ? 4.129 35.75 4.383 1 96.25 299 GLN A N 1
ATOM 2316 C CA . GLN A 1 299 ? 4.535 36.781 3.459 1 96.25 299 GLN A CA 1
ATOM 2317 C C . GLN A 1 299 ? 3.324 37.531 2.895 1 96.25 299 GLN A C 1
ATOM 2319 O O . GLN A 1 299 ? 3.289 38.75 2.883 1 96.25 299 GLN A O 1
ATOM 2324 N N . ASP A 1 300 ? 2.354 36.812 2.465 1 96 300 ASP A N 1
ATOM 2325 C CA . ASP A 1 300 ? 1.153 37.406 1.875 1 96 300 ASP A CA 1
ATOM 2326 C C . ASP A 1 300 ? 0.384 38.25 2.904 1 96 300 ASP A C 1
ATOM 2328 O O . ASP A 1 300 ? -0.152 39.312 2.578 1 96 300 ASP A O 1
ATOM 2332 N N . PHE A 1 301 ? 0.372 37.75 4.086 1 95.88 301 PHE A N 1
ATOM 2333 C CA . PHE A 1 301 ? -0.328 38.438 5.156 1 95.88 301 PHE A CA 1
ATOM 2334 C C . PHE A 1 301 ? 0.288 39.812 5.395 1 95.88 301 PHE A C 1
ATOM 2336 O O . PHE A 1 301 ? -0.428 40.812 5.508 1 95.88 301 PHE A O 1
ATOM 2343 N N . PHE A 1 302 ? 1.536 39.938 5.434 1 94.06 302 PHE A N 1
ATOM 2344 C CA . PHE A 1 302 ? 2.199 41.188 5.785 1 94.06 302 PHE A CA 1
ATOM 2345 C C . PHE A 1 302 ? 2.305 42.125 4.574 1 94.06 302 PHE A C 1
ATOM 2347 O O . PHE A 1 302 ? 2.41 43.344 4.719 1 94.06 302 PHE A O 1
ATOM 2354 N N . LEU A 1 303 ? 2.301 41.469 3.367 1 89.56 303 LEU A N 1
ATOM 2355 C CA . LEU A 1 303 ? 2.189 42.312 2.18 1 89.56 303 LEU A CA 1
ATOM 2356 C C . LEU A 1 303 ? 0.838 43 2.135 1 89.56 303 LEU A C 1
ATOM 2358 O O . LEU A 1 303 ? 0.764 44.188 1.813 1 89.56 303 LEU A O 1
ATOM 2362 N N . ASP A 1 304 ? -0.173 42.312 2.443 1 85.75 304 ASP A N 1
ATOM 2363 C CA . ASP A 1 304 ? -1.521 42.875 2.482 1 85.75 304 ASP A CA 1
ATOM 2364 C C . ASP A 1 304 ? -1.677 43.844 3.652 1 85.75 304 ASP A C 1
ATOM 2366 O O . ASP A 1 304 ? -2.324 44.875 3.52 1 85.75 304 ASP A O 1
ATOM 2370 N N . PHE A 1 305 ? -1.082 43.469 4.73 1 78.31 305 PHE A N 1
ATOM 2371 C CA . PHE A 1 305 ? -1.16 44.281 5.945 1 78.31 305 PHE A CA 1
ATOM 2372 C C . PHE A 1 305 ? -0.454 45.625 5.758 1 78.31 305 PHE A C 1
ATOM 2374 O O . PHE A 1 305 ? -0.972 46.656 6.16 1 78.31 305 PHE A O 1
ATOM 2381 N N . ASN A 1 306 ? 0.64 45.562 5.109 1 75.44 306 ASN A N 1
ATOM 2382 C CA . ASN A 1 306 ? 1.397 46.781 4.875 1 75.44 306 ASN A CA 1
ATOM 2383 C C . ASN A 1 306 ? 0.724 47.688 3.828 1 75.44 306 ASN A C 1
ATOM 2385 O O . ASN A 1 306 ? 0.809 48.906 3.896 1 75.44 306 ASN A O 1
ATOM 2389 N N . ASN A 1 307 ? 0.097 47 2.916 1 72.62 307 ASN A N 1
ATOM 2390 C CA . ASN A 1 307 ? -0.64 47.75 1.922 1 72.62 307 ASN A CA 1
ATOM 2391 C C . ASN A 1 307 ? -1.849 48.469 2.537 1 72.62 307 ASN A C 1
ATOM 2393 O O . ASN A 1 307 ? -2.199 49.562 2.135 1 72.62 307 ASN A O 1
ATOM 2397 N N . LEU A 1 308 ? -2.41 47.812 3.516 1 65.62 308 LEU A N 1
ATOM 2398 C CA . LEU A 1 308 ? -3.568 48.406 4.188 1 65.62 308 LEU A CA 1
ATOM 2399 C C . LEU A 1 308 ? -3.15 49.562 5.098 1 65.62 308 LEU A C 1
ATOM 2401 O O . LEU A 1 308 ? -3.818 50.594 5.145 1 65.62 308 LEU A O 1
ATOM 2405 N N . ILE A 1 309 ? -2.035 49.375 5.723 1 66.12 309 ILE A N 1
ATOM 2406 C CA . ILE A 1 309 ? -1.564 50.438 6.609 1 66.12 309 ILE A CA 1
ATOM 2407 C C . ILE A 1 309 ? -0.96 51.562 5.781 1 66.12 309 ILE A C 1
ATOM 2409 O O . ILE A 1 309 ? -1.119 52.75 6.117 1 66.12 309 ILE A O 1
ATOM 2413 N N . GLY A 1 310 ? -0.269 51.219 4.777 1 57.69 310 GLY A N 1
ATOM 2414 C CA . GLY A 1 310 ? 0.264 52.281 3.918 1 57.69 310 GLY A CA 1
ATOM 2415 C C . GLY A 1 310 ? -0.815 53.094 3.262 1 57.69 310 GLY A C 1
ATOM 2416 O O . GLY A 1 310 ? -0.639 54.312 3.064 1 57.69 310 GLY A O 1
ATOM 2417 N N . VAL A 1 311 ? -1.936 52.594 2.916 1 53.88 311 VAL A N 1
ATOM 2418 C CA . VAL A 1 311 ? -3.02 53.375 2.33 1 53.88 311 VAL A CA 1
ATOM 2419 C C . VAL A 1 311 ? -3.711 54.188 3.418 1 53.88 311 VAL A C 1
ATOM 2421 O O . VAL A 1 311 ? -4.301 55.25 3.135 1 53.88 311 VAL A O 1
ATOM 2424 N N . ALA A 1 312 ? -3.66 53.781 4.629 1 46.53 312 ALA A N 1
ATOM 2425 C CA . ALA A 1 312 ? -4.32 54.531 5.68 1 46.53 312 ALA A CA 1
ATOM 2426 C C . ALA A 1 312 ? -3.492 55.75 6.07 1 46.53 312 ALA A C 1
ATOM 2428 O O . ALA A 1 312 ? -3.961 56.625 6.816 1 46.53 312 ALA A O 1
ATOM 2429 N N . LEU A 1 313 ? -2.172 55.781 5.703 1 38.09 313 LEU A N 1
ATOM 2430 C CA . LEU A 1 313 ? -1.436 57.031 5.891 1 38.09 313 LEU A CA 1
ATOM 2431 C C . LEU A 1 313 ? -1.568 57.906 4.664 1 38.09 313 LEU A C 1
ATOM 2433 O O . LEU A 1 313 ? -1.452 57.438 3.531 1 38.09 313 LEU A O 1
ATOM 2437 N N . MET B 1 1 ? -12.172 -41.938 -21.188 1 88.62 1 MET B N 1
ATOM 2438 C CA . MET B 1 1 ? -12.172 -40.781 -20.281 1 88.62 1 MET B CA 1
ATOM 2439 C C . MET B 1 1 ? -10.797 -40.562 -19.672 1 88.62 1 MET B C 1
ATOM 2441 O O . MET B 1 1 ? -10.203 -41.5 -19.125 1 88.62 1 MET B O 1
ATOM 2445 N N . TYR B 1 2 ? -10.195 -39.438 -19.875 1 95.19 2 TYR B N 1
ATOM 2446 C CA . TYR B 1 2 ? -8.859 -39.156 -19.359 1 95.19 2 TYR B CA 1
ATOM 2447 C C . TYR B 1 2 ? -8.906 -38.812 -17.875 1 95.19 2 TYR B C 1
ATOM 2449 O O . TYR B 1 2 ? -9.82 -38.125 -17.422 1 95.19 2 TYR B O 1
ATOM 2457 N N . ASN B 1 3 ? -7.887 -39.312 -17.141 1 97.88 3 ASN B N 1
ATOM 2458 C CA . ASN B 1 3 ? -7.777 -39.094 -15.711 1 97.88 3 ASN B CA 1
ATOM 2459 C C . ASN B 1 3 ? -6.879 -37.875 -15.414 1 97.88 3 ASN B C 1
ATOM 2461 O O . ASN B 1 3 ? -5.75 -37.812 -15.906 1 97.88 3 ASN B O 1
ATOM 2465 N N . ILE B 1 4 ? -7.438 -36.969 -14.664 1 98.56 4 ILE B N 1
ATOM 2466 C CA . ILE B 1 4 ? -6.691 -35.812 -14.203 1 98.56 4 ILE B CA 1
ATOM 2467 C C . ILE B 1 4 ? -6.5 -35.906 -12.688 1 98.56 4 ILE B C 1
ATOM 2469 O O . ILE B 1 4 ? -7.473 -36 -11.938 1 98.56 4 ILE B O 1
ATOM 2473 N N . LEU B 1 5 ? -5.262 -35.875 -12.242 1 98.62 5 LEU B N 1
ATOM 2474 C CA . LEU B 1 5 ? -4.973 -35.812 -10.812 1 98.62 5 LEU B CA 1
ATOM 2475 C C . LEU B 1 5 ? -4.586 -34.406 -10.406 1 98.62 5 LEU B C 1
ATOM 2477 O O . LEU B 1 5 ? -3.656 -33.812 -10.969 1 98.62 5 LEU B O 1
ATOM 2481 N N . VAL B 1 6 ? -5.355 -33.812 -9.523 1 98.38 6 VAL B N 1
ATOM 2482 C CA . VAL B 1 6 ? -5.07 -32.531 -8.914 1 98.38 6 VAL B CA 1
ATOM 2483 C C . VAL B 1 6 ? -4.57 -32.719 -7.488 1 98.38 6 VAL B C 1
ATOM 2485 O O . VAL B 1 6 ? -5.336 -33.125 -6.602 1 98.38 6 VAL B O 1
ATOM 2488 N N . THR B 1 7 ? -3.332 -32.344 -7.262 1 97.19 7 THR B N 1
ATOM 2489 C CA . THR B 1 7 ? -2.74 -32.719 -5.984 1 97.19 7 THR B CA 1
ATOM 2490 C C . THR B 1 7 ? -2.82 -31.562 -4.988 1 97.19 7 THR B C 1
ATOM 2492 O O . THR B 1 7 ? -2.947 -31.781 -3.781 1 97.19 7 THR B O 1
ATOM 2495 N N . ASP B 1 8 ? -2.721 -30.344 -5.418 1 95.06 8 ASP B N 1
ATOM 2496 C CA . ASP B 1 8 ? -2.564 -29.203 -4.52 1 95.06 8 ASP B CA 1
ATOM 2497 C C . ASP B 1 8 ? -3.84 -28.375 -4.469 1 95.06 8 ASP B C 1
ATOM 2499 O O . ASP B 1 8 ? -3.826 -27.234 -3.986 1 95.06 8 ASP B O 1
ATOM 2503 N N . GLY B 1 9 ? -4.848 -28.891 -5.062 1 93.25 9 GLY B N 1
ATOM 2504 C CA . GLY B 1 9 ? -6.105 -28.156 -5.09 1 93.25 9 GLY B CA 1
ATOM 2505 C C . GLY B 1 9 ? -6.293 -27.344 -6.359 1 93.25 9 GLY B C 1
ATOM 2506 O O . GLY B 1 9 ? -5.32 -26.984 -7.02 1 93.25 9 GLY B O 1
ATOM 2507 N N . ILE B 1 10 ? -7.57 -27.078 -6.688 1 95.25 10 ILE B N 1
ATOM 2508 C CA . ILE B 1 10 ? -7.988 -26.281 -7.84 1 95.25 10 ILE B CA 1
ATOM 2509 C C . ILE B 1 10 ? -9.328 -25.609 -7.539 1 95.25 10 ILE B C 1
ATOM 2511 O O . ILE B 1 10 ? -10.086 -26.062 -6.688 1 95.25 10 ILE B O 1
ATOM 2515 N N . GLU B 1 11 ? -9.508 -24.531 -8.188 1 95.38 11 GLU B N 1
ATOM 2516 C CA . GLU B 1 11 ? -10.797 -23.859 -7.996 1 95.38 11 GLU B CA 1
ATOM 2517 C C . GLU B 1 11 ? -11.953 -24.781 -8.359 1 95.38 11 GLU B C 1
ATOM 2519 O O . GLU B 1 11 ? -11.883 -25.516 -9.352 1 95.38 11 GLU B O 1
ATOM 2524 N N . LYS B 1 12 ? -13.039 -24.703 -7.578 1 96.44 12 LYS B N 1
ATOM 2525 C CA . LYS B 1 12 ? -14.195 -25.594 -7.75 1 96.44 12 LYS B CA 1
ATOM 2526 C C . LYS B 1 12 ? -14.773 -25.469 -9.156 1 96.44 12 LYS B C 1
ATOM 2528 O O . LYS B 1 12 ? -15.125 -26.469 -9.773 1 96.44 12 LYS B O 1
ATOM 2533 N N . GLU B 1 13 ? -14.828 -24.266 -9.594 1 97.12 13 GLU B N 1
ATOM 2534 C CA . GLU B 1 13 ? -15.398 -24.047 -10.922 1 97.12 13 GLU B CA 1
ATOM 2535 C C . GLU B 1 13 ? -14.539 -24.672 -12.008 1 97.12 13 GLU B C 1
ATOM 2537 O O . GLU B 1 13 ? -15.055 -25.172 -13.016 1 97.12 13 GLU B O 1
ATOM 2542 N N . ALA B 1 14 ? -13.273 -24.594 -11.852 1 97.75 14 ALA B N 1
ATOM 2543 C CA . ALA B 1 14 ? -12.367 -25.203 -12.82 1 97.75 14 ALA B CA 1
ATOM 2544 C C . ALA B 1 14 ? -12.516 -26.719 -12.836 1 97.75 14 ALA B C 1
ATOM 2546 O O . ALA B 1 14 ? -12.562 -27.328 -13.906 1 97.75 14 ALA B O 1
ATOM 2547 N N . ALA B 1 15 ? -12.617 -27.344 -11.688 1 97.88 15 ALA B N 1
ATOM 2548 C CA . ALA B 1 15 ? -12.836 -28.797 -11.586 1 97.88 15 ALA B CA 1
ATOM 2549 C C . ALA B 1 15 ? -14.156 -29.188 -12.242 1 97.88 15 ALA B C 1
ATOM 2551 O O . ALA B 1 15 ? -14.219 -30.188 -12.961 1 97.88 15 ALA B O 1
ATOM 2552 N N . ARG B 1 16 ? -15.141 -28.391 -11.953 1 98.06 16 ARG B N 1
ATOM 2553 C CA . ARG B 1 16 ? -16.453 -28.641 -12.539 1 98.06 16 ARG B CA 1
ATOM 2554 C C . ARG B 1 16 ? -16.406 -28.578 -14.062 1 98.06 16 ARG B C 1
ATOM 2556 O O . ARG B 1 16 ? -16.938 -29.453 -14.742 1 98.06 16 ARG B O 1
ATOM 2563 N N . LYS B 1 17 ? -15.758 -27.578 -14.555 1 97.94 17 LYS B N 1
ATOM 2564 C CA . LYS B 1 17 ? -15.641 -27.422 -16 1 97.94 17 LYS B CA 1
ATOM 2565 C C . LYS B 1 17 ? -14.914 -28.609 -16.625 1 97.94 17 LYS B C 1
ATOM 2567 O O . LYS B 1 17 ? -15.305 -29.094 -17.688 1 97.94 17 LYS B O 1
ATOM 2572 N N . LEU B 1 18 ? -13.883 -29.094 -15.984 1 97.94 18 LEU B N 1
ATOM 2573 C CA . LEU B 1 18 ? -13.133 -30.234 -16.484 1 97.94 18 LEU B CA 1
ATOM 2574 C C . LEU B 1 18 ? -14.008 -31.484 -16.5 1 97.94 18 LEU B C 1
ATOM 2576 O O . LEU B 1 18 ? -13.969 -32.25 -17.469 1 97.94 18 LEU B O 1
ATOM 2580 N N . ARG B 1 19 ? -14.805 -31.625 -15.477 1 97.81 19 ARG B N 1
ATOM 2581 C CA . ARG B 1 19 ? -15.719 -32.75 -15.422 1 97.81 19 ARG B CA 1
ATOM 2582 C C . ARG B 1 19 ? -16.781 -32.656 -16.516 1 97.81 19 ARG B C 1
ATOM 2584 O O . ARG B 1 19 ? -17.156 -33.656 -17.109 1 97.81 19 ARG B O 1
ATOM 2591 N N . GLU B 1 20 ? -17.203 -31.469 -16.75 1 97.12 20 GLU B N 1
ATOM 2592 C CA . GLU B 1 20 ? -18.172 -31.234 -17.812 1 97.12 20 GLU B CA 1
ATOM 2593 C C . GLU B 1 20 ? -17.594 -31.547 -19.172 1 97.12 20 GLU B C 1
ATOM 2595 O O . GLU B 1 20 ? -18.328 -31.891 -20.109 1 97.12 20 GLU B O 1
ATOM 2600 N N . LEU B 1 21 ? -16.328 -31.469 -19.266 1 95.5 21 LEU B N 1
ATOM 2601 C CA . LEU B 1 21 ? -15.633 -31.797 -20.516 1 95.5 21 LEU B CA 1
ATOM 2602 C C . LEU B 1 21 ? -15.305 -33.281 -20.578 1 95.5 21 LEU B C 1
ATOM 2604 O O . LEU B 1 21 ? -14.508 -33.719 -21.422 1 95.5 21 LEU B O 1
ATOM 2608 N N . ASP B 1 22 ? -15.836 -34.062 -19.609 1 95.06 22 ASP B N 1
ATOM 2609 C CA . ASP B 1 22 ? -15.781 -35.5 -19.578 1 95.06 22 ASP B CA 1
ATOM 2610 C C . ASP B 1 22 ? -14.406 -36 -19.141 1 95.06 22 ASP B C 1
ATOM 2612 O O . ASP B 1 22 ? -13.906 -37 -19.641 1 95.06 22 ASP B O 1
ATOM 2616 N N . PHE B 1 23 ? -13.727 -35.188 -18.344 1 97.19 23 PHE B N 1
ATOM 2617 C CA . PHE B 1 23 ? -12.531 -35.688 -17.656 1 97.19 23 PHE B CA 1
ATOM 2618 C C . PHE B 1 23 ? -12.883 -36.25 -16.281 1 97.19 23 PHE B C 1
ATOM 2620 O O . PHE B 1 23 ? -13.82 -35.781 -15.641 1 97.19 23 PHE B O 1
ATOM 2627 N N . ASN B 1 24 ? -12.18 -37.312 -15.93 1 98.06 24 ASN B N 1
ATOM 2628 C CA . ASN B 1 24 ? -12.25 -37.75 -14.547 1 98.06 24 ASN B CA 1
ATOM 2629 C C . ASN B 1 24 ? -11.258 -37.031 -13.656 1 98.06 24 ASN B C 1
ATOM 2631 O O . ASN B 1 24 ? -10.055 -37.312 -13.703 1 98.06 24 ASN B O 1
ATOM 2635 N N . VAL B 1 25 ? -11.781 -36.094 -12.812 1 98.31 25 VAL B N 1
ATOM 2636 C CA . VAL B 1 25 ? -10.914 -35.25 -12 1 98.31 25 VAL B CA 1
ATOM 2637 C C . VAL B 1 25 ? -10.789 -35.844 -10.594 1 98.31 25 VAL B C 1
ATOM 2639 O O . VAL B 1 25 ? -11.789 -35.938 -9.875 1 98.31 25 VAL B O 1
ATOM 2642 N N . ILE B 1 26 ? -9.594 -36.219 -10.211 1 97.88 26 ILE B N 1
ATOM 2643 C CA . ILE B 1 26 ? -9.273 -36.719 -8.883 1 97.88 26 ILE B CA 1
ATOM 2644 C C . ILE B 1 26 ? -8.531 -35.656 -8.086 1 97.88 26 ILE B C 1
ATOM 2646 O O . ILE B 1 26 ? -7.418 -35.25 -8.445 1 97.88 26 ILE B O 1
ATOM 2650 N N . GLU B 1 27 ? -9.133 -35.094 -7.027 1 97.62 27 GLU B N 1
ATOM 2651 C CA . GLU B 1 27 ? -8.5 -34.125 -6.164 1 97.62 27 GLU B CA 1
ATOM 2652 C C . GLU B 1 27 ? -7.98 -34.75 -4.879 1 97.62 27 GLU B C 1
ATOM 2654 O O . GLU B 1 27 ? -8.758 -35.031 -3.963 1 97.62 27 GLU B O 1
ATOM 2659 N N . GLN B 1 28 ? -6.699 -34.969 -4.852 1 97.06 28 GLN B N 1
ATOM 2660 C CA . GLN B 1 28 ? -6.094 -35.656 -3.707 1 97.06 28 GLN B CA 1
ATOM 2661 C C . GLN B 1 28 ? -4.594 -35.375 -3.643 1 97.06 28 GLN B C 1
ATOM 2663 O O . GLN B 1 28 ? -3.889 -35.531 -4.645 1 97.06 28 GLN B O 1
ATOM 2668 N N . PHE B 1 29 ? -4.156 -35 -2.467 1 96 29 PHE B N 1
ATOM 2669 C CA . PHE B 1 29 ? -2.727 -34.812 -2.254 1 96 29 PHE B CA 1
ATOM 2670 C C . PHE B 1 29 ? -2.037 -36.125 -1.977 1 96 29 PHE B C 1
ATOM 2672 O O . PHE B 1 29 ? -2.58 -36.969 -1.265 1 96 29 PHE B O 1
ATOM 2679 N N . TYR B 1 30 ? -0.895 -36.344 -2.539 1 95.69 30 TYR B N 1
ATOM 2680 C CA . TYR B 1 30 ? -0.044 -37.5 -2.264 1 95.69 30 TYR B CA 1
ATOM 2681 C C . TYR B 1 30 ? 1.379 -37.062 -1.938 1 95.69 30 TYR B C 1
ATOM 2683 O O . TYR B 1 30 ? 1.908 -36.125 -2.559 1 95.69 30 TYR B O 1
ATOM 2691 N N . GLU B 1 31 ? 1.928 -37.719 -1.024 1 93.56 31 GLU B N 1
ATOM 2692 C CA . GLU B 1 31 ? 3.346 -37.5 -0.752 1 93.56 31 GLU B CA 1
ATOM 2693 C C . GLU B 1 31 ? 4.211 -38 -1.915 1 93.56 31 GLU B C 1
ATOM 2695 O O . GLU B 1 31 ? 3.77 -38.812 -2.723 1 93.56 31 GLU B O 1
ATOM 2700 N N . LYS B 1 32 ? 5.34 -37.469 -1.896 1 91.06 32 LYS B N 1
ATOM 2701 C CA . LYS B 1 32 ? 6.258 -37.719 -3.006 1 91.06 32 LYS B CA 1
ATOM 2702 C C . LYS B 1 32 ? 6.457 -39.188 -3.234 1 91.06 32 LYS B C 1
ATOM 2704 O O . LYS B 1 32 ? 6.512 -39.656 -4.379 1 91.06 32 LYS B O 1
ATOM 2709 N N . ASP B 1 33 ? 6.555 -40 -2.18 1 90.56 33 ASP B N 1
ATOM 2710 C CA . ASP B 1 33 ? 6.895 -41.406 -2.264 1 90.56 33 ASP B CA 1
ATOM 2711 C C . ASP B 1 33 ? 5.734 -42.219 -2.848 1 90.56 33 ASP B C 1
ATOM 2713 O O . ASP B 1 33 ? 5.938 -43.312 -3.369 1 90.56 33 ASP B O 1
ATOM 2717 N N . VAL B 1 34 ? 4.543 -41.625 -2.756 1 96.06 34 VAL B N 1
ATOM 2718 C CA . VAL B 1 34 ? 3.357 -42.312 -3.238 1 96.06 34 VAL B CA 1
ATOM 2719 C C . VAL B 1 34 ? 2.93 -41.75 -4.586 1 96.06 34 VAL B C 1
ATOM 2721 O O . VAL B 1 34 ? 2.311 -42.438 -5.398 1 96.06 34 VAL B O 1
ATOM 2724 N N . LEU B 1 35 ? 3.236 -40.5 -4.863 1 97.56 35 LEU B N 1
ATOM 2725 C CA . LEU B 1 35 ? 2.768 -39.75 -6.023 1 97.56 35 LEU B CA 1
ATOM 2726 C C . LEU B 1 35 ? 3.135 -40.469 -7.32 1 97.56 35 LEU B C 1
ATOM 2728 O O . LEU B 1 35 ? 2.299 -40.625 -8.211 1 97.56 35 LEU B O 1
ATOM 2732 N N . GLY B 1 36 ? 4.352 -40.938 -7.391 1 96.69 36 GLY B N 1
ATOM 2733 C CA . GLY B 1 36 ? 4.805 -41.625 -8.594 1 96.69 36 GLY B CA 1
ATOM 2734 C C . GLY B 1 36 ? 3.939 -42.812 -8.969 1 96.69 36 GLY B C 1
ATOM 2735 O O . GLY B 1 36 ? 3.6 -43 -10.141 1 96.69 36 GLY B O 1
ATOM 2736 N N . ASP B 1 37 ? 3.639 -43.625 -7.98 1 97.25 37 ASP B N 1
ATOM 2737 C CA . ASP B 1 37 ? 2.812 -44.812 -8.211 1 97.25 37 ASP B CA 1
ATOM 2738 C C . ASP B 1 37 ? 1.417 -44.406 -8.695 1 97.25 37 ASP B C 1
ATOM 2740 O O . ASP B 1 37 ? 0.857 -45.062 -9.578 1 97.25 37 ASP B O 1
ATOM 2744 N N . LYS B 1 38 ? 0.855 -43.406 -8.125 1 97.62 38 LYS B N 1
ATOM 2745 C CA . LYS B 1 38 ? -0.483 -42.938 -8.492 1 97.62 38 LYS B CA 1
ATOM 2746 C C . LYS B 1 38 ? -0.501 -42.375 -9.914 1 97.62 38 LYS B C 1
ATOM 2748 O O . LYS B 1 38 ? -1.513 -42.469 -10.609 1 97.62 38 LYS B O 1
ATOM 2753 N N . LEU B 1 39 ? 0.608 -41.875 -10.367 1 98.06 39 LEU B N 1
ATOM 2754 C CA . LEU B 1 39 ? 0.698 -41.219 -11.672 1 98.06 39 LEU B CA 1
ATOM 2755 C C . LEU B 1 39 ? 0.714 -42.25 -12.797 1 98.06 39 LEU B C 1
ATOM 2757 O O . LEU B 1 39 ? 0.531 -41.906 -13.961 1 98.06 39 LEU B O 1
ATOM 2761 N N . LYS B 1 40 ? 0.867 -43.562 -12.453 1 97.12 40 LYS B N 1
ATOM 2762 C CA . LYS B 1 40 ? 0.88 -44.625 -13.453 1 97.12 40 LYS B CA 1
ATOM 2763 C C . LYS B 1 40 ? -0.467 -44.719 -14.164 1 97.12 40 LYS B C 1
ATOM 2765 O O . LYS B 1 40 ? -0.538 -45.188 -15.305 1 97.12 40 LYS B O 1
ATOM 2770 N N . ASP B 1 41 ? -1.498 -44.25 -13.477 1 96.31 41 ASP B N 1
ATOM 2771 C CA . ASP B 1 41 ? -2.846 -44.406 -14.016 1 96.31 41 ASP B CA 1
ATOM 2772 C C . ASP B 1 41 ? -3.453 -43.062 -14.352 1 96.31 41 ASP B C 1
ATOM 2774 O O . ASP B 1 41 ? -4.676 -42.906 -14.453 1 96.31 41 ASP B O 1
ATOM 2778 N N . VAL B 1 42 ? -2.674 -42.031 -14.461 1 97.56 42 VAL B N 1
ATOM 2779 C CA . VAL B 1 42 ? -3.139 -40.656 -14.641 1 97.56 42 VAL B CA 1
ATOM 2780 C C . VAL B 1 42 ? -2.641 -40.125 -15.977 1 97.56 42 VAL B C 1
ATOM 2782 O O . VAL B 1 42 ? -1.501 -40.375 -16.375 1 97.56 42 VAL B O 1
ATOM 2785 N N . ASP B 1 43 ? -3.494 -39.375 -16.688 1 97.75 43 ASP B N 1
ATOM 2786 C CA . ASP B 1 43 ? -3.129 -38.781 -17.984 1 97.75 43 ASP B CA 1
ATOM 2787 C C . ASP B 1 43 ? -2.566 -37.375 -17.812 1 97.75 43 ASP B C 1
ATOM 2789 O O . ASP B 1 43 ? -1.697 -36.969 -18.578 1 97.75 43 ASP B O 1
ATOM 2793 N N . VAL B 1 44 ? -3.125 -36.625 -16.844 1 98.5 44 VAL B N 1
ATOM 2794 C CA . VAL B 1 44 ? -2.746 -35.25 -16.594 1 98.5 44 VAL B CA 1
ATOM 2795 C C . VAL B 1 44 ? -2.531 -35.031 -15.094 1 98.5 44 VAL B C 1
ATOM 2797 O O . VAL B 1 44 ? -3.346 -35.469 -14.273 1 98.5 44 VAL B O 1
ATOM 2800 N N . LEU B 1 45 ? -1.449 -34.438 -14.742 1 98.69 45 LEU B N 1
ATOM 2801 C CA . LEU B 1 45 ? -1.181 -34 -13.367 1 98.69 45 LEU B CA 1
ATOM 2802 C C . LEU B 1 45 ? -1.259 -32.5 -13.242 1 98.69 45 LEU B C 1
ATOM 2804 O O . LEU B 1 45 ? -0.621 -31.766 -14.016 1 98.69 45 LEU B O 1
ATOM 2808 N N . VAL B 1 46 ? -2.105 -32.031 -12.398 1 98.5 46 VAL B N 1
ATOM 2809 C CA . VAL B 1 46 ? -2.189 -30.609 -12.07 1 98.5 46 VAL B CA 1
ATOM 2810 C C . VAL B 1 46 ? -1.606 -30.359 -10.68 1 98.5 46 VAL B C 1
ATOM 2812 O O . VAL B 1 46 ? -2.045 -30.969 -9.703 1 98.5 46 VAL B O 1
ATOM 2815 N N . VAL B 1 47 ? -0.598 -29.5 -10.664 1 97.81 47 VAL B N 1
ATOM 2816 C CA . VAL B 1 47 ? 0.061 -29.25 -9.383 1 97.81 47 VAL B CA 1
ATOM 2817 C C . VAL B 1 47 ? 0.165 -27.734 -9.156 1 97.81 47 VAL B C 1
ATOM 2819 O O . VAL B 1 47 ? -0.137 -26.938 -10.055 1 97.81 47 VAL B O 1
ATOM 2822 N N . ARG B 1 48 ? 0.448 -27.391 -7.91 1 93.88 48 ARG B N 1
ATOM 2823 C CA . ARG B 1 48 ? 0.931 -26.062 -7.535 1 93.88 48 ARG B CA 1
ATOM 2824 C C . ARG B 1 48 ? 2.297 -26.156 -6.867 1 93.88 48 ARG B C 1
ATOM 2826 O O . ARG B 1 48 ? 3.176 -26.891 -7.32 1 93.88 48 ARG B O 1
ATOM 2833 N N . SER B 1 49 ? 2.555 -25.344 -5.812 1 90.38 49 SER B N 1
ATOM 2834 C CA . SER B 1 49 ? 3.91 -25.234 -5.285 1 90.38 49 SER B CA 1
ATOM 2835 C C . SER B 1 49 ? 4.223 -26.344 -4.297 1 90.38 49 SER B C 1
ATOM 2837 O O . SER B 1 49 ? 5.391 -26.688 -4.078 1 90.38 49 SER B O 1
ATOM 2839 N N . ALA B 1 50 ? 3.248 -26.938 -3.781 1 89.75 50 ALA B N 1
ATOM 2840 C CA . ALA B 1 50 ? 3.465 -27.891 -2.695 1 89.75 50 ALA B CA 1
ATOM 2841 C C . ALA B 1 50 ? 3.98 -29.219 -3.23 1 89.75 50 ALA B C 1
ATOM 2843 O O . ALA B 1 50 ? 4.781 -29.891 -2.574 1 89.75 50 ALA B O 1
ATOM 2844 N N . THR B 1 51 ? 3.523 -29.656 -4.367 1 95.19 51 THR B N 1
ATOM 2845 C CA . THR B 1 51 ? 3.906 -30.938 -4.953 1 95.19 51 THR B CA 1
ATOM 2846 C C . THR B 1 51 ? 5.188 -30.797 -5.77 1 95.19 51 THR B C 1
ATOM 2848 O O . THR B 1 51 ? 5.289 -29.922 -6.633 1 95.19 51 THR B O 1
ATOM 2851 N N . LYS B 1 52 ? 6.137 -31.625 -5.465 1 94.88 52 LYS B N 1
ATOM 2852 C CA . LYS B 1 52 ? 7.391 -31.672 -6.211 1 94.88 52 LYS B CA 1
ATOM 2853 C C . LYS B 1 52 ? 7.398 -32.844 -7.203 1 94.88 52 LYS B C 1
ATOM 2855 O O . LYS B 1 52 ? 7.238 -34 -6.812 1 94.88 52 LYS B O 1
ATOM 2860 N N . VAL B 1 53 ? 7.574 -32.531 -8.43 1 97.69 53 VAL B N 1
ATOM 2861 C CA . VAL B 1 53 ? 7.613 -33.531 -9.484 1 97.69 53 VAL B CA 1
ATOM 2862 C C . VAL B 1 53 ? 9.047 -33.719 -9.977 1 97.69 53 VAL B C 1
ATOM 2864 O O . VAL B 1 53 ? 9.414 -33.188 -11.031 1 97.69 53 VAL B O 1
ATOM 2867 N N . THR B 1 54 ? 9.766 -34.531 -9.219 1 97.06 54 THR B N 1
ATOM 2868 C CA . THR B 1 54 ? 11.188 -34.75 -9.477 1 97.06 54 THR B CA 1
ATOM 2869 C C . THR B 1 54 ? 11.398 -35.938 -10.414 1 97.06 54 THR B C 1
ATOM 2871 O O . THR B 1 54 ? 10.438 -36.594 -10.805 1 97.06 54 THR B O 1
ATOM 2874 N N . LYS B 1 55 ? 12.648 -36.125 -10.75 1 97.56 55 LYS B N 1
ATOM 2875 C CA . LYS B 1 55 ? 13.023 -37.219 -11.672 1 97.56 55 LYS B CA 1
ATOM 2876 C C . LYS B 1 55 ? 12.484 -38.562 -11.195 1 97.56 55 LYS B C 1
ATOM 2878 O O . LYS B 1 55 ? 11.977 -39.344 -11.992 1 97.56 55 LYS B O 1
ATOM 2883 N N . ASP B 1 56 ? 12.617 -38.781 -9.922 1 97.44 56 ASP B N 1
ATOM 2884 C CA . ASP B 1 56 ? 12.195 -40.062 -9.375 1 97.44 56 ASP B CA 1
ATOM 2885 C C . ASP B 1 56 ? 10.68 -40.25 -9.5 1 97.44 56 ASP B C 1
ATOM 2887 O O . ASP B 1 56 ? 10.203 -41.375 -9.781 1 97.44 56 ASP B O 1
ATOM 2891 N N . VAL B 1 57 ? 9.93 -39.188 -9.289 1 97.94 57 VAL B N 1
ATOM 2892 C CA . VAL B 1 57 ? 8.484 -39.219 -9.43 1 97.94 57 VAL B CA 1
ATOM 2893 C C . VAL B 1 57 ? 8.109 -39.5 -10.891 1 97.94 57 VAL B C 1
ATOM 2895 O O . VAL B 1 57 ? 7.23 -40.312 -11.164 1 97.94 57 VAL B O 1
ATOM 2898 N N . ILE B 1 58 ? 8.812 -38.875 -11.828 1 98 58 ILE B N 1
ATOM 2899 C CA . ILE B 1 58 ? 8.562 -39.031 -13.258 1 98 58 ILE B CA 1
ATOM 2900 C C . ILE B 1 58 ? 8.906 -40.438 -13.703 1 98 58 ILE B C 1
ATOM 2902 O O . 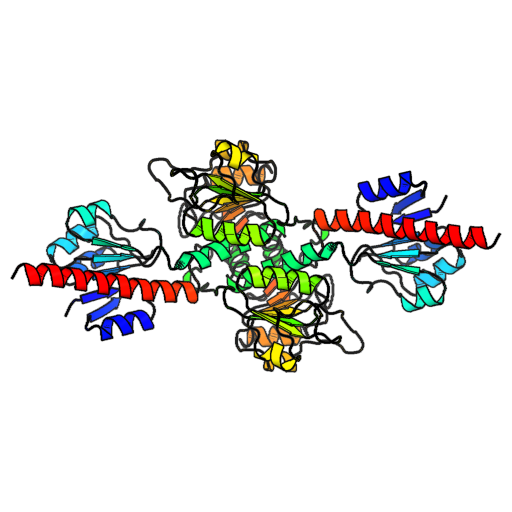ILE B 1 58 ? 8.164 -41.062 -14.469 1 98 58 ILE B O 1
ATOM 2906 N N . ASP B 1 59 ? 10.047 -40.969 -13.172 1 97.62 59 ASP B N 1
ATOM 2907 C CA . ASP B 1 59 ? 10.453 -42.312 -13.5 1 97.62 59 ASP B CA 1
ATOM 2908 C C . ASP B 1 59 ? 9.344 -43.312 -13.172 1 97.62 59 ASP B C 1
ATOM 2910 O O . ASP B 1 59 ? 9.031 -44.188 -13.977 1 97.62 59 ASP B O 1
ATOM 2914 N N . LYS B 1 60 ? 8.82 -43.156 -12.039 1 97.31 60 LYS B N 1
ATOM 2915 C CA . LYS B 1 60 ? 7.742 -44.031 -11.625 1 97.31 60 LYS B CA 1
ATOM 2916 C C . LYS B 1 60 ? 6.516 -43.875 -12.516 1 97.31 60 LYS B C 1
ATOM 2918 O O . LYS B 1 60 ? 5.879 -44.844 -12.898 1 97.31 60 LYS B O 1
ATOM 2923 N N . ALA B 1 61 ? 6.148 -42.656 -12.805 1 96.88 61 ALA B N 1
ATOM 2924 C CA . ALA B 1 61 ? 5 -42.344 -13.664 1 96.88 61 ALA B CA 1
ATOM 2925 C C . ALA B 1 61 ? 5.145 -43.031 -15.023 1 96.88 61 ALA B C 1
ATOM 2927 O O . ALA B 1 61 ? 4.164 -43.531 -15.586 1 96.88 61 ALA B O 1
ATOM 2928 N N . LEU B 1 62 ? 6.336 -43.062 -15.539 1 96.62 62 LEU B N 1
ATOM 2929 C CA . LEU B 1 62 ? 6.609 -43.562 -16.875 1 96.62 62 LEU B CA 1
ATOM 2930 C C . LEU B 1 62 ? 6.363 -45.062 -16.953 1 96.62 62 LEU B C 1
ATOM 2932 O O . LEU B 1 62 ? 6.141 -45.625 -18.047 1 96.62 62 LEU B O 1
ATOM 2936 N N . GLU B 1 63 ? 6.422 -45.688 -15.781 1 96.62 63 GLU B N 1
ATOM 2937 C CA . GLU B 1 63 ? 6.105 -47.094 -15.758 1 96.62 63 GLU B CA 1
ATOM 2938 C C . GLU B 1 63 ? 4.664 -47.375 -16.203 1 96.62 63 GLU B C 1
ATOM 2940 O O . GLU B 1 63 ? 4.355 -48.438 -16.734 1 96.62 63 GLU B O 1
ATOM 2945 N N . GLY B 1 64 ? 3.828 -46.469 -15.969 1 94.5 64 GLY B N 1
ATOM 2946 C CA . GLY B 1 64 ? 2.43 -46.594 -16.359 1 94.5 64 GLY B CA 1
ATOM 2947 C C . GLY B 1 64 ? 2.172 -46.188 -17.797 1 94.5 64 GLY B C 1
ATOM 2948 O O . GLY B 1 64 ? 1.161 -46.594 -18.375 1 94.5 64 GLY B O 1
ATOM 2949 N N . LYS B 1 65 ? 2.988 -45.312 -18.406 1 93.31 65 LYS B N 1
ATOM 2950 C CA . LYS B 1 65 ? 2.951 -44.875 -19.797 1 93.31 65 LYS B CA 1
ATOM 2951 C C . LYS B 1 65 ? 1.658 -44.125 -20.094 1 93.31 65 LYS B C 1
ATOM 2953 O O . LYS B 1 65 ? 1.145 -44.188 -21.219 1 93.31 65 LYS B O 1
ATOM 2958 N N . LYS B 1 66 ? 1.068 -43.5 -19.172 1 96.12 66 LYS B N 1
ATOM 2959 C CA . LYS B 1 66 ? -0.198 -42.812 -19.391 1 96.12 66 LYS B CA 1
ATOM 2960 C C . LYS B 1 66 ? -0.02 -41.281 -19.297 1 96.12 66 LYS B C 1
ATOM 2962 O O . LYS B 1 66 ? -0.643 -40.531 -20.062 1 96.12 66 LYS B O 1
ATOM 2967 N N . LEU B 1 67 ? 0.811 -40.844 -18.422 1 97.88 67 LEU B N 1
ATOM 2968 C CA . LEU B 1 67 ? 0.961 -39.406 -18.141 1 97.88 67 LEU B CA 1
ATOM 2969 C C . LEU B 1 67 ? 1.424 -38.656 -19.375 1 97.88 67 LEU B C 1
ATOM 2971 O O . LEU B 1 67 ? 2.467 -39 -19.953 1 97.88 67 LEU B O 1
ATOM 2975 N N . LYS B 1 68 ? 0.675 -37.656 -19.766 1 97.19 68 LYS B N 1
ATOM 2976 C CA . LYS B 1 68 ? 0.94 -36.938 -21 1 97.19 68 LYS B CA 1
ATOM 2977 C C . LYS B 1 68 ? 1.249 -35.469 -20.734 1 97.19 68 LYS B C 1
ATOM 2979 O O . LYS B 1 68 ? 1.982 -34.812 -21.484 1 97.19 68 LYS B O 1
ATOM 2984 N N . LEU B 1 69 ? 0.657 -34.906 -19.656 1 98.12 69 LEU B N 1
ATOM 2985 C CA . LEU B 1 69 ? 0.678 -33.469 -19.422 1 98.12 69 LEU B CA 1
ATOM 2986 C C . LEU B 1 69 ? 0.771 -33.156 -17.938 1 98.12 69 LEU B C 1
ATOM 2988 O O . LEU B 1 69 ? 0.084 -33.781 -17.125 1 98.12 69 LEU B O 1
ATOM 2992 N N . ILE B 1 70 ? 1.691 -32.375 -17.547 1 98.56 70 ILE B N 1
ATOM 2993 C CA . ILE B 1 70 ? 1.758 -31.766 -16.219 1 98.56 70 ILE B CA 1
ATOM 2994 C C . ILE B 1 70 ? 1.465 -30.266 -16.312 1 98.56 70 ILE B C 1
ATOM 2996 O O . ILE B 1 70 ? 2.092 -29.562 -17.109 1 98.56 70 ILE B O 1
ATOM 3000 N N . VAL B 1 71 ? 0.446 -29.812 -15.586 1 98.44 71 VAL B N 1
ATOM 3001 C CA . VAL B 1 71 ? 0.097 -28.391 -15.562 1 98.44 71 VAL B CA 1
ATOM 3002 C C . VAL B 1 71 ? 0.36 -27.812 -14.18 1 98.44 71 VAL B C 1
ATOM 3004 O O . VAL B 1 71 ? -0.166 -28.312 -13.18 1 98.44 71 VAL B O 1
ATOM 3007 N N . ARG B 1 72 ? 1.172 -26.906 -14.117 1 97.81 72 ARG B N 1
ATOM 3008 C CA . ARG B 1 72 ? 1.414 -26.203 -12.859 1 97.81 72 ARG B CA 1
ATOM 3009 C C . ARG B 1 72 ? 0.561 -24.953 -12.758 1 97.81 72 ARG B C 1
ATOM 3011 O O . ARG B 1 72 ? 0.685 -24.031 -13.578 1 97.81 72 ARG B O 1
ATOM 3018 N N . GLY B 1 73 ? -0.325 -24.891 -11.789 1 96.06 73 GLY B N 1
ATOM 3019 C CA . GLY B 1 73 ? -1.057 -23.672 -11.5 1 96.06 73 GLY B CA 1
ATOM 3020 C C . GLY B 1 73 ? -0.188 -22.578 -10.898 1 96.06 73 GLY B C 1
ATOM 3021 O O . GLY B 1 73 ? -0.048 -22.5 -9.672 1 96.06 73 GLY B O 1
ATOM 3022 N N . GLY B 1 74 ? 0.289 -21.656 -11.664 1 93.94 74 GLY B N 1
ATOM 3023 C CA . GLY B 1 74 ? 1.212 -20.609 -11.266 1 93.94 74 GLY B CA 1
ATOM 3024 C C . GLY B 1 74 ? 2.199 -20.234 -12.359 1 93.94 74 GLY B C 1
ATOM 3025 O O . GLY B 1 74 ? 2.195 -20.828 -13.438 1 93.94 74 GLY B O 1
ATOM 3026 N N . VAL B 1 75 ? 3.07 -19.297 -12.039 1 90.12 75 VAL B N 1
ATOM 3027 C CA . VAL B 1 75 ? 4 -18.766 -13.031 1 90.12 75 VAL B CA 1
ATOM 3028 C C . VAL B 1 75 ? 5.258 -19.641 -13.078 1 90.12 75 VAL B C 1
ATOM 3030 O O . VAL B 1 75 ? 5.68 -20.078 -14.148 1 90.12 75 VAL B O 1
ATOM 3033 N N . GLY B 1 76 ? 5.863 -19.906 -11.945 1 89.75 76 GLY B N 1
ATOM 3034 C CA . GLY B 1 76 ? 7.125 -20.625 -11.867 1 89.75 76 GLY B CA 1
ATOM 3035 C C . GLY B 1 76 ? 6.957 -22.125 -12.008 1 89.75 76 GLY B C 1
ATOM 3036 O O . GLY B 1 76 ? 5.898 -22.672 -11.695 1 89.75 76 GLY B O 1
ATOM 3037 N N . LEU B 1 77 ? 8.008 -22.844 -12.453 1 93.81 77 LEU B N 1
ATOM 3038 C CA . LEU B 1 77 ? 8.016 -24.297 -12.633 1 93.81 77 LEU B CA 1
ATOM 3039 C C . LEU B 1 77 ? 9.117 -24.938 -11.805 1 93.81 77 LEU B C 1
ATOM 3041 O O . LEU B 1 77 ? 9.57 -26.047 -12.117 1 93.81 77 LEU B O 1
ATOM 3045 N N . ASP B 1 78 ? 9.492 -24.234 -10.742 1 89.5 78 ASP B N 1
ATOM 3046 C CA . ASP B 1 78 ? 10.664 -24.609 -9.961 1 89.5 78 ASP B CA 1
ATOM 3047 C C . ASP B 1 78 ? 10.469 -25.969 -9.281 1 89.5 78 ASP B C 1
ATOM 3049 O O . ASP B 1 78 ? 11.438 -26.656 -8.977 1 89.5 78 ASP B O 1
ATOM 3053 N N . ASN B 1 79 ? 9.25 -26.406 -9.141 1 92.69 79 ASN B N 1
ATOM 3054 C CA . ASN B 1 79 ? 8.984 -27.641 -8.406 1 92.69 79 ASN B CA 1
ATOM 3055 C C . ASN B 1 79 ? 8.828 -28.828 -9.344 1 92.69 79 ASN B C 1
ATOM 3057 O O . ASN B 1 79 ? 8.492 -29.938 -8.906 1 92.69 79 ASN B O 1
ATOM 3061 N N . ILE B 1 80 ? 9.086 -28.688 -10.617 1 96.94 80 ILE B N 1
ATOM 3062 C CA . ILE B 1 80 ? 8.977 -29.734 -11.625 1 96.94 80 ILE B CA 1
ATOM 3063 C C . ILE B 1 80 ? 10.297 -29.875 -12.375 1 96.94 80 ILE B C 1
ATOM 3065 O O . ILE B 1 80 ? 10.922 -28.875 -12.734 1 96.94 80 ILE B O 1
ATOM 3069 N N . ASP B 1 81 ? 10.773 -31.094 -12.531 1 97.31 81 ASP B N 1
ATOM 3070 C CA . ASP B 1 81 ? 11.891 -31.328 -13.445 1 97.31 81 ASP B CA 1
ATOM 3071 C C . ASP B 1 81 ? 11.43 -31.281 -14.898 1 97.31 81 ASP B C 1
ATOM 3073 O O . ASP B 1 81 ? 11.273 -32.312 -15.539 1 97.31 81 ASP B O 1
ATOM 3077 N N . VAL B 1 82 ? 11.344 -30.109 -15.391 1 97.75 82 VAL B N 1
ATOM 3078 C CA . VAL B 1 82 ? 10.727 -29.859 -16.688 1 97.75 82 VAL B CA 1
ATOM 3079 C C . VAL B 1 82 ? 11.531 -30.547 -17.797 1 97.75 82 VAL B C 1
ATOM 3081 O O . VAL B 1 82 ? 10.961 -31.219 -18.641 1 97.75 82 VAL B O 1
ATOM 3084 N N . LYS B 1 83 ? 12.82 -30.375 -17.797 1 96.94 83 LYS B N 1
ATOM 3085 C CA . LYS B 1 83 ? 13.688 -30.953 -18.828 1 96.94 83 LYS B CA 1
ATOM 3086 C C . LYS B 1 83 ? 13.523 -32.469 -18.906 1 96.94 83 LYS B C 1
ATOM 3088 O O . LYS B 1 83 ? 13.375 -33.031 -19.984 1 96.94 83 LYS B O 1
ATOM 3093 N N . TYR B 1 84 ? 13.547 -33.062 -17.75 1 97.88 84 TYR B N 1
ATOM 3094 C CA . TYR B 1 84 ? 13.438 -34.531 -17.703 1 97.88 84 TYR B CA 1
ATOM 3095 C C . TYR B 1 84 ? 12.062 -35 -18.156 1 97.88 84 TYR B C 1
ATOM 3097 O O . TYR B 1 84 ? 11.945 -35.969 -18.891 1 97.88 84 TYR B O 1
ATOM 3105 N N . ALA B 1 85 ? 11.008 -34.312 -17.719 1 98.19 85 ALA B N 1
ATOM 3106 C CA . ALA B 1 85 ? 9.648 -34.656 -18.156 1 98.19 85 ALA B CA 1
ATOM 3107 C C . ALA B 1 85 ? 9.516 -34.594 -19.672 1 98.19 85 ALA B C 1
ATOM 3109 O O . ALA B 1 85 ? 9.062 -35.531 -20.312 1 98.19 85 ALA B O 1
ATOM 3110 N N . GLN B 1 86 ? 9.969 -33.5 -20.219 1 97.75 86 GLN B N 1
ATOM 3111 C CA . GLN B 1 86 ? 9.844 -33.25 -21.656 1 97.75 86 GLN B CA 1
ATOM 3112 C C . GLN B 1 86 ? 10.68 -34.25 -22.453 1 97.75 86 GLN B C 1
ATOM 3114 O O . GLN B 1 86 ? 10.258 -34.75 -23.516 1 97.75 86 GLN B O 1
ATOM 3119 N N . ALA B 1 87 ? 11.859 -34.594 -21.938 1 97.62 87 ALA B N 1
ATOM 3120 C CA . ALA B 1 87 ? 12.734 -35.562 -22.578 1 97.62 87 ALA B CA 1
ATOM 3121 C C . ALA B 1 87 ? 12.078 -36.938 -22.625 1 97.62 87 ALA B C 1
ATOM 3123 O O . ALA B 1 87 ? 12.445 -37.781 -23.453 1 97.62 87 ALA B O 1
ATOM 3124 N N . ASN B 1 88 ? 11.156 -37.188 -21.812 1 97.44 88 ASN B N 1
ATOM 3125 C CA . ASN B 1 88 ? 10.492 -38.469 -21.766 1 97.44 88 ASN B CA 1
ATOM 3126 C C . ASN B 1 88 ? 9.062 -38.406 -22.297 1 97.44 88 ASN B C 1
ATOM 3128 O O . ASN B 1 88 ? 8.219 -39.219 -21.953 1 97.44 88 ASN B O 1
ATOM 3132 N N . GLY B 1 89 ? 8.789 -37.344 -23.031 1 96.31 89 GLY B N 1
ATOM 3133 C CA . GLY B 1 89 ? 7.559 -37.25 -23.812 1 96.31 89 GLY B CA 1
ATOM 3134 C C . GLY B 1 89 ? 6.398 -36.688 -23.016 1 96.31 89 GLY B C 1
ATOM 3135 O O . GLY B 1 89 ? 5.246 -36.75 -23.453 1 96.31 89 GLY B O 1
ATOM 3136 N N . ILE B 1 90 ? 6.605 -36.156 -21.859 1 97.75 90 ILE B N 1
ATOM 3137 C CA . ILE B 1 90 ? 5.562 -35.531 -21.047 1 97.75 90 ILE B CA 1
ATOM 3138 C C . ILE B 1 90 ? 5.594 -34 -21.25 1 97.75 90 ILE B C 1
ATOM 3140 O O . ILE B 1 90 ? 6.621 -33.375 -21.016 1 97.75 90 ILE B O 1
ATOM 3144 N N . LYS B 1 91 ? 4.484 -33.438 -21.703 1 97.81 91 LYS B N 1
ATOM 3145 C CA . LYS B 1 91 ? 4.398 -31.984 -21.859 1 97.81 91 LYS B CA 1
ATOM 3146 C C . LYS B 1 91 ? 4.223 -31.297 -20.5 1 97.81 91 LYS B C 1
ATOM 3148 O O . LYS B 1 91 ? 3.518 -31.797 -19.625 1 97.81 91 LYS B O 1
ATOM 3153 N N . VAL B 1 92 ? 4.91 -30.203 -20.297 1 98.31 92 VAL B N 1
ATOM 3154 C CA . VAL B 1 92 ? 4.77 -29.406 -19.078 1 98.31 92 VAL B CA 1
ATOM 3155 C C . VAL B 1 92 ? 4.305 -28 -19.422 1 98.31 92 VAL B C 1
ATOM 3157 O O . VAL B 1 92 ? 4.898 -27.344 -20.281 1 98.31 92 VAL B O 1
ATOM 3160 N N . MET B 1 93 ? 3.18 -27.578 -18.859 1 97.69 93 MET B N 1
ATOM 3161 C CA . MET B 1 93 ? 2.621 -26.25 -19.062 1 97.69 93 MET B CA 1
ATOM 3162 C C . MET B 1 93 ? 2.322 -25.578 -17.734 1 97.69 93 MET B C 1
ATOM 3164 O O . MET B 1 93 ? 2.209 -26.25 -16.703 1 97.69 93 MET B O 1
ATOM 3168 N N . ASN B 1 94 ? 2.332 -24.297 -17.719 1 97.25 94 ASN B N 1
ATOM 3169 C CA . ASN B 1 94 ? 1.959 -23.531 -16.531 1 97.25 94 ASN B CA 1
ATOM 3170 C C . ASN B 1 94 ? 0.888 -22.484 -16.859 1 97.25 94 ASN B C 1
ATOM 3172 O O . ASN B 1 94 ? 0.232 -22.562 -17.891 1 97.25 94 ASN B O 1
ATOM 3176 N N . THR B 1 95 ? 0.5 -21.641 -15.875 1 95.56 95 THR B N 1
ATOM 3177 C CA . THR B 1 95 ? -0.506 -20.594 -16.031 1 95.56 95 THR B CA 1
ATOM 3178 C C . THR B 1 95 ? 0.104 -19.219 -15.805 1 95.56 95 THR B C 1
ATOM 3180 O O . THR B 1 95 ? -0.253 -18.531 -14.844 1 95.56 95 THR B O 1
ATOM 3183 N N . PRO B 1 96 ? 0.954 -18.719 -16.672 1 91.56 96 PRO B N 1
ATOM 3184 C CA . PRO B 1 96 ? 1.821 -17.562 -16.453 1 91.56 96 PRO B CA 1
ATOM 3185 C C . PRO B 1 96 ? 1.053 -16.234 -16.438 1 91.56 96 PRO B C 1
ATOM 3187 O O . PRO B 1 96 ? 1.548 -15.234 -15.93 1 91.56 96 PRO B O 1
ATOM 3190 N N . ASN B 1 97 ? -0.136 -16.141 -16.953 1 90.81 97 ASN B N 1
ATOM 3191 C CA . ASN B 1 97 ? -0.851 -14.875 -17.109 1 90.81 97 ASN B CA 1
ATOM 3192 C C . ASN B 1 97 ? -1.792 -14.609 -15.945 1 90.81 97 ASN B C 1
ATOM 3194 O O . ASN B 1 97 ? -2.191 -13.469 -15.703 1 90.81 97 ASN B O 1
ATOM 3198 N N . ALA B 1 98 ? -2.084 -15.609 -15.25 1 93.56 98 ALA B N 1
ATOM 3199 C CA . ALA B 1 98 ? -3.232 -15.609 -14.352 1 93.56 98 ALA B CA 1
ATOM 3200 C C . ALA B 1 98 ? -2.969 -14.734 -13.125 1 93.56 98 ALA B C 1
ATOM 3202 O O . ALA B 1 98 ? -3.9 -14.172 -12.539 1 93.56 98 ALA B O 1
ATOM 3203 N N . SER B 1 99 ? -1.718 -14.539 -12.766 1 95.88 99 SER B N 1
ATOM 3204 C CA . SER B 1 99 ? -1.475 -13.906 -11.477 1 95.88 99 SER B CA 1
ATOM 3205 C C . SER B 1 99 ? -0.752 -12.57 -11.648 1 95.88 99 SER B C 1
ATOM 3207 O O . SER B 1 99 ? -0.378 -11.938 -10.664 1 95.88 99 SER B O 1
ATOM 3209 N N . SER B 1 100 ? -0.583 -12.078 -12.852 1 97 100 SER B N 1
ATOM 3210 C CA . SER B 1 100 ? 0.248 -10.914 -13.125 1 97 100 SER B CA 1
ATOM 3211 C C . SER B 1 100 ? -0.255 -9.68 -12.383 1 97 100 SER B C 1
ATOM 3213 O O . SER B 1 100 ? 0.523 -8.984 -11.727 1 97 100 SER B O 1
ATOM 3215 N N . ILE B 1 101 ? -1.561 -9.477 -12.398 1 97.62 101 ILE B N 1
ATOM 3216 C CA . ILE B 1 101 ? -2.141 -8.297 -11.758 1 97.62 101 ILE B CA 1
ATOM 3217 C C . ILE B 1 101 ? -1.996 -8.414 -10.242 1 97.62 101 ILE B C 1
ATOM 3219 O O . ILE B 1 101 ? -1.614 -7.449 -9.57 1 97.62 101 ILE B O 1
ATOM 3223 N N . SER B 1 102 ? -2.264 -9.594 -9.727 1 98.38 102 SER B N 1
ATOM 3224 C CA . SER B 1 102 ? -2.188 -9.812 -8.289 1 98.38 102 SER B CA 1
ATOM 3225 C C . SER B 1 102 ? -0.78 -9.562 -7.762 1 98.38 102 SER B C 1
ATOM 3227 O O . SER B 1 102 ? -0.603 -8.883 -6.75 1 98.38 102 SER B O 1
ATOM 3229 N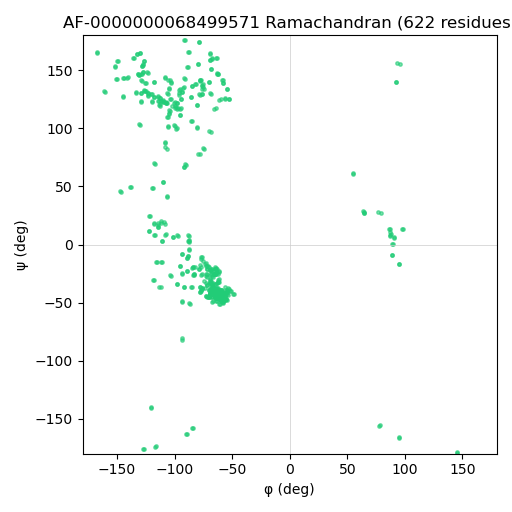 N . VAL B 1 103 ? 0.2 -10.062 -8.438 1 98.5 103 VAL B N 1
ATOM 3230 C CA . VAL B 1 103 ? 1.581 -9.891 -8 1 98.5 103 VAL B CA 1
ATOM 3231 C C . VAL B 1 103 ? 1.981 -8.422 -8.125 1 98.5 103 VAL B C 1
ATOM 3233 O O . VAL B 1 103 ? 2.676 -7.887 -7.258 1 98.5 103 VAL B O 1
ATOM 3236 N N . ALA B 1 104 ? 1.535 -7.77 -9.195 1 98.56 104 ALA B N 1
ATOM 3237 C CA . ALA B 1 104 ? 1.823 -6.348 -9.391 1 98.56 104 ALA B CA 1
ATOM 3238 C C . ALA B 1 104 ? 1.229 -5.508 -8.258 1 98.56 104 ALA B C 1
ATOM 3240 O O . ALA B 1 104 ? 1.879 -4.594 -7.75 1 98.56 104 ALA B O 1
ATOM 3241 N N . GLU B 1 105 ? 0.012 -5.848 -7.855 1 98.69 105 GLU B N 1
ATOM 3242 C CA . GLU B 1 105 ? -0.649 -5.105 -6.785 1 98.69 105 GLU B CA 1
ATOM 3243 C C . GLU B 1 105 ? 0.081 -5.285 -5.457 1 98.69 105 GLU B C 1
ATOM 3245 O O . GLU B 1 105 ? 0.228 -4.328 -4.691 1 98.69 105 GLU B O 1
ATOM 3250 N N . LEU B 1 106 ? 0.524 -6.492 -5.227 1 98.88 106 LEU B N 1
ATOM 3251 C CA . LEU B 1 106 ? 1.293 -6.699 -4.004 1 98.88 106 LEU B CA 1
ATOM 3252 C C . LEU B 1 106 ? 2.582 -5.883 -4.027 1 98.88 106 LEU B C 1
ATOM 3254 O O . LEU B 1 106 ? 2.953 -5.27 -3.025 1 98.88 106 LEU B O 1
ATOM 3258 N N . THR B 1 107 ? 3.234 -5.863 -5.176 1 98.88 107 THR B N 1
ATOM 3259 C CA . THR B 1 107 ? 4.473 -5.109 -5.336 1 98.88 107 THR B CA 1
ATOM 3260 C C . THR B 1 107 ? 4.246 -3.625 -5.066 1 98.88 107 THR B C 1
ATOM 3262 O O . THR B 1 107 ? 4.965 -3.016 -4.273 1 98.88 107 THR B O 1
ATOM 3265 N N . ILE B 1 108 ? 3.189 -3.049 -5.656 1 98.81 108 ILE B N 1
ATOM 3266 C CA . ILE B 1 108 ? 2.852 -1.642 -5.469 1 98.81 108 ILE B CA 1
ATOM 3267 C C . ILE B 1 108 ? 2.494 -1.386 -4.008 1 98.81 108 ILE B C 1
ATOM 3269 O O . ILE B 1 108 ? 2.932 -0.394 -3.418 1 98.81 108 ILE B O 1
ATOM 3273 N N . GLY B 1 109 ? 1.675 -2.277 -3.441 1 98.81 109 GLY B N 1
ATOM 3274 C CA . GLY B 1 109 ? 1.35 -2.156 -2.029 1 98.81 109 GLY B CA 1
ATOM 3275 C C . GLY B 1 109 ? 2.574 -2.1 -1.138 1 98.81 109 GLY B C 1
ATOM 3276 O O . GLY B 1 109 ? 2.643 -1.283 -0.217 1 98.81 109 GLY B O 1
ATOM 3277 N N . GLN B 1 110 ? 3.543 -2.916 -1.458 1 98.88 110 GLN B N 1
ATOM 3278 C CA . GLN B 1 110 ? 4.758 -2.988 -0.656 1 98.88 110 GLN B CA 1
ATOM 3279 C C . GLN B 1 110 ? 5.59 -1.717 -0.799 1 98.88 110 GLN B C 1
ATOM 3281 O O . GLN B 1 110 ? 6.25 -1.291 0.15 1 98.88 110 GLN B O 1
ATOM 3286 N N . LEU B 1 111 ? 5.57 -1.061 -1.976 1 98.75 111 LEU B N 1
ATOM 3287 C CA . LEU B 1 111 ? 6.219 0.236 -2.135 1 98.75 111 LEU B CA 1
ATOM 3288 C C . LEU B 1 111 ? 5.707 1.231 -1.099 1 98.75 111 LEU B C 1
ATOM 3290 O O . LEU B 1 111 ? 6.5 1.869 -0.402 1 98.75 111 LEU B O 1
ATOM 3294 N N . PHE B 1 112 ? 4.406 1.278 -0.957 1 98.81 112 PHE B N 1
ATOM 3295 C CA . PHE B 1 112 ? 3.791 2.211 -0.019 1 98.81 112 PHE B CA 1
ATOM 3296 C C . PHE B 1 112 ? 4.102 1.814 1.419 1 98.81 112 PHE B C 1
ATOM 3298 O O . PHE B 1 112 ? 4.355 2.676 2.264 1 98.81 112 PHE B O 1
ATOM 3305 N N . VAL B 1 113 ? 4.039 0.507 1.659 1 98.88 113 VAL B N 1
ATOM 3306 C CA . VAL B 1 113 ? 4.262 -0.015 3.004 1 98.88 113 VAL B CA 1
ATOM 3307 C C . VAL B 1 113 ? 5.641 0.418 3.504 1 98.88 113 VAL B C 1
ATOM 3309 O O . VAL B 1 113 ? 5.773 0.912 4.625 1 98.88 113 VAL B O 1
ATOM 3312 N N . LEU B 1 114 ? 6.629 0.315 2.639 1 98.88 114 LEU B N 1
ATOM 3313 C CA . LEU B 1 114 ? 7.992 0.688 3.002 1 98.88 114 LEU B CA 1
ATOM 3314 C C . LEU B 1 114 ? 8.133 2.203 3.104 1 98.88 114 LEU B C 1
ATOM 3316 O O . LEU B 1 114 ? 8.68 2.717 4.082 1 98.88 114 LEU B O 1
ATOM 3320 N N . ALA B 1 115 ? 7.59 2.893 2.154 1 98.81 115 ALA B N 1
ATOM 3321 C CA . ALA B 1 115 ? 7.746 4.34 2.041 1 98.81 115 ALA B CA 1
ATOM 3322 C C . ALA B 1 115 ? 7.094 5.059 3.221 1 98.81 115 ALA B C 1
ATOM 3324 O O . ALA B 1 115 ? 7.527 6.141 3.615 1 98.81 115 ALA B O 1
ATOM 3325 N N . ARG B 1 116 ? 6.105 4.375 3.807 1 98.81 116 ARG B N 1
ATOM 3326 C CA . ARG B 1 116 ? 5.27 5.109 4.75 1 98.81 116 ARG B CA 1
ATOM 3327 C C . ARG B 1 116 ? 5.285 4.449 6.125 1 98.81 116 ARG B C 1
ATOM 3329 O O . ARG B 1 116 ? 4.426 4.723 6.961 1 98.81 116 ARG B O 1
ATOM 3336 N N . PHE B 1 117 ? 6.172 3.516 6.359 1 98.75 117 PHE B N 1
ATOM 3337 C CA . PHE B 1 117 ? 6.418 2.889 7.652 1 98.75 117 PHE B CA 1
ATOM 3338 C C . PHE B 1 117 ? 5.199 2.105 8.117 1 98.75 117 PHE B C 1
ATOM 3340 O O . PHE B 1 117 ? 4.969 1.953 9.32 1 98.75 117 PHE B O 1
ATOM 3347 N N . ILE B 1 118 ? 4.375 1.627 7.164 1 98.75 118 ILE B N 1
ATOM 3348 C CA . ILE B 1 118 ? 3.168 0.91 7.562 1 98.75 118 ILE B CA 1
ATOM 3349 C C . ILE B 1 118 ? 3.549 -0.398 8.25 1 98.75 118 ILE B C 1
ATOM 3351 O O . ILE B 1 118 ? 2.988 -0.744 9.297 1 98.75 118 ILE B O 1
ATOM 3355 N N . ASN B 1 119 ? 4.559 -1.122 7.691 1 98.38 119 ASN B N 1
ATOM 3356 C CA . ASN B 1 119 ? 5.039 -2.359 8.297 1 98.38 119 ASN B CA 1
ATOM 3357 C C . ASN B 1 119 ? 5.535 -2.133 9.719 1 98.38 119 ASN B C 1
ATOM 3359 O O . ASN B 1 119 ? 5.156 -2.861 10.641 1 98.38 119 ASN B O 1
ATOM 3363 N N . THR B 1 120 ? 6.34 -1.099 9.93 1 98 120 THR B N 1
ATOM 3364 C CA . THR B 1 120 ? 6.914 -0.769 11.234 1 98 120 THR B CA 1
ATOM 3365 C C . THR B 1 120 ? 5.82 -0.392 12.227 1 98 120 THR B C 1
ATOM 3367 O O . THR B 1 120 ? 5.816 -0.873 13.359 1 98 120 THR B O 1
ATOM 3370 N N . ALA B 1 121 ? 4.887 0.399 11.766 1 98.5 121 ALA B N 1
ATOM 3371 C CA . ALA B 1 121 ? 3.811 0.875 12.625 1 98.5 121 ALA B CA 1
ATOM 3372 C C . ALA B 1 121 ? 2.92 -0.278 13.086 1 98.5 121 ALA B C 1
ATOM 3374 O O . ALA B 1 121 ? 2.49 -0.32 14.234 1 98.5 121 ALA B O 1
ATOM 3375 N N . ASN B 1 122 ? 2.617 -1.235 12.164 1 97.88 122 ASN B N 1
ATOM 3376 C CA . ASN B 1 122 ? 1.763 -2.369 12.5 1 97.88 122 ASN B CA 1
ATOM 3377 C C . ASN B 1 122 ? 2.367 -3.219 13.609 1 97.88 122 ASN B C 1
ATOM 3379 O O . ASN B 1 122 ? 1.643 -3.883 14.352 1 97.88 122 ASN B O 1
ATOM 3383 N N . VAL B 1 123 ? 3.646 -3.145 13.766 1 97.19 123 VAL B N 1
ATOM 3384 C CA . VAL B 1 123 ? 4.324 -3.932 14.789 1 97.19 123 VAL B CA 1
ATOM 3385 C C . VAL B 1 123 ? 4.457 -3.109 16.062 1 97.19 123 VAL B C 1
ATOM 3387 O O . VAL B 1 123 ? 4.023 -3.543 17.141 1 97.19 123 VAL B O 1
ATOM 3390 N N . THR B 1 124 ? 4.941 -1.871 15.953 1 97.44 124 THR B N 1
ATOM 3391 C CA . THR B 1 124 ? 5.297 -1.081 17.125 1 97.44 124 THR B CA 1
ATOM 3392 C C . THR B 1 124 ? 4.047 -0.626 17.875 1 97.44 124 THR B C 1
ATOM 3394 O O . THR B 1 124 ? 4.051 -0.53 19.094 1 97.44 124 THR B O 1
ATOM 3397 N N . MET B 1 125 ? 2.957 -0.329 17.188 1 97.94 125 MET B N 1
ATOM 3398 C CA . MET B 1 125 ? 1.743 0.137 17.859 1 97.94 125 MET B CA 1
ATOM 3399 C C . MET B 1 125 ? 1.109 -0.981 18.672 1 97.94 125 MET B C 1
ATOM 3401 O O . MET B 1 125 ? 0.468 -0.721 19.688 1 97.94 125 MET B O 1
ATOM 3405 N N . ARG B 1 126 ? 1.272 -2.189 18.25 1 96.94 126 ARG B N 1
ATOM 3406 C CA . ARG B 1 126 ? 0.775 -3.326 19.016 1 96.94 126 ARG B CA 1
ATOM 3407 C C . ARG B 1 126 ? 1.595 -3.533 20.281 1 96.94 126 ARG B C 1
ATOM 3409 O O . ARG B 1 126 ? 1.156 -4.219 21.203 1 96.94 126 ARG B O 1
ATOM 3416 N N . ASP B 1 127 ? 2.727 -2.988 20.297 1 95.19 127 ASP B N 1
ATOM 3417 C CA . ASP B 1 127 ? 3.559 -2.975 21.484 1 95.19 127 ASP B CA 1
ATOM 3418 C C . ASP B 1 127 ? 3.238 -1.765 22.375 1 95.19 127 ASP B C 1
ATOM 3420 O O . ASP B 1 127 ? 3.934 -1.503 23.344 1 95.19 127 ASP B O 1
ATOM 3424 N N . GLY B 1 128 ? 2.258 -0.993 21.984 1 96.06 128 GLY B N 1
ATOM 3425 C CA . GLY B 1 128 ? 1.821 0.16 22.766 1 96.06 128 GLY B CA 1
ATOM 3426 C C . GLY B 1 128 ? 2.605 1.42 22.453 1 96.06 128 GLY B C 1
ATOM 3427 O O . GLY B 1 128 ? 2.518 2.41 23.172 1 96.06 128 GLY B O 1
ATOM 3428 N N . LYS B 1 129 ? 3.375 1.416 21.359 1 96.56 129 LYS B N 1
ATOM 3429 C CA . LYS B 1 129 ? 4.223 2.561 21.047 1 96.56 129 LYS B CA 1
ATOM 3430 C C . LYS B 1 129 ? 3.527 3.502 20.062 1 96.56 129 LYS B C 1
ATOM 3432 O O . LYS B 1 129 ? 2.846 3.053 19.141 1 96.56 129 LYS B O 1
ATOM 3437 N N . TRP B 1 130 ? 3.574 4.738 20.375 1 96.88 130 TRP B N 1
ATOM 3438 C CA . TRP B 1 130 ? 3.137 5.801 19.469 1 96.88 130 TRP B CA 1
ATOM 3439 C C . TRP B 1 130 ? 4.328 6.594 18.938 1 96.88 130 TRP B C 1
ATOM 3441 O O . TRP B 1 130 ? 4.684 7.637 19.5 1 96.88 130 TRP B O 1
ATOM 3451 N N . GLU B 1 131 ? 4.934 6.16 17.828 1 96.75 131 GLU B N 1
ATOM 3452 C CA . GLU B 1 131 ? 6.215 6.676 17.344 1 96.75 131 GLU B CA 1
ATOM 3453 C C . GLU B 1 131 ? 6.027 7.566 16.125 1 96.75 131 GLU B C 1
ATOM 3455 O O . GLU B 1 131 ? 6.77 7.449 15.141 1 96.75 131 GLU B O 1
ATOM 3460 N N . LYS B 1 132 ? 5.02 8.367 16.172 1 94.75 132 LYS B N 1
ATOM 3461 C CA . LYS B 1 132 ? 4.684 9.273 15.086 1 94.75 132 LYS B CA 1
ATOM 3462 C C . LYS B 1 132 ? 5.91 10.055 14.617 1 94.75 132 LYS B C 1
ATOM 3464 O O . LYS B 1 132 ? 6.156 10.172 13.414 1 94.75 132 LYS B O 1
ATOM 3469 N N . LYS B 1 133 ? 6.742 10.555 15.5 1 92.44 133 LYS B N 1
ATOM 3470 C CA . LYS B 1 133 ? 7.879 11.422 15.195 1 92.44 133 LYS B CA 1
ATOM 3471 C C . LYS B 1 133 ? 8.977 10.656 14.469 1 92.44 133 LYS B C 1
ATOM 3473 O O . LYS B 1 133 ? 9.789 11.258 13.75 1 92.44 133 LYS B O 1
ATOM 3478 N N . LYS B 1 134 ? 8.969 9.344 14.633 1 96.56 134 LYS B N 1
ATOM 3479 C CA . LYS B 1 134 ? 10.016 8.516 14.039 1 96.56 134 LYS B CA 1
ATOM 3480 C C . LYS B 1 134 ? 9.633 8.086 12.625 1 96.56 134 LYS B C 1
ATOM 3482 O O . LYS B 1 134 ? 10.484 7.609 11.867 1 96.56 134 LYS B O 1
ATOM 3487 N N . TYR B 1 135 ? 8.422 8.297 12.258 1 97.62 135 TYR B N 1
ATOM 3488 C CA . TYR B 1 135 ? 7.926 7.723 11.008 1 97.62 135 TYR B CA 1
ATOM 3489 C C . TYR B 1 135 ? 7.703 8.805 9.961 1 97.62 135 TYR B C 1
ATOM 3491 O O . TYR B 1 135 ? 6.602 8.945 9.422 1 97.62 135 TYR B O 1
ATOM 3499 N N . LYS B 1 136 ? 8.75 9.602 9.711 1 97.44 136 LYS B N 1
ATOM 3500 C CA . LYS B 1 136 ? 8.734 10.5 8.562 1 97.44 136 LYS B CA 1
ATOM 3501 C C . LYS B 1 136 ? 9.102 9.758 7.277 1 97.44 136 LYS B C 1
ATOM 3503 O O . LYS B 1 136 ? 10.281 9.469 7.039 1 97.44 136 LYS B O 1
ATOM 3508 N N . GLY B 1 137 ? 8.125 9.438 6.516 1 98.38 137 GLY B N 1
ATOM 3509 C CA . GLY B 1 137 ? 8.328 8.664 5.301 1 98.38 137 GLY B CA 1
ATOM 3510 C C . GLY B 1 137 ? 8.594 9.523 4.082 1 98.38 137 GLY B C 1
ATOM 3511 O O . GLY B 1 137 ? 9.031 10.672 4.211 1 98.38 137 GLY B O 1
ATOM 3512 N N . THR B 1 138 ? 8.445 8.93 2.898 1 98.69 138 THR B N 1
ATOM 3513 C CA . THR B 1 138 ? 8.594 9.617 1.62 1 98.69 138 THR B CA 1
ATOM 3514 C C . THR B 1 138 ? 7.406 9.328 0.709 1 98.69 138 THR B C 1
ATOM 3516 O O . THR B 1 138 ? 6.75 8.289 0.843 1 98.69 138 THR B O 1
ATOM 3519 N N . GLU B 1 139 ? 7.004 10.242 -0.077 1 98.69 139 GLU B N 1
ATOM 3520 C CA . GLU B 1 139 ? 6.086 9.961 -1.178 1 98.69 139 GLU B CA 1
ATOM 3521 C C . GLU B 1 139 ? 6.758 9.117 -2.256 1 98.69 139 GLU B C 1
ATOM 3523 O O . GLU B 1 139 ? 7.977 9.188 -2.439 1 98.69 139 GLU B O 1
ATOM 3528 N N . ILE B 1 140 ? 5.938 8.297 -2.969 1 98.62 140 ILE B N 1
ATOM 3529 C CA . ILE B 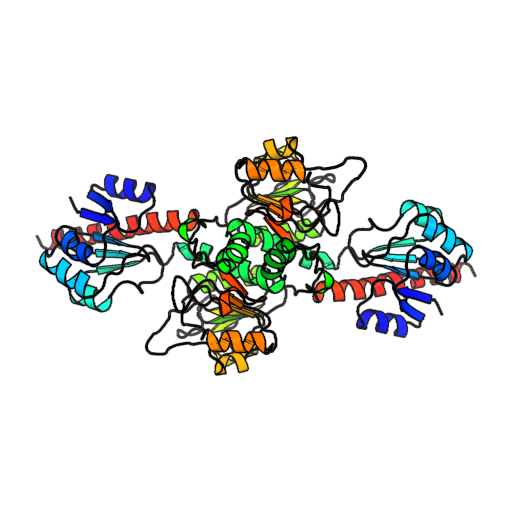1 140 ? 6.516 7.598 -4.113 1 98.62 140 ILE B CA 1
ATOM 3530 C C . ILE B 1 140 ? 6.387 8.461 -5.363 1 98.62 140 ILE B C 1
ATOM 3532 O O . ILE B 1 140 ? 7.109 8.258 -6.34 1 98.62 140 ILE B O 1
ATOM 3536 N N . ASN B 1 141 ? 5.375 9.398 -5.293 1 97.81 141 ASN B N 1
ATOM 3537 C CA . ASN B 1 141 ? 5.238 10.367 -6.375 1 97.81 141 ASN B CA 1
ATOM 3538 C C . ASN B 1 141 ? 6.555 11.094 -6.645 1 97.81 141 ASN B C 1
ATOM 3540 O O . ASN B 1 141 ? 7.176 11.625 -5.723 1 97.81 141 ASN B O 1
ATOM 3544 N N . GLY B 1 142 ? 7 11.047 -7.879 1 98 142 GLY B N 1
ATOM 3545 C CA . GLY B 1 142 ? 8.219 11.734 -8.273 1 98 142 GLY B CA 1
ATOM 3546 C C . GLY B 1 142 ? 9.469 10.891 -8.094 1 98 142 GLY B C 1
ATOM 3547 O O . GLY B 1 142 ? 10.555 11.273 -8.531 1 98 142 GLY B O 1
ATOM 3548 N N . LYS B 1 143 ? 9.383 9.766 -7.477 1 98.81 143 LYS B N 1
ATOM 3549 C CA . LYS B 1 143 ? 10.539 8.906 -7.254 1 98.81 143 LYS B CA 1
ATOM 3550 C C . LYS B 1 143 ? 10.742 7.957 -8.43 1 98.81 143 LYS B C 1
ATOM 3552 O O . LYS B 1 143 ? 9.852 7.785 -9.266 1 98.81 143 LYS B O 1
ATOM 3557 N N . THR B 1 144 ? 11.875 7.359 -8.492 1 98.94 144 THR B N 1
ATOM 3558 C CA . THR B 1 144 ? 12.227 6.465 -9.594 1 98.94 144 THR B CA 1
ATOM 3559 C C . THR B 1 144 ? 12.117 5.008 -9.156 1 98.94 144 THR B C 1
ATOM 3561 O O . THR B 1 144 ? 12.695 4.613 -8.141 1 98.94 144 THR B O 1
ATOM 3564 N N . LEU B 1 145 ? 11.344 4.273 -9.922 1 98.94 145 LEU B N 1
ATOM 3565 C CA . LEU B 1 145 ? 11.273 2.826 -9.758 1 98.94 145 LEU B CA 1
ATOM 3566 C C . LEU B 1 145 ? 12.148 2.115 -10.781 1 98.94 145 LEU B C 1
ATOM 3568 O O . LEU B 1 145 ? 11.984 2.311 -11.992 1 98.94 145 LEU B O 1
ATOM 3572 N N . GLY B 1 146 ? 13.156 1.379 -10.273 1 98.94 146 GLY B N 1
ATOM 3573 C CA . GLY B 1 146 ? 13.945 0.498 -11.125 1 98.94 146 GLY B CA 1
ATOM 3574 C C . GLY B 1 146 ? 13.414 -0.925 -11.148 1 98.94 146 GLY B C 1
ATOM 3575 O O . GLY B 1 146 ? 13.117 -1.504 -10.102 1 98.94 146 GLY B O 1
ATOM 3576 N N . LEU B 1 147 ? 13.266 -1.485 -12.352 1 98.94 147 LEU B N 1
ATOM 3577 C CA . LEU B 1 147 ? 12.797 -2.855 -12.531 1 98.94 147 LEU B CA 1
ATOM 3578 C C . LEU B 1 147 ? 13.891 -3.73 -13.133 1 98.94 147 LEU B C 1
ATOM 3580 O O . LEU B 1 147 ? 14.469 -3.391 -14.172 1 98.94 147 LEU B O 1
ATOM 3584 N N . ILE B 1 148 ? 14.242 -4.816 -12.445 1 98.88 148 ILE B N 1
ATOM 3585 C CA . ILE B 1 148 ? 15.102 -5.84 -13.023 1 98.88 148 ILE B CA 1
ATOM 3586 C C . ILE B 1 148 ? 14.258 -6.961 -13.617 1 98.88 148 ILE B C 1
ATOM 3588 O O . ILE B 1 148 ? 13.695 -7.781 -12.883 1 98.88 148 ILE B O 1
ATOM 3592 N N . GLY B 1 149 ? 14.281 -7.055 -14.883 1 98.56 149 GLY B N 1
ATOM 3593 C CA . GLY B 1 149 ? 13.297 -7.84 -15.609 1 98.56 149 GLY B CA 1
ATOM 3594 C C . GLY B 1 149 ? 12.102 -7.031 -16.062 1 98.56 149 GLY B C 1
ATOM 3595 O O . GLY B 1 149 ? 11.617 -6.168 -15.328 1 98.56 149 GLY B O 1
ATOM 3596 N N . PHE B 1 150 ? 11.656 -7.305 -17.266 1 98.38 150 PHE B N 1
ATOM 3597 C CA . PHE B 1 150 ? 10.539 -6.539 -17.812 1 98.38 150 PHE B CA 1
ATOM 3598 C C . PHE B 1 150 ? 9.57 -7.453 -18.547 1 98.38 150 PHE B C 1
ATOM 3600 O O . PHE B 1 150 ? 9.227 -7.195 -19.703 1 98.38 150 PHE B O 1
ATOM 3607 N N . GLY B 1 151 ? 9.219 -8.508 -17.844 1 96.75 151 GLY B N 1
ATOM 3608 C CA . GLY B 1 151 ? 8.203 -9.422 -18.328 1 96.75 151 GLY B CA 1
ATOM 3609 C C . GLY B 1 151 ? 6.789 -8.984 -18 1 96.75 151 GLY B C 1
ATOM 3610 O O . GLY B 1 151 ? 6.535 -7.797 -17.797 1 96.75 151 GLY B O 1
ATOM 3611 N N . ARG B 1 152 ? 5.84 -9.867 -17.984 1 95.56 152 ARG B N 1
ATOM 3612 C CA . ARG B 1 152 ? 4.41 -9.609 -17.828 1 95.56 152 ARG B CA 1
ATOM 3613 C C . ARG B 1 152 ? 4.129 -8.883 -16.516 1 95.56 152 ARG B C 1
ATOM 3615 O O . ARG B 1 152 ? 3.451 -7.852 -16.5 1 95.56 152 ARG B O 1
ATOM 3622 N N . ILE B 1 153 ? 4.664 -9.391 -15.422 1 97.62 153 ILE B N 1
ATOM 3623 C CA . ILE B 1 153 ? 4.398 -8.82 -14.109 1 97.62 153 ILE B CA 1
ATOM 3624 C C . ILE B 1 153 ? 5.043 -7.441 -14 1 97.62 153 ILE B C 1
ATOM 3626 O O . ILE B 1 153 ? 4.41 -6.488 -13.539 1 97.62 153 ILE B O 1
ATOM 3630 N N . ALA B 1 154 ? 6.309 -7.32 -14.453 1 98.5 154 ALA B N 1
ATOM 3631 C CA . ALA B 1 154 ? 7.016 -6.047 -14.398 1 98.5 154 ALA B CA 1
ATOM 3632 C C . ALA B 1 154 ? 6.285 -4.977 -15.203 1 98.5 154 ALA B C 1
ATOM 3634 O O . ALA B 1 154 ? 6.25 -3.809 -14.805 1 98.5 154 ALA B O 1
ATOM 3635 N N . LYS B 1 155 ? 5.762 -5.379 -16.312 1 98 155 LYS B N 1
ATOM 3636 C CA . LYS B 1 155 ? 5.016 -4.438 -17.141 1 98 155 LYS B CA 1
ATOM 3637 C C . LYS B 1 155 ? 3.775 -3.93 -16.422 1 98 155 LYS B C 1
ATOM 3639 O O . LYS B 1 155 ? 3.449 -2.742 -16.484 1 98 155 LYS B O 1
ATOM 3644 N N . GLU B 1 156 ? 3.068 -4.832 -15.734 1 97.44 156 GLU B N 1
ATOM 3645 C CA . GLU B 1 156 ? 1.925 -4.422 -14.93 1 97.44 156 GLU B CA 1
ATOM 3646 C C . GLU B 1 156 ? 2.352 -3.49 -13.797 1 97.44 156 GLU B C 1
ATOM 3648 O O . GLU B 1 156 ? 1.655 -2.523 -13.484 1 97.44 156 GLU B O 1
ATOM 3653 N N . VAL B 1 157 ? 3.504 -3.754 -13.164 1 98.62 157 VAL B N 1
ATOM 3654 C CA . VAL B 1 157 ? 4.039 -2.902 -12.109 1 98.62 157 VAL B CA 1
ATOM 3655 C C . VAL B 1 157 ? 4.391 -1.529 -12.68 1 98.62 157 VAL B C 1
ATOM 3657 O O . VAL B 1 157 ? 4.039 -0.501 -12.094 1 98.62 157 VAL B O 1
ATOM 3660 N N . ALA B 1 158 ? 5.051 -1.529 -13.828 1 98.62 158 ALA B N 1
ATOM 3661 C CA . ALA B 1 158 ? 5.477 -0.292 -14.477 1 98.62 158 ALA B CA 1
ATOM 3662 C C . ALA B 1 158 ? 4.281 0.606 -14.781 1 98.62 158 ALA B C 1
ATOM 3664 O O . ALA B 1 158 ? 4.309 1.805 -14.492 1 98.62 158 ALA B O 1
ATOM 3665 N N . LYS B 1 159 ? 3.281 0.005 -15.344 1 97.06 159 LYS B N 1
ATOM 3666 C CA . LYS B 1 159 ? 2.074 0.75 -15.688 1 97.06 159 LYS B CA 1
ATOM 3667 C C . LYS B 1 159 ? 1.474 1.425 -14.461 1 97.06 159 LYS B C 1
ATOM 3669 O O . LYS B 1 159 ? 1.162 2.617 -14.484 1 97.06 159 LYS B O 1
ATOM 3674 N N . ARG B 1 160 ? 1.339 0.761 -13.422 1 97.56 160 ARG B N 1
ATOM 3675 C CA . ARG B 1 160 ? 0.737 1.273 -12.195 1 97.56 160 ARG B CA 1
ATOM 3676 C C . ARG B 1 160 ? 1.635 2.318 -11.539 1 97.56 160 ARG B C 1
ATOM 3678 O O . ARG B 1 160 ? 1.154 3.354 -11.078 1 97.56 160 ARG B O 1
ATOM 3685 N N . ALA B 1 161 ? 2.936 2.039 -11.523 1 98.25 161 ALA B N 1
ATOM 3686 C CA . ALA B 1 161 ? 3.891 2.975 -10.93 1 98.25 161 ALA B CA 1
ATOM 3687 C C . ALA B 1 161 ? 3.871 4.312 -11.664 1 98.25 161 ALA B C 1
ATOM 3689 O O . ALA B 1 161 ? 3.867 5.371 -11.031 1 98.25 161 ALA B O 1
ATOM 3690 N N . GLU B 1 162 ? 3.869 4.254 -12.969 1 97.12 162 GLU B N 1
ATOM 3691 C CA . GLU B 1 162 ? 3.807 5.473 -13.766 1 97.12 162 GLU B CA 1
ATOM 3692 C C . GLU B 1 162 ? 2.551 6.277 -13.445 1 97.12 162 GLU B C 1
ATOM 3694 O O . GLU B 1 162 ? 2.613 7.5 -13.281 1 97.12 162 GLU B O 1
ATOM 3699 N N . LEU B 1 163 ? 1.505 5.586 -13.383 1 93.88 163 LEU B N 1
ATOM 3700 C CA . LEU B 1 163 ? 0.222 6.23 -13.125 1 93.88 163 LEU B CA 1
ATOM 3701 C C . LEU B 1 163 ? 0.189 6.84 -11.727 1 93.88 163 LEU B C 1
ATOM 3703 O O . LEU B 1 163 ? -0.548 7.797 -11.477 1 93.88 163 LEU B O 1
ATOM 3707 N N . LEU B 1 164 ? 0.949 6.367 -10.805 1 97.25 164 LEU B N 1
ATOM 3708 C CA . LEU B 1 164 ? 1.054 6.875 -9.445 1 97.25 164 LEU B CA 1
ATOM 3709 C C . LEU B 1 164 ? 2.102 7.98 -9.352 1 97.25 164 LEU B C 1
ATOM 3711 O O . LEU B 1 164 ? 2.398 8.469 -8.258 1 97.25 164 LEU B O 1
ATOM 3715 N N . GLY B 1 165 ? 2.697 8.344 -10.484 1 97 165 GLY B N 1
ATOM 3716 C CA . GLY B 1 165 ? 3.566 9.508 -10.555 1 97 165 GLY B CA 1
ATOM 3717 C C . GLY B 1 165 ? 5.039 9.156 -10.445 1 97 165 GLY B C 1
ATOM 3718 O O . GLY B 1 165 ? 5.875 10.039 -10.25 1 97 165 GLY B O 1
ATOM 3719 N N . MET B 1 166 ? 5.391 7.906 -10.562 1 98.44 166 MET B N 1
ATOM 3720 C CA . MET B 1 166 ? 6.793 7.512 -10.492 1 98.44 166 MET B CA 1
ATOM 3721 C C . MET B 1 166 ? 7.445 7.562 -11.867 1 98.44 166 MET B C 1
ATOM 3723 O O . MET B 1 166 ? 6.762 7.453 -12.891 1 98.44 166 MET B O 1
ATOM 3727 N N . ASN B 1 167 ? 8.75 7.781 -11.836 1 98.56 167 ASN B N 1
ATOM 3728 C CA . ASN B 1 167 ? 9.57 7.488 -13 1 98.56 167 ASN B CA 1
ATOM 3729 C C . ASN B 1 167 ? 9.992 6.023 -13.039 1 98.56 167 ASN B C 1
ATOM 3731 O O . ASN B 1 167 ? 10.344 5.449 -12.008 1 98.56 167 ASN B O 1
ATOM 3735 N N . VAL B 1 168 ? 9.914 5.395 -14.234 1 98.88 168 VAL B N 1
ATOM 3736 C CA . VAL B 1 168 ? 10.227 3.973 -14.305 1 98.88 168 VAL B CA 1
ATOM 3737 C C . VAL B 1 168 ? 11.438 3.758 -15.219 1 98.88 168 VAL B C 1
ATOM 3739 O O . VAL B 1 168 ? 11.469 4.258 -16.344 1 98.88 168 VAL B O 1
ATOM 3742 N N . ILE B 1 169 ? 12.43 3.074 -14.742 1 98.94 169 ILE B N 1
ATOM 3743 C CA . ILE B 1 169 ? 13.562 2.59 -15.523 1 98.94 169 ILE B CA 1
ATOM 3744 C C . ILE B 1 169 ? 13.68 1.075 -15.367 1 98.94 169 ILE B C 1
ATOM 3746 O O . ILE B 1 169 ? 13.258 0.511 -14.359 1 98.94 169 ILE B O 1
ATOM 3750 N N . TYR B 1 170 ? 14.156 0.42 -16.406 1 98.88 170 TYR B N 1
ATOM 3751 C CA . TYR B 1 170 ? 14.188 -1.035 -16.312 1 98.88 170 TYR B CA 1
ATOM 3752 C C . TYR B 1 170 ? 15.336 -1.612 -17.125 1 98.88 170 TYR B C 1
ATOM 3754 O O . TYR B 1 170 ? 15.898 -0.93 -17.984 1 98.88 170 TYR B O 1
ATOM 3762 N N . THR B 1 171 ? 15.742 -2.803 -16.781 1 98.75 171 THR B N 1
ATOM 3763 C CA . THR B 1 171 ? 16.672 -3.611 -17.578 1 98.75 171 THR B CA 1
ATOM 3764 C C . THR B 1 171 ? 16.078 -5 -17.828 1 98.75 171 THR B C 1
ATOM 3766 O O . THR B 1 171 ? 15.273 -5.492 -17.047 1 98.75 171 THR B O 1
ATOM 3769 N N . ASP B 1 172 ? 16.406 -5.512 -18.906 1 98.19 172 ASP B N 1
ATOM 3770 C CA . ASP B 1 172 ? 15.984 -6.852 -19.297 1 98.19 172 ASP B CA 1
ATOM 3771 C C . ASP B 1 172 ? 17.016 -7.512 -20.219 1 98.19 172 ASP B C 1
ATOM 3773 O O . ASP B 1 172 ? 17.609 -6.848 -21.078 1 98.19 172 ASP B O 1
ATOM 3777 N N . ILE B 1 173 ? 17.188 -8.758 -20.047 1 96.31 173 ILE B N 1
ATOM 3778 C CA . ILE B 1 173 ? 18.188 -9.477 -20.828 1 96.31 173 ILE B CA 1
ATOM 3779 C C . ILE B 1 173 ? 17.766 -9.523 -22.297 1 96.31 173 ILE B C 1
ATOM 3781 O O . ILE B 1 173 ? 18.609 -9.688 -23.188 1 96.31 173 ILE B O 1
ATOM 3785 N N . MET B 1 174 ? 16.516 -9.352 -22.578 1 96.19 174 MET B N 1
ATOM 3786 C CA . MET B 1 174 ? 16.016 -9.422 -23.953 1 96.19 174 MET B CA 1
ATOM 3787 C C . MET B 1 174 ? 16.125 -8.062 -24.625 1 96.19 174 MET B C 1
ATOM 3789 O O . MET B 1 174 ? 15.758 -7.922 -25.797 1 96.19 174 MET B O 1
ATOM 3793 N N . GLY B 1 175 ? 16.531 -7.078 -23.891 1 96.56 175 GLY B N 1
ATOM 3794 C CA . GLY B 1 175 ? 16.688 -5.75 -24.469 1 96.56 175 GLY B CA 1
ATOM 3795 C C . GLY B 1 175 ? 15.461 -4.871 -24.266 1 96.56 175 GLY B C 1
ATOM 3796 O O . GLY B 1 175 ? 14.633 -5.145 -23.391 1 96.56 175 GLY B O 1
ATOM 3797 N N . GLU B 1 176 ? 15.453 -3.812 -24.984 1 97.12 176 GLU B N 1
ATOM 3798 C CA . GLU B 1 176 ? 14.391 -2.824 -24.859 1 97.12 176 GLU B CA 1
ATOM 3799 C C . GLU B 1 176 ? 13.062 -3.379 -25.375 1 97.12 176 GLU B C 1
ATOM 3801 O O . GLU B 1 176 ? 13 -3.959 -26.469 1 97.12 176 GLU B O 1
ATOM 3806 N N . ALA B 1 177 ? 12.055 -3.26 -24.609 1 96.25 177 ALA B N 1
ATOM 3807 C CA . ALA B 1 177 ? 10.727 -3.76 -24.984 1 96.25 177 ALA B CA 1
ATOM 3808 C C . ALA B 1 177 ? 10.055 -2.842 -26 1 96.25 177 ALA B C 1
ATOM 3810 O O . ALA B 1 177 ? 10.078 -1.618 -25.844 1 96.25 177 ALA B O 1
ATOM 3811 N N . GLN B 1 178 ? 9.484 -3.424 -26.938 1 95 178 GLN B N 1
ATOM 3812 C CA . GLN B 1 178 ? 8.773 -2.654 -27.953 1 95 178 GLN B CA 1
ATOM 3813 C C . GLN B 1 178 ? 7.426 -2.156 -27.438 1 95 178 GLN B C 1
ATOM 3815 O O . GLN B 1 178 ? 6.684 -2.914 -26.797 1 95 178 GLN B O 1
ATOM 3820 N N . GLY B 1 179 ? 7.145 -0.91 -27.672 1 94.88 179 GLY B N 1
ATOM 3821 C CA . GLY B 1 179 ? 5.848 -0.365 -27.297 1 94.88 179 GLY B CA 1
ATOM 3822 C C . GLY B 1 179 ? 5.82 0.202 -25.891 1 94.88 179 GLY B C 1
ATOM 3823 O O . GLY B 1 179 ? 4.777 0.657 -25.422 1 94.88 179 GLY B O 1
ATOM 3824 N N . PHE B 1 180 ? 6.922 0.155 -25.203 1 96 180 PHE B N 1
ATOM 3825 C CA . PHE B 1 180 ? 7.012 0.647 -23.844 1 96 180 PHE B CA 1
ATOM 3826 C C . PHE B 1 180 ? 8.031 1.773 -23.734 1 96 180 PHE B C 1
ATOM 3828 O O . PHE B 1 180 ? 8.844 1.8 -22.812 1 96 180 PHE B O 1
ATOM 3835 N N . ASN B 1 181 ? 7.961 2.736 -24.609 1 93.69 181 ASN B N 1
ATOM 3836 C CA . ASN B 1 181 ? 8.953 3.789 -24.766 1 93.69 181 ASN B CA 1
ATOM 3837 C C . ASN B 1 181 ? 8.852 4.828 -23.641 1 93.69 181 ASN B C 1
ATOM 3839 O O . ASN B 1 181 ? 9.766 5.637 -23.453 1 93.69 181 ASN B O 1
ATOM 3843 N N . ASN B 1 182 ? 7.762 4.781 -22.922 1 95.12 182 ASN B N 1
ATOM 3844 C CA . ASN B 1 182 ? 7.598 5.711 -21.812 1 95.12 182 ASN B CA 1
ATOM 3845 C C . ASN B 1 182 ? 8.5 5.344 -20.625 1 95.12 182 ASN B C 1
ATOM 3847 O O . ASN B 1 182 ? 8.703 6.152 -19.719 1 95.12 182 ASN B O 1
ATOM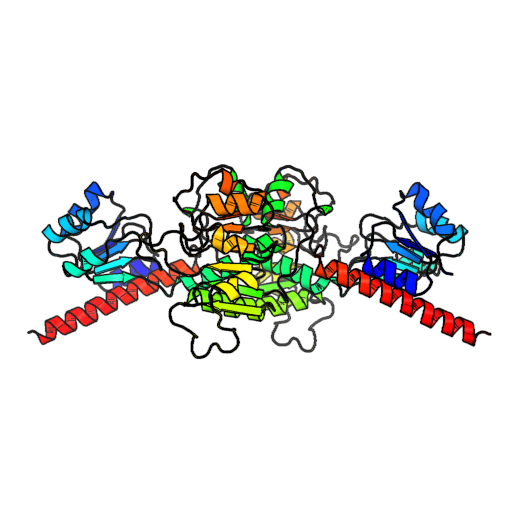 3851 N N . TYR B 1 183 ? 9 4.102 -20.656 1 97.62 183 TYR B N 1
ATOM 3852 C CA . TYR B 1 183 ? 9.93 3.65 -19.625 1 97.62 183 TYR B CA 1
ATOM 3853 C C . TYR B 1 183 ? 11.352 3.596 -20.172 1 97.62 183 TYR B C 1
ATOM 3855 O O . TYR B 1 183 ? 11.578 3.139 -21.297 1 97.62 183 TYR B O 1
ATOM 3863 N N . LYS B 1 184 ? 12.242 4.086 -19.469 1 98.38 184 LYS B N 1
ATOM 3864 C CA . LYS B 1 184 ? 13.625 4.156 -19.938 1 98.38 184 LYS B CA 1
ATOM 3865 C C . LYS B 1 184 ? 14.336 2.818 -19.75 1 98.38 184 LYS B C 1
ATOM 3867 O O . LYS B 1 184 ? 14.445 2.318 -18.641 1 98.38 184 LYS B O 1
ATOM 3872 N N . PHE B 1 185 ? 14.781 2.275 -20.875 1 98.5 185 PHE B N 1
ATOM 3873 C CA . PHE B 1 185 ? 15.625 1.085 -20.844 1 98.5 185 PHE B CA 1
ATOM 3874 C C . PHE B 1 185 ? 17.062 1.447 -20.484 1 98.5 185 PHE B C 1
ATOM 3876 O O . PHE B 1 185 ? 17.625 2.381 -21.047 1 98.5 185 PHE B O 1
ATOM 3883 N N . CYS B 1 186 ? 17.594 0.703 -19.453 1 97.94 186 CYS B N 1
ATOM 3884 C CA . CYS B 1 186 ? 18.938 0.928 -18.938 1 97.94 186 CYS B CA 1
ATOM 3885 C C . CYS B 1 186 ? 19.703 -0.386 -18.797 1 97.94 186 CYS B C 1
ATOM 3887 O O . CYS B 1 186 ? 19.109 -1.463 -18.906 1 97.94 186 CYS B O 1
ATOM 3889 N N . ASP B 1 187 ? 20.953 -0.231 -18.672 1 97.94 187 ASP B N 1
ATOM 3890 C CA . ASP B 1 187 ? 21.672 -1.422 -18.219 1 97.94 187 ASP B CA 1
ATOM 3891 C C . ASP B 1 187 ? 21.516 -1.62 -16.719 1 97.94 187 ASP B C 1
ATOM 3893 O O . ASP B 1 187 ? 20.953 -0.769 -16.031 1 97.94 187 ASP B O 1
ATOM 3897 N N . MET B 1 188 ? 22 -2.674 -16.25 1 98.06 188 MET B N 1
ATOM 3898 C CA . MET B 1 188 ? 21.828 -3.072 -14.859 1 98.06 188 MET B CA 1
ATOM 3899 C C . MET B 1 188 ? 22.422 -2.025 -13.922 1 98.06 188 MET B C 1
ATOM 3901 O O . MET B 1 188 ? 21.797 -1.642 -12.938 1 98.06 188 MET B O 1
ATOM 3905 N N . GLU B 1 189 ? 23.578 -1.553 -14.164 1 98.44 189 GLU B N 1
ATOM 3906 C CA . GLU B 1 189 ? 24.266 -0.584 -13.312 1 98.44 189 GLU B CA 1
ATOM 3907 C C . GLU B 1 189 ? 23.484 0.723 -13.219 1 98.44 189 GLU B C 1
ATOM 3909 O O . GLU B 1 189 ? 23.344 1.296 -12.141 1 98.44 189 GLU B O 1
ATOM 3914 N N . GLU B 1 190 ? 23.031 1.158 -14.328 1 98.69 190 GLU B N 1
ATOM 3915 C CA . GLU B 1 190 ? 22.25 2.398 -14.367 1 98.69 190 GLU B CA 1
ATOM 3916 C C . GLU B 1 190 ? 20.984 2.277 -13.539 1 98.69 190 GLU B C 1
ATOM 3918 O O . GLU B 1 190 ? 20.578 3.227 -12.867 1 98.69 190 GLU B O 1
ATOM 3923 N N . VAL B 1 191 ? 20.312 1.149 -13.656 1 98.88 191 VAL B N 1
ATOM 3924 C CA . VAL B 1 191 ? 19.109 0.93 -12.875 1 98.88 191 VAL B CA 1
ATOM 3925 C C . VAL B 1 191 ? 19.438 0.983 -11.383 1 98.88 191 VAL B C 1
ATOM 3927 O O . VAL B 1 191 ? 18.75 1.673 -10.617 1 98.88 191 VAL B O 1
ATOM 3930 N N . LEU B 1 192 ? 20.469 0.302 -10.984 1 98.88 192 LEU B N 1
ATOM 3931 C CA . LEU B 1 192 ? 20.875 0.247 -9.586 1 98.88 192 LEU B CA 1
ATOM 3932 C C . LEU B 1 192 ? 21.219 1.637 -9.062 1 98.88 192 LEU B C 1
ATOM 3934 O O . LEU B 1 192 ? 20.797 2.021 -7.977 1 98.88 192 LEU B O 1
ATOM 3938 N N . GLU B 1 193 ? 21.875 2.457 -9.844 1 98.81 193 GLU B N 1
ATOM 3939 C CA . GLU B 1 193 ? 22.422 3.74 -9.414 1 98.81 193 GLU B CA 1
ATOM 3940 C C . GLU B 1 193 ? 21.328 4.809 -9.336 1 98.81 193 GLU B C 1
ATOM 3942 O O . GLU B 1 193 ? 21.469 5.793 -8.609 1 98.81 193 GLU B O 1
ATOM 3947 N N . ASN B 1 194 ? 20.266 4.59 -10.023 1 98.81 194 ASN B N 1
ATOM 3948 C CA . ASN B 1 194 ? 19.328 5.695 -10.18 1 98.81 194 ASN B CA 1
ATOM 3949 C C . ASN B 1 194 ? 17.984 5.395 -9.5 1 98.81 194 ASN B C 1
ATOM 3951 O O . ASN B 1 194 ? 17.188 6.301 -9.273 1 98.81 194 ASN B O 1
ATOM 3955 N N . ALA B 1 195 ? 17.734 4.188 -9.172 1 98.94 195 ALA B N 1
ATOM 3956 C CA . ALA B 1 195 ? 16.453 3.803 -8.602 1 98.94 195 ALA B CA 1
ATOM 3957 C C . ALA B 1 195 ? 16.359 4.215 -7.133 1 98.94 195 ALA B C 1
ATOM 3959 O O . ALA B 1 195 ? 17.297 3.996 -6.355 1 98.94 195 ALA B O 1
ATOM 3960 N N . ASP B 1 196 ? 15.258 4.891 -6.77 1 98.94 196 ASP B N 1
ATOM 3961 C CA . ASP B 1 196 ? 14.906 5.055 -5.363 1 98.94 196 ASP B CA 1
ATOM 3962 C C . ASP B 1 196 ? 14.312 3.77 -4.789 1 98.94 196 ASP B C 1
ATOM 3964 O O . ASP B 1 196 ? 14.547 3.438 -3.623 1 98.94 196 ASP B O 1
ATOM 3968 N N . PHE B 1 197 ? 13.531 3.086 -5.594 1 98.94 197 PHE B N 1
ATOM 3969 C CA . PHE B 1 197 ? 12.938 1.776 -5.336 1 98.94 197 PHE B CA 1
ATOM 3970 C C . PHE B 1 197 ? 13.383 0.768 -6.391 1 98.94 197 PHE B C 1
ATOM 3972 O O . PHE B 1 197 ? 13.297 1.039 -7.59 1 98.94 197 PHE B O 1
ATOM 3979 N N . LEU B 1 198 ? 13.875 -0.395 -5.93 1 99 198 LEU B N 1
ATOM 3980 C CA . LEU B 1 198 ? 14.266 -1.469 -6.836 1 99 198 LEU B CA 1
ATOM 3981 C C . LEU B 1 198 ? 13.367 -2.686 -6.66 1 99 198 LEU B C 1
ATOM 3983 O O . LEU B 1 198 ? 13.148 -3.143 -5.535 1 99 198 LEU B O 1
ATOM 3987 N N . SER B 1 199 ? 12.805 -3.166 -7.723 1 98.94 199 SER B N 1
ATOM 3988 C CA . SER B 1 199 ? 11.977 -4.363 -7.688 1 98.94 199 SER B CA 1
ATOM 3989 C C . SER B 1 199 ? 12.469 -5.41 -8.68 1 98.94 199 SER B C 1
ATOM 3991 O O . SER B 1 199 ? 12.859 -5.078 -9.797 1 98.94 199 SER B O 1
ATOM 3993 N N . LEU B 1 200 ? 12.469 -6.68 -8.289 1 98.88 200 LEU B N 1
ATOM 3994 C CA . LEU B 1 200 ? 12.984 -7.773 -9.109 1 98.88 200 LEU B CA 1
ATOM 3995 C C . LEU B 1 200 ? 11.844 -8.562 -9.742 1 98.88 200 LEU B C 1
ATOM 3997 O O . LEU B 1 200 ? 10.828 -8.82 -9.094 1 98.88 200 LEU B O 1
ATOM 4001 N N . HIS B 1 201 ? 12.023 -8.938 -10.992 1 98.44 201 HIS B N 1
ATOM 4002 C CA . HIS B 1 201 ? 11 -9.633 -11.766 1 98.44 201 HIS B CA 1
ATOM 4003 C C . HIS B 1 201 ? 11.633 -10.609 -12.758 1 98.44 201 HIS B C 1
ATOM 4005 O O . HIS B 1 201 ? 11.234 -10.648 -13.922 1 98.44 201 HIS B O 1
ATOM 4011 N N . ILE B 1 202 ? 12.578 -11.359 -12.281 1 97.06 202 ILE B N 1
ATOM 4012 C CA . ILE B 1 202 ? 13.273 -12.328 -13.109 1 97.06 202 ILE B CA 1
ATOM 4013 C C . ILE B 1 202 ? 13.227 -13.703 -12.445 1 97.06 202 ILE B C 1
ATOM 4015 O O . ILE B 1 202 ? 13.016 -13.805 -11.234 1 97.06 202 ILE B O 1
ATOM 4019 N N . PRO B 1 203 ? 13.406 -14.781 -13.227 1 93.88 203 PRO B N 1
ATOM 4020 C CA . PRO B 1 203 ? 13.547 -16.094 -12.609 1 93.88 203 PRO B CA 1
ATOM 4021 C C . PRO B 1 203 ? 14.859 -16.25 -11.844 1 93.88 203 PRO B C 1
ATOM 4023 O O . PRO B 1 203 ? 15.766 -15.43 -11.984 1 93.88 203 PRO B O 1
ATOM 4026 N N . PHE B 1 204 ? 14.898 -17.25 -11.031 1 94.19 204 PHE B N 1
ATOM 4027 C CA . PHE B 1 204 ? 16.125 -17.562 -10.297 1 94.19 204 PHE B CA 1
ATOM 4028 C C . PHE B 1 204 ? 16.922 -18.641 -11.016 1 94.19 204 PHE B C 1
ATOM 4030 O O . PHE B 1 204 ? 16.359 -19.656 -11.438 1 94.19 204 PHE B O 1
ATOM 4037 N N . ASP B 1 205 ? 18.141 -18.375 -11.195 1 92.56 205 ASP B N 1
ATOM 4038 C CA . ASP B 1 205 ? 19.078 -19.359 -11.742 1 92.56 205 ASP B CA 1
ATOM 4039 C C . ASP B 1 205 ? 20.016 -19.891 -10.656 1 92.56 205 ASP B C 1
ATOM 4041 O O . ASP B 1 205 ? 20.953 -19.203 -10.242 1 92.56 205 ASP B O 1
ATOM 4045 N N . LYS B 1 206 ? 19.812 -21.109 -10.32 1 88.75 206 LYS B N 1
ATOM 4046 C CA . LYS B 1 206 ? 20.578 -21.703 -9.227 1 88.75 206 LYS B CA 1
ATOM 4047 C C . LYS B 1 206 ? 22.062 -21.734 -9.555 1 88.75 206 LYS B C 1
ATOM 4049 O O . LYS B 1 206 ? 22.906 -21.688 -8.648 1 88.75 206 LYS B O 1
ATOM 4054 N N . ASN B 1 207 ? 22.359 -21.891 -10.82 1 91.81 207 ASN B N 1
ATOM 4055 C CA . ASN B 1 207 ? 23.75 -21.984 -11.234 1 91.81 207 ASN B CA 1
ATOM 4056 C C . ASN B 1 207 ? 24.453 -20.641 -11.133 1 91.81 207 ASN B C 1
ATOM 4058 O O . ASN B 1 207 ? 25.672 -20.578 -10.906 1 91.81 207 ASN B O 1
ATOM 4062 N N . LYS B 1 208 ? 23.734 -19.5 -11.266 1 93.81 208 LYS B N 1
ATOM 4063 C CA . LYS B 1 208 ? 24.297 -18.156 -11.219 1 93.81 208 LYS B CA 1
ATOM 4064 C C . LYS B 1 208 ? 24.234 -17.562 -9.812 1 93.81 208 LYS B C 1
ATOM 4066 O O . LYS B 1 208 ? 25.047 -16.719 -9.445 1 93.81 208 LYS B O 1
ATOM 4071 N N . GLY B 1 209 ? 23.25 -18.109 -9.055 1 95.31 209 GLY B N 1
ATOM 4072 C CA . GLY B 1 209 ? 23.078 -17.609 -7.703 1 95.31 209 GLY B CA 1
ATOM 4073 C C . GLY B 1 209 ? 22.359 -16.281 -7.648 1 95.31 209 GLY B C 1
ATOM 4074 O O . GLY B 1 209 ? 21.578 -15.953 -8.547 1 95.31 209 GLY B O 1
ATOM 4075 N N . ALA B 1 210 ? 22.625 -15.539 -6.512 1 98.06 210 ALA B N 1
ATOM 4076 C CA . ALA B 1 210 ? 21.891 -14.297 -6.254 1 98.06 210 ALA B CA 1
ATOM 4077 C C . ALA B 1 210 ? 22.297 -13.211 -7.246 1 98.06 210 ALA B C 1
ATOM 4079 O O . ALA B 1 210 ? 23.484 -13.086 -7.594 1 98.06 210 ALA B O 1
ATOM 4080 N N . VAL B 1 211 ? 21.328 -12.477 -7.676 1 98.31 211 VAL B N 1
ATOM 4081 C CA . VAL B 1 211 ? 21.547 -11.352 -8.578 1 98.31 211 VAL B CA 1
ATOM 4082 C C . VAL B 1 211 ? 21.906 -10.102 -7.777 1 98.31 211 VAL B C 1
ATOM 4084 O O . VAL B 1 211 ? 22.703 -9.273 -8.227 1 98.31 211 VAL B O 1
ATOM 4087 N N . ILE B 1 212 ? 21.297 -9.922 -6.609 1 98.88 212 ILE B N 1
ATOM 4088 C CA . ILE B 1 212 ? 21.547 -8.797 -5.719 1 98.88 212 ILE B CA 1
ATOM 4089 C C . ILE B 1 212 ? 22.375 -9.258 -4.523 1 98.88 212 ILE B C 1
ATOM 4091 O O . ILE B 1 212 ? 21.859 -9.906 -3.615 1 98.88 212 ILE B O 1
ATOM 4095 N N . THR B 1 213 ? 23.594 -8.984 -4.594 1 98.75 213 THR B N 1
ATOM 4096 C CA . THR B 1 213 ? 24.547 -9.227 -3.518 1 98.75 213 THR B CA 1
ATOM 4097 C C . THR B 1 213 ? 25.125 -7.914 -3.004 1 98.75 213 THR B C 1
ATOM 4099 O O . THR B 1 213 ? 24.672 -6.836 -3.385 1 98.75 213 THR B O 1
ATOM 4102 N N . GLU B 1 214 ? 26.094 -8.023 -2.137 1 98.69 214 GLU B N 1
ATOM 4103 C CA . GLU B 1 214 ? 26.75 -6.836 -1.61 1 98.69 214 GLU B CA 1
ATOM 4104 C C . GLU B 1 214 ? 27.25 -5.934 -2.738 1 98.69 214 GLU B C 1
ATOM 4106 O O . GLU B 1 214 ? 27.141 -4.707 -2.646 1 98.69 214 GLU B O 1
ATOM 4111 N N . LYS B 1 215 ? 27.719 -6.539 -3.773 1 98.62 215 LYS B N 1
ATOM 4112 C CA . LYS B 1 215 ? 28.266 -5.805 -4.91 1 98.62 215 LYS B CA 1
ATOM 4113 C C . LYS B 1 215 ? 27.203 -4.91 -5.543 1 98.62 215 LYS 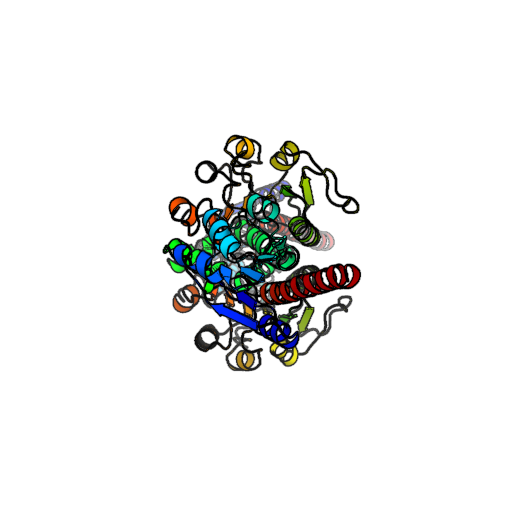B C 1
ATOM 4115 O O . LYS B 1 215 ? 27.438 -3.713 -5.742 1 98.62 215 LYS B O 1
ATOM 4120 N N . GLU B 1 216 ? 26.078 -5.438 -5.859 1 98.88 216 GLU B N 1
ATOM 4121 C CA . GLU B 1 216 ? 25 -4.676 -6.477 1 98.88 216 GLU B CA 1
ATOM 4122 C C . GLU B 1 216 ? 24.406 -3.664 -5.5 1 98.88 216 GLU B C 1
ATOM 4124 O O . GLU B 1 216 ? 24.078 -2.537 -5.883 1 98.88 216 GLU B O 1
ATOM 4129 N N . ILE B 1 217 ? 24.266 -4.004 -4.238 1 98.88 217 ILE B N 1
ATOM 4130 C CA . ILE B 1 217 ? 23.719 -3.127 -3.211 1 98.88 217 ILE B CA 1
ATOM 4131 C C . ILE B 1 217 ? 24.594 -1.886 -3.07 1 98.88 217 ILE B C 1
ATOM 4133 O O . ILE B 1 217 ? 24.078 -0.771 -2.93 1 98.88 217 ILE B O 1
ATOM 4137 N N . ASN B 1 218 ? 25.859 -2.072 -3.135 1 98.62 218 ASN B N 1
ATOM 4138 C CA . ASN B 1 218 ? 26.797 -0.957 -3.004 1 98.62 218 ASN B CA 1
ATOM 4139 C C . ASN B 1 218 ? 26.609 0.057 -4.129 1 98.62 218 ASN B C 1
ATOM 4141 O O . ASN B 1 218 ? 26.938 1.234 -3.969 1 98.62 218 ASN B O 1
ATOM 4145 N N . LYS B 1 219 ? 26.109 -0.382 -5.23 1 98.75 219 LYS B N 1
ATOM 4146 C CA . LYS B 1 219 ? 25.891 0.503 -6.371 1 98.75 219 LYS B CA 1
ATOM 4147 C C . LYS B 1 219 ? 24.578 1.271 -6.234 1 98.75 219 LYS B C 1
ATOM 4149 O O . LYS B 1 219 ? 24.359 2.273 -6.918 1 98.75 219 LYS B O 1
ATOM 4154 N N . MET B 1 220 ? 23.688 0.799 -5.418 1 98.88 220 MET B N 1
ATOM 4155 C CA . MET B 1 220 ? 22.391 1.445 -5.238 1 98.88 220 MET B CA 1
ATOM 4156 C C . MET B 1 220 ? 22.547 2.783 -4.52 1 98.88 220 MET B C 1
ATOM 4158 O O . MET B 1 220 ? 23.547 3.014 -3.834 1 98.88 220 MET B O 1
ATOM 4162 N N . LYS B 1 221 ? 21.547 3.65 -4.672 1 98.5 221 LYS B N 1
ATOM 4163 C CA . LYS B 1 221 ? 21.5 4.891 -3.904 1 98.5 221 LYS B CA 1
ATOM 4164 C C . LYS B 1 221 ? 21.5 4.609 -2.404 1 98.5 221 LYS B C 1
ATOM 4166 O O . LYS B 1 221 ? 20.875 3.652 -1.949 1 98.5 221 LYS B O 1
ATOM 4171 N N . LYS B 1 222 ? 22.25 5.426 -1.69 1 98.38 222 LYS B N 1
ATOM 4172 C CA . LYS B 1 222 ? 22.078 5.359 -0.242 1 98.38 222 LYS B CA 1
ATOM 4173 C C . LYS B 1 222 ? 20.609 5.598 0.15 1 98.38 222 LYS B C 1
ATOM 4175 O O . LYS B 1 222 ? 19.984 6.551 -0.316 1 98.38 222 LYS B O 1
ATOM 4180 N N . GLY B 1 223 ? 20.062 4.641 0.911 1 98.38 223 GLY B N 1
ATOM 4181 C CA . GLY B 1 223 ? 18.703 4.801 1.382 1 98.38 223 GLY B CA 1
ATOM 4182 C C . GLY B 1 223 ? 17.672 4.219 0.434 1 98.38 223 GLY B C 1
ATOM 4183 O O . GLY B 1 223 ? 16.469 4.375 0.645 1 98.38 223 GLY B O 1
ATOM 4184 N N . ALA B 1 224 ? 18.078 3.529 -0.62 1 98.88 224 ALA B N 1
ATOM 4185 C CA . ALA B 1 224 ? 17.141 2.926 -1.562 1 98.88 224 ALA B CA 1
ATOM 4186 C C . ALA B 1 224 ? 16.297 1.854 -0.881 1 98.88 224 ALA B C 1
ATOM 4188 O O . ALA B 1 224 ? 16.609 1.407 0.222 1 98.88 224 ALA B O 1
ATOM 4189 N N . TYR B 1 225 ? 15.188 1.545 -1.513 1 98.94 225 TYR B N 1
ATOM 4190 C CA . TYR B 1 225 ? 14.273 0.494 -1.076 1 98.94 225 TYR B CA 1
ATOM 4191 C C . TYR B 1 225 ? 14.336 -0.708 -2.01 1 98.94 225 TYR B C 1
ATOM 4193 O O . TYR B 1 225 ? 14.508 -0.551 -3.223 1 98.94 225 TYR B O 1
ATOM 4201 N N . LEU B 1 226 ? 14.211 -1.899 -1.42 1 98.94 226 LEU B N 1
ATOM 4202 C CA . LEU B 1 226 ? 14.289 -3.113 -2.225 1 98.94 226 LEU B CA 1
ATOM 4203 C C . LEU B 1 226 ? 13.023 -3.955 -2.061 1 98.94 226 LEU B C 1
ATOM 4205 O O . LEU B 1 226 ? 12.562 -4.18 -0.939 1 98.94 226 LEU B O 1
ATOM 4209 N N . ILE B 1 227 ? 12.422 -4.375 -3.186 1 98.94 227 ILE B N 1
ATOM 4210 C CA . ILE B 1 227 ? 11.242 -5.23 -3.184 1 98.94 227 ILE B CA 1
ATOM 4211 C C . ILE B 1 227 ? 11.523 -6.5 -3.984 1 98.94 227 ILE B C 1
ATOM 4213 O O . ILE B 1 227 ? 12 -6.434 -5.121 1 98.94 227 ILE B O 1
ATOM 4217 N N . ASN B 1 228 ? 11.25 -7.629 -3.365 1 98.88 228 ASN B N 1
ATOM 4218 C CA . ASN B 1 228 ? 11.359 -8.898 -4.082 1 98.88 228 ASN B CA 1
ATOM 4219 C C . ASN B 1 228 ? 10.117 -9.758 -3.898 1 98.88 228 ASN B C 1
ATOM 4221 O O . ASN B 1 228 ? 9.938 -10.391 -2.855 1 98.88 228 ASN B O 1
ATOM 4225 N N . CYS B 1 229 ? 9.281 -9.789 -4.93 1 98.25 229 CYS B N 1
ATOM 4226 C CA . CYS B 1 229 ? 8.109 -10.656 -4.992 1 98.25 229 CYS B CA 1
ATOM 4227 C C . CYS B 1 229 ? 8.258 -11.695 -6.098 1 98.25 229 CYS B C 1
ATOM 4229 O O . CYS B 1 229 ? 7.266 -12.258 -6.559 1 98.25 229 CYS B O 1
ATOM 4231 N N . ALA B 1 230 ? 9.461 -11.867 -6.602 1 97.19 230 ALA B N 1
ATOM 4232 C CA . ALA B 1 230 ? 9.711 -12.742 -7.746 1 97.19 230 ALA B CA 1
ATOM 4233 C C . ALA B 1 230 ? 10.094 -14.141 -7.289 1 97.19 230 ALA B C 1
ATOM 4235 O O . ALA B 1 230 ? 9.234 -15.016 -7.148 1 97.19 230 ALA B O 1
ATOM 4236 N N . ARG B 1 231 ? 11.414 -14.281 -6.914 1 97 231 ARG B N 1
ATOM 4237 C CA . ARG B 1 231 ? 11.883 -15.586 -6.477 1 97 231 ARG B CA 1
ATOM 4238 C C . ARG B 1 231 ? 12.867 -15.453 -5.312 1 97 231 ARG B C 1
ATOM 4240 O O . ARG B 1 231 ? 13.672 -14.523 -5.277 1 97 231 ARG B O 1
ATOM 4247 N N . GLY B 1 232 ? 12.727 -16.453 -4.418 1 96.69 232 GLY B N 1
ATOM 4248 C CA . GLY B 1 232 ? 13.766 -16.547 -3.408 1 96.69 232 GLY B CA 1
ATOM 4249 C C . GLY B 1 232 ? 15.133 -16.844 -3.992 1 96.69 232 GLY B C 1
ATOM 4250 O O . GLY B 1 232 ? 15.25 -17.562 -4.984 1 96.69 232 GLY B O 1
ATOM 4251 N N . GLY B 1 233 ? 16.141 -16.328 -3.375 1 97.06 233 GLY B N 1
ATOM 4252 C CA . GLY B 1 233 ? 17.5 -16.562 -3.852 1 97.06 233 GLY B CA 1
ATOM 4253 C C . GLY B 1 233 ? 18.016 -15.469 -4.762 1 97.06 233 GLY B C 1
ATOM 4254 O O . GLY B 1 233 ? 19.219 -15.344 -4.965 1 97.06 233 GLY B O 1
ATOM 4255 N N . LEU B 1 234 ? 17.125 -14.648 -5.297 1 98.56 234 LEU B N 1
ATOM 4256 C CA . LEU B 1 234 ? 17.547 -13.547 -6.156 1 98.56 234 LEU B CA 1
ATOM 4257 C C . LEU B 1 234 ? 18.328 -12.508 -5.359 1 98.56 234 LEU B C 1
ATOM 4259 O O . LEU B 1 234 ? 19.203 -11.828 -5.902 1 98.56 234 LEU B O 1
ATOM 4263 N N . VAL B 1 235 ? 17.984 -12.328 -4.141 1 98.81 235 VAL B N 1
ATOM 4264 C CA . VAL B 1 235 ? 18.672 -11.438 -3.207 1 98.81 235 VAL B CA 1
ATOM 4265 C C . VAL B 1 235 ? 19.391 -12.258 -2.143 1 98.81 235 VAL B C 1
ATOM 4267 O O . VAL B 1 235 ? 18.797 -13.133 -1.507 1 98.81 235 VAL B O 1
ATOM 4270 N N . ASP B 1 236 ? 20.703 -12.023 -2.016 1 98.75 236 ASP B N 1
ATOM 4271 C CA . ASP B 1 236 ? 21.422 -12.656 -0.906 1 98.75 236 ASP B CA 1
ATOM 4272 C C . ASP B 1 236 ? 20.922 -12.117 0.436 1 98.75 236 ASP B C 1
ATOM 4274 O O . ASP B 1 236 ? 21.094 -10.938 0.741 1 98.75 236 ASP B O 1
ATOM 4278 N N . GLU B 1 237 ? 20.344 -13.023 1.235 1 98.75 237 GLU B N 1
ATOM 4279 C CA . GLU B 1 237 ? 19.656 -12.586 2.451 1 98.75 237 GLU B CA 1
ATOM 4280 C C . GLU B 1 237 ? 20.656 -12.031 3.469 1 98.75 237 GLU B C 1
ATOM 4282 O O . GLU B 1 237 ? 20.344 -11.102 4.207 1 98.75 237 GLU B O 1
ATOM 4287 N N . LYS B 1 238 ? 21.797 -12.625 3.521 1 98.56 238 LYS B N 1
ATOM 4288 C CA . LYS B 1 238 ? 22.812 -12.125 4.438 1 98.56 238 LYS B CA 1
ATOM 4289 C C . LYS B 1 238 ? 23.266 -10.727 4.039 1 98.56 238 LYS B C 1
ATOM 4291 O O . LYS B 1 238 ? 23.391 -9.844 4.895 1 98.56 238 LYS B O 1
ATOM 4296 N N . ASP B 1 239 ? 23.516 -10.547 2.781 1 98.81 239 ASP B N 1
ATOM 4297 C CA . ASP B 1 239 ? 23.938 -9.242 2.287 1 98.81 239 ASP B CA 1
ATOM 4298 C C . ASP B 1 239 ? 22.828 -8.195 2.469 1 98.81 239 ASP B C 1
ATOM 4300 O O . ASP B 1 239 ? 23.109 -7.035 2.773 1 98.81 239 ASP B O 1
ATOM 4304 N N . LEU B 1 240 ? 21.641 -8.617 2.25 1 98.88 240 LEU B N 1
ATOM 4305 C CA . LEU B 1 240 ? 20.516 -7.723 2.453 1 98.88 240 LEU B CA 1
ATOM 4306 C C . LEU B 1 240 ? 20.453 -7.238 3.898 1 98.88 240 LEU B C 1
ATOM 4308 O O . LEU B 1 240 ? 20.312 -6.039 4.148 1 98.88 240 LEU B O 1
ATOM 4312 N N . LEU B 1 241 ? 20.562 -8.18 4.816 1 98.81 241 LEU B N 1
ATOM 4313 C CA . LEU B 1 241 ? 20.531 -7.84 6.234 1 98.81 241 LEU B CA 1
ATOM 4314 C C . LEU B 1 241 ? 21.641 -6.867 6.594 1 98.81 241 LEU B C 1
ATOM 4316 O O . LEU B 1 241 ? 21.422 -5.883 7.297 1 98.81 241 LEU B O 1
ATOM 4320 N N . LYS B 1 242 ? 22.812 -7.188 6.102 1 98.75 242 LYS B N 1
ATOM 4321 C CA . LYS B 1 242 ? 23.953 -6.309 6.344 1 98.75 242 LYS B CA 1
ATOM 4322 C C . LYS B 1 242 ? 23.688 -4.898 5.824 1 98.75 242 LYS B C 1
ATOM 4324 O O . LYS B 1 242 ? 23.953 -3.914 6.516 1 98.75 242 LYS B O 1
ATOM 4329 N N . ALA B 1 243 ? 23.156 -4.77 4.629 1 98.88 243 ALA B N 1
ATOM 4330 C CA . ALA B 1 243 ? 22.859 -3.484 4 1 98.88 243 ALA B CA 1
ATOM 4331 C C . ALA B 1 243 ? 21.828 -2.699 4.801 1 98.88 243 ALA B C 1
ATOM 4333 O O . ALA B 1 243 ? 21.922 -1.473 4.906 1 98.88 243 ALA B O 1
ATOM 4334 N N . LEU B 1 244 ? 20.859 -3.361 5.363 1 98.81 244 LEU B N 1
ATOM 4335 C CA . LEU B 1 244 ? 19.844 -2.729 6.191 1 98.81 244 LEU B CA 1
ATOM 4336 C C . LEU B 1 244 ? 20.438 -2.254 7.512 1 98.81 244 LEU B C 1
ATOM 4338 O O . LEU B 1 244 ? 20.188 -1.121 7.938 1 98.81 244 LEU B O 1
ATOM 4342 N N . ASP B 1 245 ? 21.219 -3.078 8.094 1 98.38 245 ASP B N 1
ATOM 4343 C CA . ASP B 1 245 ? 21.828 -2.762 9.383 1 98.38 245 ASP B CA 1
ATOM 4344 C C . ASP B 1 245 ? 22.766 -1.569 9.266 1 98.38 245 ASP B C 1
ATOM 4346 O O . ASP B 1 245 ? 22.859 -0.748 10.18 1 98.38 245 ASP B O 1
ATOM 4350 N N . GLU B 1 246 ? 23.406 -1.467 8.141 1 98 246 GLU B N 1
ATOM 4351 C CA . GLU B 1 246 ? 24.391 -0.41 7.941 1 98 246 GLU B CA 1
ATOM 4352 C C . GLU B 1 246 ? 23.734 0.859 7.398 1 98 246 GLU B C 1
ATOM 4354 O O . GLU B 1 246 ? 24.406 1.888 7.25 1 98 246 GLU B O 1
ATOM 4359 N N . GLY B 1 247 ? 22.578 0.768 7.043 1 97.69 247 GLY B N 1
ATOM 4360 C CA . GLY B 1 247 ? 21.844 1.943 6.586 1 97.69 247 GLY B CA 1
ATOM 4361 C C . GLY B 1 247 ? 22.031 2.221 5.105 1 97.69 247 GLY B C 1
ATOM 4362 O O . GLY B 1 247 ? 21.656 3.289 4.617 1 97.69 247 GLY B O 1
ATOM 4363 N N . LYS B 1 248 ? 22.656 1.297 4.438 1 98.62 248 LYS B N 1
ATOM 4364 C CA . LYS B 1 248 ? 22.766 1.432 2.988 1 98.62 248 LYS B CA 1
ATOM 4365 C C . LYS B 1 248 ? 21.391 1.358 2.324 1 98.62 248 LYS B C 1
ATOM 4367 O O . LYS B 1 248 ? 21.094 2.123 1.401 1 98.62 248 LYS B O 1
ATOM 4372 N N . LEU B 1 249 ? 20.594 0.466 2.754 1 98.88 249 LEU B N 1
ATOM 4373 C CA . LEU B 1 249 ? 19.203 0.383 2.35 1 98.88 249 LEU B CA 1
ATOM 4374 C C . LEU B 1 249 ? 18.281 0.867 3.467 1 98.88 249 LEU B C 1
ATOM 4376 O O . LEU B 1 249 ? 18.516 0.583 4.641 1 98.88 249 LEU B O 1
ATOM 4380 N N . SER B 1 250 ? 17.234 1.564 3.062 1 98.75 250 SER B N 1
ATOM 4381 C CA . SER B 1 250 ? 16.281 2.088 4.039 1 98.75 250 SER B CA 1
ATOM 4382 C C . SER B 1 250 ? 15.344 0.993 4.531 1 98.75 250 SER B C 1
ATOM 4384 O O . SER B 1 250 ? 14.992 0.958 5.711 1 98.75 250 SER B O 1
ATOM 4386 N N . ALA B 1 251 ? 14.898 0.147 3.607 1 98.88 251 ALA B N 1
ATOM 4387 C CA . ALA B 1 251 ? 13.914 -0.888 3.926 1 98.88 251 ALA B CA 1
ATOM 4388 C C . ALA B 1 251 ? 13.805 -1.907 2.797 1 98.88 251 ALA B C 1
ATOM 4390 O O . ALA B 1 251 ? 14.32 -1.681 1.696 1 98.88 251 ALA B O 1
ATOM 4391 N N . ALA B 1 252 ? 13.195 -3.027 3.094 1 98.94 252 ALA B N 1
ATOM 4392 C CA . ALA B 1 252 ? 12.977 -4.055 2.078 1 98.94 252 ALA B CA 1
ATOM 4393 C C . ALA B 1 252 ? 11.641 -4.758 2.289 1 98.94 252 ALA B C 1
ATOM 4395 O O . ALA B 1 252 ? 11.195 -4.93 3.426 1 98.94 252 ALA B O 1
ATOM 4396 N N . ALA B 1 253 ? 10.984 -5.094 1.215 1 98.94 253 ALA B N 1
ATOM 4397 C CA . ALA B 1 253 ? 9.805 -5.949 1.227 1 98.94 253 ALA B CA 1
ATOM 4398 C C . ALA B 1 253 ? 10.086 -7.281 0.54 1 98.94 253 ALA B C 1
ATOM 4400 O O . ALA B 1 253 ? 10.531 -7.312 -0.608 1 98.94 253 ALA B O 1
ATOM 4401 N N . ILE B 1 254 ? 9.797 -8.344 1.279 1 98.81 254 ILE B N 1
ATOM 4402 C CA . ILE B 1 254 ? 10.172 -9.672 0.807 1 98.81 254 ILE B CA 1
ATOM 4403 C C . ILE B 1 254 ? 8.961 -10.609 0.876 1 98.81 254 ILE B C 1
ATOM 4405 O O . ILE B 1 254 ? 8.391 -10.812 1.949 1 98.81 254 ILE B O 1
ATOM 4409 N N . ASP B 1 255 ? 8.633 -11.188 -0.281 1 98.75 255 ASP B N 1
ATOM 4410 C CA . ASP B 1 255 ? 7.531 -12.141 -0.348 1 98.75 255 ASP B CA 1
ATOM 4411 C C . ASP B 1 255 ? 8.039 -13.547 -0.624 1 98.75 255 ASP B C 1
ATOM 4413 O O . ASP B 1 255 ? 7.285 -14.523 -0.51 1 98.75 255 ASP B O 1
ATOM 4417 N N . VAL B 1 256 ? 9.273 -13.625 -1.042 1 98.25 256 VAL B N 1
ATOM 4418 C CA . VAL B 1 256 ? 9.883 -14.891 -1.41 1 98.25 256 VAL B CA 1
ATOM 4419 C C . VAL B 1 256 ? 11.25 -15.023 -0.739 1 98.25 256 VAL B C 1
ATOM 4421 O O . VAL B 1 256 ? 11.961 -14.031 -0.562 1 98.25 256 VAL B O 1
ATOM 4424 N N . TYR B 1 257 ? 11.633 -16.203 -0.391 1 97.81 257 TYR B N 1
ATOM 4425 C CA . TYR B 1 257 ? 12.789 -16.422 0.473 1 97.81 257 TYR B CA 1
ATOM 4426 C C . TYR B 1 257 ? 13.656 -17.562 -0.055 1 97.81 257 TYR B C 1
ATOM 4428 O O . TYR B 1 257 ? 13.188 -18.406 -0.827 1 97.81 257 TYR B O 1
ATOM 4436 N N . GLU B 1 258 ? 14.867 -17.578 0.38 1 96.38 258 GLU B N 1
ATOM 4437 C CA . GLU B 1 258 ? 15.797 -18.641 -0.025 1 96.38 258 GLU B CA 1
ATOM 4438 C C . GLU B 1 258 ? 15.266 -20.016 0.357 1 96.38 258 GLU B C 1
ATOM 4440 O O . GLU B 1 258 ? 15.406 -20.969 -0.407 1 96.38 258 GLU B O 1
ATOM 4445 N N . GLN B 1 259 ? 14.703 -20.031 1.485 1 94.69 259 GLN B N 1
ATOM 4446 C CA . GLN B 1 259 ? 14.031 -21.234 1.972 1 94.69 259 GLN B CA 1
ATOM 4447 C C . GLN B 1 259 ? 12.594 -20.938 2.398 1 94.69 259 GLN B C 1
ATOM 4449 O O . GLN B 1 259 ? 12.352 -19.969 3.119 1 94.69 259 GLN B O 1
ATOM 4454 N N . GLU B 1 260 ? 11.672 -21.812 1.927 1 94.06 260 GLU B N 1
ATOM 4455 C CA . GLU B 1 260 ? 10.266 -21.609 2.285 1 94.06 260 GLU B CA 1
ATOM 4456 C C . GLU B 1 260 ? 9.656 -22.906 2.838 1 94.06 260 GLU B C 1
ATOM 4458 O O . GLU B 1 260 ? 9.828 -23.969 2.26 1 94.06 260 GLU B O 1
ATOM 4463 N N . PRO B 1 261 ? 9.008 -22.812 3.967 1 94.88 261 PRO B N 1
ATOM 4464 C CA . PRO B 1 261 ? 8.852 -21.641 4.824 1 94.88 261 PRO B CA 1
ATOM 4465 C C . PRO B 1 261 ? 10.172 -21.125 5.383 1 94.88 261 PRO B C 1
ATOM 4467 O O . PRO B 1 261 ? 11.07 -21.922 5.688 1 94.88 261 PRO B O 1
ATOM 4470 N N . THR B 1 262 ? 10.227 -19.781 5.551 1 96.56 262 THR B N 1
ATOM 4471 C CA . THR B 1 262 ? 11.508 -19.219 5.949 1 96.56 262 THR B CA 1
ATOM 4472 C C . THR B 1 262 ? 11.758 -19.453 7.441 1 96.56 262 THR B C 1
ATOM 4474 O O . THR B 1 262 ? 10.836 -19.359 8.25 1 96.56 262 THR B O 1
ATOM 4477 N N . LEU B 1 263 ? 12.961 -19.734 7.719 1 92.88 263 LEU B N 1
ATOM 4478 C CA . LEU B 1 263 ? 13.422 -19.844 9.102 1 92.88 263 LEU B CA 1
ATOM 4479 C C . LEU B 1 263 ? 14.359 -18.703 9.461 1 92.88 263 LEU B C 1
ATOM 4481 O O . LEU B 1 263 ? 14.93 -18.688 10.555 1 92.88 263 LEU B O 1
ATOM 4485 N N . ASN B 1 264 ? 14.516 -17.812 8.5 1 96.31 264 ASN B N 1
ATOM 4486 C CA . ASN B 1 264 ? 15.391 -16.672 8.711 1 96.31 264 ASN B CA 1
ATOM 4487 C C . ASN B 1 264 ? 14.703 -15.586 9.539 1 96.31 264 ASN B C 1
ATOM 4489 O O . ASN B 1 264 ? 14.305 -14.555 9.008 1 96.31 264 ASN B O 1
ATOM 4493 N N . LEU B 1 265 ? 14.641 -15.781 10.789 1 95.31 265 LEU B N 1
ATOM 4494 C CA . LEU B 1 265 ? 13.914 -14.891 11.688 1 95.31 265 LEU B CA 1
ATOM 4495 C C . LEU B 1 265 ? 14.617 -13.539 11.797 1 95.31 265 LEU B C 1
ATOM 4497 O O . LEU B 1 265 ? 13.977 -12.523 12.094 1 95.31 265 LEU B O 1
ATOM 4501 N N . ASP B 1 266 ? 15.945 -13.539 11.562 1 97.56 266 ASP B N 1
ATOM 4502 C CA . ASP B 1 266 ? 16.641 -12.266 11.539 1 97.56 266 ASP B CA 1
ATOM 4503 C C . ASP B 1 266 ? 16.094 -11.359 10.438 1 97.56 266 ASP B C 1
ATOM 4505 O O . ASP B 1 266 ? 15.922 -10.156 10.648 1 97.56 266 ASP B O 1
ATOM 4509 N N . LEU B 1 267 ? 15.828 -11.953 9.344 1 98.19 267 LEU B N 1
ATOM 4510 C CA . LEU B 1 267 ? 15.289 -11.195 8.211 1 98.19 267 LEU B CA 1
ATOM 4511 C C . LEU B 1 267 ? 13.852 -10.766 8.484 1 98.19 267 LEU B C 1
ATOM 4513 O O . LEU B 1 267 ? 13.516 -9.586 8.336 1 98.19 267 LEU B O 1
ATOM 4517 N N . VAL B 1 268 ? 13.062 -11.664 8.977 1 98 268 VAL B N 1
ATOM 4518 C CA . VAL B 1 268 ? 11.633 -11.445 9.164 1 98 268 VAL B CA 1
ATOM 4519 C C . VAL B 1 268 ? 11.406 -10.43 10.281 1 98 268 VAL B C 1
ATOM 4521 O O . VAL B 1 268 ? 10.484 -9.617 10.211 1 98 268 VAL B O 1
ATOM 4524 N N . ASN B 1 269 ? 12.242 -10.422 11.25 1 97.69 269 ASN B N 1
ATOM 4525 C CA . ASN B 1 269 ? 12.039 -9.586 12.43 1 97.69 269 ASN B CA 1
ATOM 4526 C C . ASN B 1 269 ? 12.75 -8.242 12.289 1 97.69 269 ASN B C 1
ATOM 4528 O O . ASN B 1 269 ? 12.641 -7.387 13.172 1 97.69 269 ASN B O 1
ATOM 4532 N N . HIS B 1 270 ? 13.57 -8.086 11.242 1 98.31 270 HIS B N 1
ATOM 4533 C CA . HIS B 1 270 ? 14.195 -6.781 11.062 1 98.31 270 HIS B CA 1
ATOM 4534 C C . HIS B 1 270 ? 13.148 -5.668 11.023 1 98.31 270 HIS B C 1
ATOM 4536 O O . HIS B 1 270 ? 12.156 -5.77 10.297 1 98.31 270 HIS B O 1
ATOM 4542 N N . PRO B 1 271 ? 13.328 -4.594 11.703 1 97 271 PRO B N 1
ATOM 4543 C CA . PRO B 1 271 ? 12.289 -3.572 11.859 1 97 271 PRO B CA 1
ATOM 4544 C C . PRO B 1 271 ? 11.922 -2.898 10.539 1 97 271 PRO B C 1
ATOM 4546 O O . PRO B 1 271 ? 10.828 -2.334 10.414 1 97 271 PRO B O 1
ATOM 4549 N N . ARG B 1 272 ? 12.812 -2.965 9.578 1 97.94 272 ARG B N 1
ATOM 4550 C CA . ARG B 1 272 ? 12.539 -2.264 8.328 1 97.94 272 ARG B CA 1
ATOM 4551 C C . ARG B 1 272 ? 12.305 -3.248 7.184 1 97.94 272 ARG B C 1
ATOM 4553 O O . ARG B 1 272 ? 12.43 -2.893 6.012 1 97.94 272 ARG B O 1
ATOM 4560 N N . VAL B 1 273 ? 11.977 -4.461 7.535 1 98.88 273 VAL B N 1
ATOM 4561 C CA . VAL B 1 273 ? 11.578 -5.449 6.535 1 98.88 273 VAL B CA 1
ATOM 4562 C C . VAL B 1 273 ? 10.07 -5.688 6.613 1 98.88 273 VAL B C 1
ATOM 4564 O O . VAL B 1 273 ? 9.516 -5.809 7.707 1 98.88 273 VAL B O 1
ATOM 4567 N N . SER B 1 274 ? 9.391 -5.629 5.512 1 98.88 274 SER B N 1
ATOM 4568 C CA . SER B 1 274 ? 8 -6.051 5.391 1 98.88 274 SER B CA 1
ATOM 4569 C C . SER B 1 274 ? 7.898 -7.461 4.812 1 98.88 274 SER B C 1
ATOM 4571 O O . SER B 1 274 ? 7.957 -7.645 3.596 1 98.88 274 SER B O 1
ATOM 4573 N N . PRO B 1 275 ? 7.703 -8.43 5.66 1 98.88 275 PRO B N 1
ATOM 4574 C CA . PRO B 1 275 ? 7.645 -9.812 5.195 1 98.88 275 PRO B CA 1
ATOM 4575 C C . PRO B 1 275 ? 6.223 -10.273 4.875 1 98.88 275 PRO B C 1
ATOM 4577 O O . PRO B 1 275 ? 5.281 -9.938 5.602 1 98.88 275 PRO B O 1
ATOM 4580 N N . THR B 1 276 ? 6.027 -10.938 3.783 1 98.81 276 THR B N 1
ATOM 4581 C CA . THR B 1 276 ? 4.824 -11.688 3.434 1 98.81 276 THR B CA 1
ATOM 4582 C C . THR B 1 276 ? 5.176 -13.102 2.994 1 98.81 276 THR B C 1
ATOM 4584 O O . THR B 1 276 ? 6.281 -13.352 2.504 1 98.81 276 THR B O 1
ATOM 4587 N N . PRO B 1 277 ? 4.352 -14.062 3.26 1 98.38 277 PRO B N 1
ATOM 4588 C CA . PRO B 1 277 ? 4.703 -15.469 3.047 1 98.38 277 PRO B CA 1
ATOM 4589 C C . PRO B 1 277 ? 4.293 -15.977 1.667 1 98.38 277 PRO B C 1
ATOM 4591 O O . PRO B 1 277 ? 3.486 -16.906 1.562 1 98.38 277 PRO B O 1
ATOM 4594 N N . HIS B 1 278 ? 4.934 -15.438 0.653 1 97.56 278 HIS B N 1
ATOM 4595 C CA . HIS B 1 278 ? 4.777 -15.898 -0.72 1 97.56 278 HIS B CA 1
ATOM 4596 C C . HIS B 1 278 ? 3.312 -15.891 -1.142 1 97.56 278 HIS B C 1
ATOM 4598 O O . HIS B 1 278 ? 2.785 -16.906 -1.604 1 97.56 278 HIS B O 1
ATOM 4604 N N . ILE B 1 279 ? 2.725 -14.664 -1.112 1 98 279 ILE B N 1
ATOM 4605 C CA . ILE B 1 279 ? 1.29 -14.562 -1.356 1 98 279 ILE B CA 1
ATOM 4606 C C . ILE B 1 279 ? 1.036 -13.727 -2.605 1 98 279 ILE B C 1
ATOM 4608 O O . ILE B 1 279 ? -0.058 -13.188 -2.785 1 98 279 ILE B O 1
ATOM 4612 N N . GLY B 1 280 ? 2.004 -13.531 -3.445 1 97.44 280 GLY B N 1
ATOM 4613 C CA . GLY B 1 280 ? 1.865 -12.711 -4.637 1 97.44 280 GLY B CA 1
ATOM 4614 C C . GLY B 1 280 ? 0.669 -13.094 -5.488 1 97.44 280 GLY B C 1
ATOM 4615 O O . GLY B 1 280 ? -0.07 -12.227 -5.957 1 97.44 280 GLY B O 1
ATOM 4616 N N . ALA B 1 281 ? 0.451 -14.398 -5.598 1 96.19 281 ALA B N 1
ATOM 4617 C CA . ALA B 1 281 ? -0.616 -14.898 -6.461 1 96.19 281 ALA B CA 1
ATOM 4618 C C . ALA B 1 281 ? -1.843 -15.297 -5.645 1 96.19 281 ALA B C 1
ATOM 4620 O O . ALA B 1 281 ? -2.805 -15.844 -6.184 1 96.19 281 ALA B O 1
ATOM 4621 N N . SER B 1 282 ? -1.824 -15.023 -4.375 1 96.5 282 SER B N 1
ATOM 4622 C CA . SER B 1 282 ? -2.859 -15.508 -3.469 1 96.5 282 SER B CA 1
ATOM 4623 C C . SER B 1 282 ? -4.008 -14.516 -3.355 1 96.5 282 SER B C 1
ATOM 4625 O O . SER B 1 282 ? -4.234 -13.938 -2.289 1 96.5 282 SER B O 1
ATOM 4627 N N . THR B 1 283 ? -4.781 -14.352 -4.438 1 97.88 283 THR B N 1
ATOM 4628 C CA . THR B 1 283 ? -6.027 -13.586 -4.453 1 97.88 283 THR B CA 1
ATOM 4629 C C . THR B 1 283 ? -7.164 -14.422 -5.035 1 97.88 283 THR B C 1
ATOM 4631 O O . THR B 1 283 ? -6.922 -15.375 -5.789 1 97.88 283 THR B O 1
ATOM 4634 N N . VAL B 1 284 ? -8.344 -14.086 -4.648 1 97.44 284 VAL B N 1
ATOM 4635 C CA . VAL B 1 284 ? -9.516 -14.766 -5.195 1 97.44 284 VAL B CA 1
ATOM 4636 C C . VAL B 1 284 ? -9.508 -14.664 -6.719 1 97.44 284 VAL B C 1
ATOM 4638 O O . VAL B 1 284 ? -9.742 -15.656 -7.41 1 97.44 284 VAL B O 1
ATOM 4641 N N . GLU B 1 285 ? -9.18 -13.562 -7.238 1 98.06 285 GLU B N 1
ATOM 4642 C CA . GLU B 1 285 ? -9.18 -13.312 -8.68 1 98.06 285 GLU B CA 1
ATOM 4643 C C . GLU B 1 285 ? -8.109 -14.141 -9.383 1 98.06 285 GLU B C 1
ATOM 4645 O O . GLU B 1 285 ? -8.375 -14.758 -10.414 1 98.06 285 GLU B O 1
ATOM 4650 N N . ALA B 1 286 ? -6.883 -14.102 -8.844 1 97.31 286 ALA B N 1
ATOM 4651 C CA . ALA B 1 286 ? -5.793 -14.859 -9.453 1 97.31 286 ALA B CA 1
ATOM 4652 C C . ALA B 1 286 ? -6.109 -16.344 -9.477 1 97.31 286 ALA B C 1
ATOM 4654 O O . ALA B 1 286 ? -5.875 -17.016 -10.484 1 97.31 286 ALA B O 1
ATOM 4655 N N . GLN B 1 287 ? -6.621 -16.875 -8.352 1 96.31 287 GLN B N 1
ATOM 4656 C CA . GLN B 1 287 ? -6.93 -18.297 -8.266 1 96.31 287 GLN B CA 1
ATOM 4657 C C . GLN B 1 287 ? -8.008 -18.688 -9.273 1 96.31 287 GLN B C 1
ATOM 4659 O O . GLN B 1 287 ? -7.938 -19.766 -9.883 1 96.31 287 GLN B O 1
ATOM 4664 N N . GLU B 1 288 ? -8.969 -17.828 -9.43 1 97 288 GLU B N 1
ATOM 4665 C CA . GLU B 1 288 ? -10 -18.078 -10.438 1 97 288 GLU B CA 1
ATOM 4666 C C . GLU B 1 288 ? -9.406 -18.094 -11.844 1 97 288 GLU B C 1
ATOM 4668 O O . GLU B 1 288 ? -9.695 -19 -12.633 1 97 288 GLU B O 1
ATOM 4673 N N . ARG B 1 289 ? -8.578 -17.141 -12.133 1 97.62 289 ARG B N 1
ATOM 4674 C CA . ARG B 1 289 ? -7.941 -17.078 -13.445 1 97.62 289 ARG B CA 1
ATOM 4675 C C . ARG B 1 289 ? -7.039 -18.297 -13.672 1 97.62 289 ARG B C 1
ATOM 4677 O O . ARG B 1 289 ? -6.953 -18.812 -14.789 1 97.62 289 ARG B O 1
ATOM 4684 N N . ILE B 1 290 ? -6.336 -18.688 -12.648 1 97.38 290 ILE B N 1
ATOM 4685 C CA . ILE B 1 290 ? -5.477 -19.875 -12.742 1 97.38 290 ILE B CA 1
ATOM 4686 C C . ILE B 1 290 ? -6.316 -21.094 -13.094 1 97.38 290 ILE B C 1
ATOM 4688 O O . ILE B 1 290 ? -5.957 -21.875 -13.984 1 97.38 290 ILE B O 1
ATOM 4692 N N . GLY B 1 291 ? -7.418 -21.266 -12.422 1 97.56 291 GLY B N 1
ATOM 4693 C CA . GLY B 1 291 ? -8.328 -22.359 -12.734 1 97.56 291 GLY B CA 1
ATOM 4694 C C . GLY B 1 291 ? -8.789 -22.359 -14.18 1 97.56 291 GLY B C 1
ATOM 4695 O O . GLY B 1 291 ? -8.734 -23.391 -14.852 1 97.56 291 GLY B O 1
ATOM 4696 N N . ASP B 1 292 ? -9.188 -21.203 -14.625 1 97.56 292 ASP B N 1
ATOM 4697 C CA . ASP B 1 292 ? -9.648 -21.062 -16 1 97.56 292 ASP B CA 1
ATOM 4698 C C . ASP B 1 292 ? -8.531 -21.406 -16.984 1 97.56 292 ASP B C 1
ATOM 4700 O O . ASP B 1 292 ? -8.773 -22.094 -17.984 1 97.56 292 ASP B O 1
ATOM 4704 N N . GLU B 1 293 ? -7.398 -20.906 -16.672 1 97.25 293 GLU B N 1
ATOM 4705 C CA . GLU B 1 293 ? -6.27 -21.156 -17.562 1 97.25 293 GLU B CA 1
ATOM 4706 C C . GLU B 1 293 ? -5.895 -22.641 -17.578 1 97.25 293 GLU B C 1
ATOM 4708 O O . GLU B 1 293 ? -5.477 -23.156 -18.609 1 97.25 293 GLU B O 1
ATOM 4713 N N . ILE B 1 294 ? -5.984 -23.266 -16.438 1 97.94 294 ILE B N 1
ATOM 4714 C CA . ILE B 1 294 ? -5.723 -24.703 -16.375 1 97.94 294 ILE B CA 1
ATOM 4715 C C . ILE B 1 294 ? -6.699 -25.453 -17.281 1 97.94 294 ILE B C 1
ATOM 4717 O O . ILE B 1 294 ? -6.289 -26.297 -18.062 1 97.94 294 ILE B O 1
ATOM 4721 N N . VAL B 1 295 ? -7.973 -25.109 -17.203 1 98.06 295 VAL B N 1
ATOM 4722 C CA . VAL B 1 295 ? -9 -25.75 -18.031 1 98.06 295 VAL B CA 1
ATOM 4723 C C . VAL B 1 295 ? -8.672 -25.547 -19.5 1 98.06 295 VAL B C 1
ATOM 4725 O O . VAL B 1 295 ? -8.703 -26.5 -20.281 1 98.06 295 VAL B O 1
ATOM 4728 N N . ASN B 1 296 ? -8.305 -24.344 -19.859 1 97.44 296 ASN B N 1
ATOM 4729 C CA . ASN B 1 296 ? -7.992 -24.047 -21.25 1 97.44 296 ASN B CA 1
ATOM 4730 C C . ASN B 1 296 ? -6.781 -24.828 -21.75 1 97.44 296 ASN B C 1
ATOM 4732 O O . ASN B 1 296 ? -6.777 -25.328 -22.875 1 97.44 296 ASN B O 1
ATOM 4736 N N . VAL B 1 297 ? -5.754 -24.906 -20.922 1 97.19 297 VAL B N 1
ATOM 4737 C CA . VAL B 1 297 ? -4.527 -25.609 -21.266 1 97.19 297 VAL B CA 1
ATOM 4738 C C . VAL B 1 297 ? -4.844 -27.078 -21.547 1 97.19 297 VAL B C 1
ATOM 4740 O O . VAL B 1 297 ? -4.414 -27.641 -22.547 1 97.19 297 VAL B O 1
ATOM 4743 N N . ILE B 1 298 ? -5.637 -27.688 -20.688 1 97.44 298 ILE B N 1
ATOM 4744 C CA . ILE B 1 298 ? -5.957 -29.109 -20.797 1 97.44 298 ILE B CA 1
ATOM 4745 C C . ILE B 1 298 ? -6.855 -29.344 -22.016 1 97.44 298 ILE B C 1
ATOM 4747 O O . ILE B 1 298 ? -6.613 -30.25 -22.812 1 97.44 298 ILE B O 1
ATOM 4751 N N . GLN B 1 299 ? -7.82 -28.484 -22.125 1 96.19 299 GLN B N 1
ATOM 4752 C CA . GLN B 1 299 ? -8.727 -28.594 -23.266 1 96.19 299 GLN B CA 1
ATOM 4753 C C . GLN B 1 299 ? -7.961 -28.469 -24.578 1 96.19 299 GLN B C 1
ATOM 4755 O O . GLN B 1 299 ? -8.148 -29.281 -25.484 1 96.19 299 GLN B O 1
ATOM 4760 N N . ASP B 1 300 ? -7.125 -27.516 -24.688 1 95.94 300 ASP B N 1
ATOM 4761 C CA . ASP B 1 300 ? -6.359 -27.281 -25.906 1 95.94 300 ASP B CA 1
ATOM 4762 C C . ASP B 1 300 ? -5.414 -28.438 -26.203 1 95.94 300 ASP B C 1
ATOM 4764 O O . ASP B 1 300 ? -5.234 -28.828 -27.359 1 95.94 300 ASP B O 1
ATOM 4768 N N . PHE B 1 301 ? -4.871 -28.953 -25.156 1 95.81 301 PHE B N 1
ATOM 4769 C CA . PHE B 1 301 ? -3.951 -30.078 -25.312 1 95.81 301 PHE B CA 1
ATOM 4770 C C . PHE B 1 301 ? -4.66 -31.281 -25.922 1 95.81 301 PHE B C 1
ATOM 4772 O O . PHE B 1 301 ? -4.141 -31.906 -26.859 1 95.81 301 PHE B O 1
ATOM 4779 N N . PHE B 1 302 ? -5.789 -31.609 -25.531 1 94.06 302 PHE B N 1
ATOM 4780 C CA . PHE B 1 302 ? -6.477 -32.812 -25.969 1 94.06 302 PHE B CA 1
ATOM 4781 C C . PHE B 1 302 ? -7.188 -32.594 -27.297 1 94.06 302 PHE B C 1
ATOM 4783 O O . PHE B 1 302 ? -7.441 -33.531 -28.047 1 94.06 302 PHE B O 1
ATOM 4790 N N . LEU B 1 303 ? -7.523 -31.281 -27.531 1 89.5 303 LEU B N 1
ATOM 4791 C CA . LEU B 1 303 ? -8.016 -30.969 -28.875 1 89.5 303 LEU B CA 1
ATOM 4792 C C . LEU B 1 303 ? -6.93 -31.188 -29.922 1 89.5 303 LEU B C 1
ATOM 4794 O O . LEU B 1 303 ? -7.188 -31.75 -30.984 1 89.5 303 LEU B O 1
ATOM 4798 N N . ASP B 1 304 ? -5.773 -30.766 -29.609 1 85.75 304 ASP B N 1
ATOM 4799 C CA . ASP B 1 304 ? -4.633 -30.938 -30.5 1 85.75 304 ASP B CA 1
ATOM 4800 C C . ASP B 1 304 ? -4.211 -32.406 -30.578 1 85.75 304 ASP B C 1
ATOM 4802 O O . ASP B 1 304 ? -3.861 -32.906 -31.641 1 85.75 304 ASP B O 1
ATOM 4806 N N . PHE B 1 305 ? -4.281 -33.031 -29.453 1 78.69 305 PHE B N 1
ATOM 4807 C CA . PHE B 1 305 ? -3.883 -34.438 -29.359 1 78.69 305 PHE B CA 1
ATOM 4808 C C . PHE B 1 305 ? -4.824 -35.312 -30.156 1 78.69 305 PHE B C 1
ATOM 4810 O O . PHE B 1 305 ? -4.375 -36.219 -30.875 1 78.69 305 PHE B O 1
ATOM 4817 N N . ASN B 1 306 ? -6.066 -35 -30.094 1 75.38 306 ASN B N 1
ATOM 4818 C CA . ASN B 1 306 ? -7.055 -35.812 -30.812 1 75.38 306 ASN B CA 1
ATOM 4819 C C . ASN B 1 306 ? -6.996 -35.531 -32.312 1 75.38 306 ASN B C 1
ATOM 4821 O O . ASN B 1 306 ? -7.258 -36.406 -33.125 1 75.38 306 ASN B O 1
ATOM 4825 N N . ASN B 1 307 ? -6.645 -34.312 -32.594 1 72.38 307 ASN B N 1
ATOM 4826 C CA . ASN B 1 307 ? -6.492 -34 -34 1 72.38 307 ASN B CA 1
ATOM 4827 C C . ASN B 1 307 ? -5.277 -34.688 -34.625 1 72.38 307 ASN B C 1
ATOM 4829 O O . ASN B 1 307 ? -5.301 -35.094 -35.781 1 72.38 307 ASN B O 1
ATOM 4833 N N . LEU B 1 308 ? -4.297 -34.875 -33.812 1 65.62 308 LEU B N 1
ATOM 4834 C CA . LEU B 1 308 ? -3.088 -35.531 -34.281 1 65.62 308 LEU B CA 1
ATOM 4835 C C . LEU B 1 308 ? -3.316 -37.031 -34.406 1 65.62 308 LEU B C 1
ATOM 4837 O O . LEU B 1 308 ? -2.875 -37.625 -35.406 1 65.62 308 LEU B O 1
ATOM 4841 N N . ILE B 1 309 ? -4.047 -37.562 -33.5 1 66.06 309 ILE B N 1
ATOM 4842 C CA . ILE B 1 309 ? -4.316 -39 -33.562 1 66.06 309 ILE B CA 1
ATOM 4843 C C . ILE B 1 309 ? -5.379 -39.281 -34.625 1 66.06 309 ILE B C 1
ATOM 4845 O O . ILE B 1 309 ? -5.32 -40.281 -35.312 1 66.06 309 ILE B O 1
ATOM 4849 N N . GLY B 1 310 ? -6.352 -38.438 -34.688 1 57.5 310 GLY B N 1
ATOM 4850 C CA . GLY B 1 310 ? -7.344 -38.625 -35.719 1 57.5 310 GLY B CA 1
ATOM 4851 C C . GLY B 1 310 ? -6.766 -38.531 -37.125 1 57.5 310 GLY B C 1
ATOM 4852 O O . GLY B 1 310 ? -7.219 -39.25 -38.031 1 57.5 310 GLY B O 1
ATOM 4853 N N . VAL B 1 311 ? -5.789 -37.781 -37.406 1 53.44 311 VAL B N 1
ATOM 4854 C CA . VAL B 1 311 ? -5.164 -37.688 -38.719 1 53.44 311 VAL B CA 1
ATOM 4855 C C . VAL B 1 311 ? -4.27 -38.906 -38.938 1 53.44 311 VAL B C 1
ATOM 4857 O O . VAL B 1 311 ? -4.023 -39.312 -40.062 1 53.44 311 VAL B O 1
ATOM 4860 N N . ALA B 1 312 ? -3.775 -39.5 -37.906 1 46.59 312 ALA B N 1
ATOM 4861 C CA . ALA B 1 312 ? -2.912 -40.656 -38.094 1 46.59 312 ALA B CA 1
ATOM 4862 C C . ALA B 1 312 ? -3.732 -41.906 -38.438 1 46.59 312 ALA B C 1
ATOM 4864 O O . ALA B 1 312 ? -3.178 -42.938 -38.812 1 46.59 312 ALA B O 1
ATOM 4865 N N . LEU B 1 313 ? -5.051 -41.875 -38.125 1 37.47 313 LEU B N 1
ATOM 4866 C CA . LEU B 1 313 ? -5.867 -43 -38.625 1 37.47 313 LEU B CA 1
ATOM 4867 C C . LEU B 1 313 ? -6.391 -42.688 -40 1 37.47 313 LEU B C 1
ATOM 4869 O O . LEU B 1 313 ? -6.848 -41.562 -40.281 1 37.47 313 LEU B O 1
#

pLDDT: mean 96.08, std 6.69, range [37.47, 99.0]